Protein AF-0000000087010821 (afdb_homodimer)

Sequence (502 aa):
MIPNPPLHVITEKTSYSYFRHRALDSVSATFEAGTITGLLGRNGCGKSTLSMVLAGQLKYSGHVQMNWAGQTSSQPIWENRELMQHVALVSDETSVFTEQKMHETIALWQATRPNFDRELCLELLDQWSINLKRKPKKLSRGQKSAFFASLGLASRCALTIFDEVHIGMDAVVRQEFYDALLADYVKHPRTIIISSHLVNEIENMIENVVILDRGAVKETGNADHLRAKYSNENTLASLTDVLIAATRRNSMIPNPPLHVITEKTSYSYFRHRALDSVSATFEAGTITGLLGRNGCGKSTLSMVLAGQLKYSGHVQMNWAGQTSSQPIWENRELMQHVALVSDETSVFTEQKMHETIALWQATRPNFDRELCLELLDQWSINLKRKPKKLSRGQKSAFFASLGLASRCALTIFDEVHIGMDAVVRQEFYDALLADYVKHPRTIIISSHLVNEIENMIENVVILDRGAVKETGNADHLRAKYSNENTLASLTDVLIAATRRNS

Secondary structure (DSSP, 8-state):
----PPPEEEEEEEEEEETTEEEEEEEEEEE-TTSEEEEE--TTSSHHHHHHHHTT-S--EEEEEEEETTEEE-S-GGG-HHHHTTEEEEESSSS---SS-HHHHHHHHHHH-TT--HHHHHHHHHHTT--TTS-GGGS-HHHHHHHHHHHHHHH--SEEEEESTTTTS-HHHHHHHHHHHHHHHHHS--EEEEEES-HHHHTTT-SEEEEEETTEEEEEEEHHHHHHHT--SS-PPPHHHHHHHHHTS--/----PPPEEEEEEEEEEETTEEEEEEEEEEE-TTSEEEEE--TTSSHHHHHHHHTT-S--EEEEEEEETTEEE-S-GGG-HHHHTTEEEEESSS----SS-HHHHHHHHHHH-TT--HHHHHHHHHHTT--TTS-GGGS-HHHHHHHHHHHHHHH--SEEEEESTTTTS-HHHHHHHHHHHHHHHHHS--EEEEEES-HHHHTTT-SEEEEEETTEEEEEEEHHHHHHHT--SS-PPPHHHHHHHHHTS--

Structure (mmCIF, N/CA/C/O backbone):
data_AF-0000000087010821-model_v1
#
loop_
_entity.id
_entity.type
_entity.pdbx_description
1 polymer 'ABC transporter ATP-binding protein'
#
loop_
_atom_site.group_PDB
_atom_site.id
_atom_site.type_symbol
_atom_site.label_atom_id
_atom_site.label_alt_id
_atom_site.label_comp_id
_atom_site.label_asym_id
_atom_site.label_entity_id
_atom_site.label_seq_id
_atom_site.pdbx_PDB_ins_code
_atom_site.Cartn_x
_atom_site.Cartn_y
_atom_site.Cartn_z
_atom_site.occupancy
_atom_site.B_iso_or_equiv
_atom_site.auth_seq_id
_atom_site.auth_comp_id
_atom_site.auth_asym_id
_atom_site.auth_atom_id
_atom_site.pdbx_PDB_model_num
ATOM 1 N N . MET A 1 1 ? -18.906 24.641 19.844 1 38.09 1 MET A N 1
ATOM 2 C CA . MET A 1 1 ? -17.734 23.766 19.969 1 38.09 1 MET A CA 1
ATOM 3 C C . MET A 1 1 ? -16.516 24.391 19.297 1 38.09 1 MET A C 1
ATOM 5 O O . MET A 1 1 ? -16.594 24.828 18.141 1 38.09 1 MET A O 1
ATOM 9 N N . ILE A 1 2 ? -15.719 25.094 20.156 1 48.44 2 ILE A N 1
ATOM 10 C CA . ILE A 1 2 ? -14.602 25.828 19.578 1 48.44 2 ILE A CA 1
ATOM 11 C C . ILE A 1 2 ? -13.891 24.969 18.547 1 48.44 2 ILE A C 1
ATOM 13 O O . ILE A 1 2 ? -13.523 23.828 18.828 1 48.44 2 ILE A O 1
ATOM 17 N N . PRO A 1 3 ? -14.25 25.328 17.344 1 60.97 3 PRO A N 1
ATOM 18 C CA . PRO A 1 3 ? -13.641 24.516 16.281 1 60.97 3 PRO A CA 1
ATOM 19 C C . PRO A 1 3 ? -12.172 24.203 16.547 1 60.97 3 PRO A C 1
ATOM 21 O O . PRO A 1 3 ? -11.453 25.031 17.125 1 60.97 3 PRO A O 1
ATOM 24 N N . ASN A 1 4 ? -11.883 22.875 16.75 1 72.44 4 ASN A N 1
ATOM 25 C CA . ASN A 1 4 ? -10.492 22.438 16.891 1 72.44 4 ASN A CA 1
ATOM 26 C C . ASN A 1 4 ? -9.609 23.047 15.812 1 72.44 4 ASN A C 1
ATOM 28 O O . ASN A 1 4 ? -9.828 22.828 14.617 1 72.44 4 ASN A O 1
ATOM 32 N N . PRO A 1 5 ? -8.859 24.188 16.234 1 84.38 5 PRO A N 1
ATOM 33 C CA . PRO A 1 5 ? -8.031 24.828 15.211 1 84.38 5 PRO A CA 1
ATOM 34 C C . PRO A 1 5 ? -7.164 23.828 14.445 1 84.38 5 PRO A C 1
ATOM 36 O O . PRO A 1 5 ? -6.645 22.875 15.039 1 84.38 5 PRO A O 1
ATOM 39 N N . PRO A 1 6 ? -7.117 23.984 13.125 1 87.06 6 PRO A N 1
ATOM 40 C CA . PRO A 1 6 ? -6.309 23.062 12.328 1 87.06 6 PRO A CA 1
ATOM 41 C C . PRO A 1 6 ? -4.812 23.203 12.586 1 87.06 6 PRO A C 1
ATOM 43 O O . PRO A 1 6 ? -4.359 24.266 13.016 1 87.06 6 PRO A O 1
ATOM 46 N N . LEU A 1 7 ? -4.156 22.125 12.414 1 93 7 LEU A N 1
ATOM 47 C CA . LEU A 1 7 ? -2.729 22.047 12.703 1 93 7 LEU A CA 1
ATOM 48 C C . LEU A 1 7 ? -1.902 22.297 11.445 1 93 7 LEU A C 1
ATOM 50 O O . LEU A 1 7 ? -2.211 21.766 10.383 1 93 7 LEU A O 1
ATOM 54 N N . HIS A 1 8 ? -0.931 23.234 11.57 1 95 8 HIS A N 1
ATOM 55 C CA . HIS A 1 8 ? 0.056 23.5 10.531 1 95 8 HIS A CA 1
ATOM 56 C C . HIS A 1 8 ? 1.388 22.828 10.852 1 95 8 HIS A C 1
ATOM 58 O O . HIS A 1 8 ? 1.889 22.938 11.969 1 95 8 HIS A O 1
ATOM 64 N N . VAL A 1 9 ? 1.937 22.094 9.867 1 96.12 9 VAL A N 1
ATOM 65 C CA . VAL A 1 9 ? 3.168 21.344 10.109 1 96.12 9 VAL A CA 1
ATOM 66 C C . VAL A 1 9 ? 4.23 21.766 9.094 1 96.12 9 VAL A C 1
ATOM 68 O O . VAL A 1 9 ? 3.951 21.844 7.891 1 96.12 9 VAL A O 1
ATOM 71 N N . ILE A 1 10 ? 5.441 21.984 9.555 1 95.75 10 ILE A N 1
ATOM 72 C CA . ILE A 1 10 ? 6.594 22.266 8.711 1 95.75 10 ILE A CA 1
ATOM 73 C C . ILE A 1 10 ? 7.746 21.328 9.078 1 95.75 10 ILE A C 1
ATOM 75 O O . ILE A 1 10 ? 8.125 21.234 10.25 1 95.75 10 ILE A O 1
ATOM 79 N N . THR A 1 11 ? 8.055 20.672 8.266 1 96.25 11 THR A N 1
ATOM 80 C CA . THR A 1 11 ? 9.297 19.938 8.445 1 96.25 11 THR A CA 1
ATOM 81 C C . THR A 1 11 ? 10.461 20.656 7.762 1 96.25 11 THR A C 1
ATOM 83 O O . THR A 1 11 ? 10.297 21.203 6.668 1 96.25 11 THR A O 1
ATOM 86 N N . GLU A 1 12 ? 11.727 20.672 8.234 1 96.12 12 GLU A N 1
ATOM 87 C CA . GLU A 1 12 ? 12.953 21.266 7.715 1 96.12 12 GLU A CA 1
ATOM 88 C C . GLU A 1 12 ? 14.133 20.297 7.824 1 96.12 12 GLU A C 1
ATOM 90 O O . GLU A 1 12 ? 14.602 20.016 8.93 1 96.12 12 GLU A O 1
ATOM 95 N N . LYS A 1 13 ? 14.539 19.891 6.664 1 97.19 13 LYS A N 1
ATOM 96 C CA . LYS A 1 13 ? 15.688 18.984 6.559 1 97.19 13 LYS A CA 1
ATOM 97 C C . LYS A 1 13 ? 15.547 17.812 7.527 1 97.19 13 LYS A C 1
ATOM 99 O O . LYS A 1 13 ? 16.5 17.469 8.227 1 97.19 13 LYS A O 1
ATOM 104 N N . THR A 1 14 ? 14.398 17.344 7.594 1 96.5 14 THR A N 1
ATOM 105 C CA . THR A 1 14 ? 14.086 16.219 8.477 1 96.5 14 THR A CA 1
ATOM 106 C C . THR A 1 14 ? 14.594 14.906 7.887 1 96.5 14 THR A C 1
ATOM 108 O O . THR A 1 14 ? 14.336 14.609 6.719 1 96.5 14 THR A O 1
ATOM 111 N N . SER A 1 15 ? 15.281 14.188 8.711 1 97.12 15 SER A N 1
ATOM 112 C CA . SER A 1 15 ? 15.891 12.945 8.242 1 97.12 15 SER A CA 1
ATOM 113 C C . SER A 1 15 ? 15.688 11.812 9.242 1 97.12 15 SER A C 1
ATOM 115 O O . SER A 1 15 ? 15.5 12.062 10.438 1 97.12 15 SER A O 1
ATOM 117 N N . TYR A 1 16 ? 15.641 10.641 8.727 1 95.5 16 TYR A N 1
ATOM 118 C CA . TYR A 1 16 ? 15.547 9.445 9.555 1 95.5 16 TYR A CA 1
ATOM 119 C C . TYR A 1 16 ? 16.141 8.242 8.844 1 95.5 16 TYR A C 1
ATOM 121 O O . TYR A 1 16 ? 15.953 8.062 7.641 1 95.5 16 TYR A O 1
ATOM 129 N N . SER A 1 17 ? 16.859 7.434 9.609 1 92.19 17 SER A N 1
ATOM 130 C CA . SER A 1 17 ? 17.469 6.219 9.078 1 92.19 17 SER A CA 1
ATOM 131 C C . SER A 1 17 ? 17.125 5.004 9.922 1 92.19 17 SER A C 1
ATOM 133 O O . SER A 1 17 ? 17.094 5.086 11.156 1 92.19 17 SER A O 1
ATOM 135 N N . TYR A 1 18 ? 16.625 3.984 9.258 1 86.81 18 TYR A N 1
ATOM 136 C CA . TYR A 1 18 ? 16.609 2.662 9.875 1 86.81 18 TYR A CA 1
ATOM 137 C C . TYR A 1 18 ? 17.984 1.998 9.75 1 86.81 18 TYR A C 1
ATOM 139 O O . TYR A 1 18 ? 18.328 1.455 8.695 1 86.81 18 TYR A O 1
ATOM 147 N N . PHE A 1 19 ? 18.641 2.029 10.781 1 82.75 19 PHE A N 1
ATOM 148 C CA . PHE A 1 19 ? 20.016 1.546 10.734 1 82.75 19 PHE A CA 1
ATOM 149 C C . PHE A 1 19 ? 20.781 2.182 9.578 1 82.75 19 PHE A C 1
ATOM 151 O O . PHE A 1 19 ? 21.047 3.385 9.594 1 82.75 19 PHE A O 1
ATOM 158 N N . ARG A 1 20 ? 21.094 1.323 8.586 1 79.62 20 ARG A N 1
ATOM 159 C CA . ARG A 1 20 ? 21.922 1.815 7.492 1 79.62 20 ARG A CA 1
ATOM 160 C C . ARG A 1 20 ? 21.078 2.322 6.336 1 79.62 20 ARG A C 1
ATOM 162 O O . ARG A 1 20 ? 21.594 2.859 5.359 1 79.62 20 ARG A O 1
ATOM 169 N N . HIS A 1 21 ? 19.797 2.324 6.418 1 83.81 21 HIS A N 1
ATOM 170 C CA . HIS A 1 21 ? 18.906 2.762 5.348 1 83.81 21 HIS A CA 1
ATOM 171 C C . HIS A 1 21 ? 18.297 4.129 5.66 1 83.81 21 HIS A C 1
ATOM 173 O O . HIS A 1 21 ? 17.531 4.27 6.609 1 83.81 21 HIS A O 1
ATOM 179 N N . ARG A 1 22 ? 18.703 5.062 4.848 1 91.5 22 ARG A N 1
ATOM 180 C CA . ARG A 1 22 ? 18.156 6.41 5 1 91.5 22 ARG A CA 1
ATOM 181 C C . ARG A 1 22 ? 16.75 6.496 4.422 1 91.5 22 ARG A C 1
ATOM 183 O O . ARG A 1 22 ? 16.578 6.684 3.217 1 91.5 22 ARG A O 1
ATOM 190 N N . ALA A 1 23 ? 15.805 6.422 5.262 1 92.69 23 ALA A N 1
ATOM 191 C CA . ALA A 1 23 ? 14.414 6.387 4.836 1 92.69 23 ALA A CA 1
ATOM 192 C C . ALA A 1 23 ? 13.898 7.793 4.531 1 92.69 23 ALA A C 1
ATOM 194 O O . ALA A 1 23 ? 13.047 7.973 3.656 1 92.69 23 ALA A O 1
ATOM 195 N N . LEU A 1 24 ? 14.273 8.766 5.277 1 97.06 24 LEU A N 1
ATOM 196 C CA . LEU A 1 24 ? 14.047 10.188 5.016 1 97.06 24 LEU A CA 1
ATOM 197 C C . LEU A 1 24 ? 15.375 10.93 4.906 1 97.06 24 LEU A C 1
ATOM 199 O O . LEU A 1 24 ? 16.219 10.836 5.793 1 97.06 24 LEU A O 1
ATOM 203 N N . ASP A 1 25 ? 15.484 11.641 3.816 1 97.69 25 ASP A N 1
ATOM 204 C CA . ASP A 1 25 ? 16.719 12.367 3.527 1 97.69 25 ASP A CA 1
ATOM 205 C C . ASP A 1 25 ? 16.453 13.859 3.361 1 97.69 25 ASP A C 1
ATOM 207 O O . ASP A 1 25 ? 16.219 14.336 2.248 1 97.69 25 ASP A O 1
ATOM 211 N N . SER A 1 26 ? 16.562 14.516 4.512 1 97.69 26 SER A N 1
ATOM 212 C CA . SER A 1 26 ? 16.469 15.977 4.535 1 97.69 26 SER A CA 1
ATOM 213 C C . SER A 1 26 ? 15.141 16.453 3.943 1 97.69 26 SER A C 1
ATOM 215 O O . SER A 1 26 ? 15.117 17.312 3.061 1 97.69 26 SER A O 1
ATOM 217 N N . VAL A 1 27 ? 14.086 15.961 4.438 1 98 27 VAL A N 1
ATOM 218 C CA . VAL A 1 27 ? 12.75 16.234 3.934 1 98 27 VAL A CA 1
ATOM 219 C C . VAL A 1 27 ? 12.273 17.594 4.449 1 98 27 VAL A C 1
ATOM 221 O O . VAL A 1 27 ? 12.203 17.812 5.66 1 98 27 VAL A O 1
ATOM 224 N N . SER A 1 28 ? 12.062 18.484 3.562 1 97.81 28 SER A N 1
ATOM 225 C CA . SER A 1 28 ? 11.461 19.781 3.863 1 97.81 28 SER A CA 1
ATOM 226 C C . SER A 1 28 ? 10.133 19.969 3.129 1 97.81 28 SER A C 1
ATOM 228 O O . SER A 1 28 ? 10.086 19.922 1.898 1 97.81 28 SER A O 1
ATOM 230 N N . ALA A 1 29 ? 9.086 20.109 3.902 1 97.75 29 ALA A N 1
ATOM 231 C CA . ALA A 1 29 ? 7.746 20.234 3.346 1 97.75 29 ALA A CA 1
ATOM 232 C C . ALA A 1 29 ? 6.809 20.938 4.332 1 97.75 29 ALA A C 1
ATOM 234 O O . ALA A 1 29 ? 7.074 20.969 5.535 1 97.75 29 ALA A O 1
ATOM 235 N N . THR A 1 30 ? 5.805 21.578 3.738 1 96.38 30 THR A N 1
ATOM 236 C CA . THR A 1 30 ? 4.77 22.234 4.531 1 96.38 30 THR A CA 1
ATOM 237 C C . THR A 1 30 ? 3.42 21.562 4.336 1 96.38 30 THR A C 1
ATOM 239 O O . THR A 1 30 ? 3.021 21.266 3.207 1 96.38 30 THR A O 1
ATOM 242 N N . PHE A 1 31 ? 2.805 21.188 5.418 1 97.69 31 PHE A N 1
ATOM 243 C CA . PHE A 1 31 ? 1.43 20.703 5.434 1 97.69 31 PHE A CA 1
ATOM 244 C C . PHE A 1 31 ? 0.484 21.781 5.957 1 97.69 31 PHE A C 1
ATOM 246 O O . PHE A 1 31 ? 0.443 22.047 7.164 1 97.69 31 PHE A O 1
ATOM 253 N N . GLU A 1 32 ? -0.264 22.406 4.953 1 96.12 32 GLU A N 1
ATOM 254 C CA . GLU A 1 32 ? -1.058 23.609 5.223 1 96.12 32 GLU A CA 1
ATOM 255 C C . GLU A 1 32 ? -2.242 23.297 6.129 1 96.12 32 GLU A C 1
ATOM 257 O O . GLU A 1 32 ? -2.896 22.266 5.965 1 96.12 32 GLU A O 1
ATOM 262 N N . ALA A 1 33 ? -2.512 24.188 7.121 1 95.94 33 ALA A N 1
ATOM 263 C CA . ALA A 1 33 ? -3.602 24.031 8.078 1 95.94 33 ALA A CA 1
ATOM 264 C C . ALA A 1 33 ? -4.953 24 7.371 1 95.94 33 ALA A C 1
ATOM 266 O O . ALA A 1 33 ? -5.199 24.781 6.449 1 95.94 33 ALA A O 1
ATOM 267 N N . GLY A 1 34 ? -5.676 23.047 7.746 1 96.44 34 GLY A N 1
ATOM 268 C CA . GLY A 1 34 ? -7.062 23.016 7.32 1 96.44 34 GLY A CA 1
ATOM 269 C C . GLY A 1 34 ? -7.242 22.531 5.895 1 96.44 34 GLY A C 1
ATOM 270 O O . GLY A 1 34 ? -8.258 22.812 5.258 1 96.44 34 GLY A O 1
ATOM 271 N N . THR A 1 35 ? -6.266 21.844 5.324 1 97.56 35 THR A N 1
ATOM 272 C CA . THR A 1 35 ? -6.352 21.328 3.961 1 97.56 35 THR A CA 1
ATOM 273 C C . THR A 1 35 ? -6.031 19.844 3.928 1 97.56 35 THR A C 1
ATOM 275 O O . THR A 1 35 ? -5.547 19.281 4.914 1 97.56 35 THR A O 1
ATOM 278 N N . ILE A 1 36 ? -6.387 19.25 2.885 1 98.31 36 ILE A N 1
ATOM 279 C CA . ILE A 1 36 ? -6.023 17.859 2.625 1 98.31 36 ILE A CA 1
ATOM 280 C C . ILE A 1 36 ? -4.781 17.812 1.739 1 98.31 36 ILE A C 1
ATOM 282 O O . ILE A 1 36 ? -4.793 18.312 0.611 1 98.31 36 ILE A O 1
ATOM 286 N N . THR A 1 37 ? -3.758 17.266 2.248 1 98.44 37 THR A N 1
ATOM 287 C CA . THR A 1 37 ? -2.514 17.094 1.507 1 98.44 37 THR A CA 1
ATOM 288 C C . THR A 1 37 ? -2.307 15.625 1.143 1 98.44 37 THR A C 1
ATOM 290 O O . THR A 1 37 ? -2.426 14.742 1.998 1 98.44 37 THR A O 1
ATOM 293 N N . GLY A 1 38 ? -2.092 15.383 -0.125 1 98.12 38 GLY A N 1
ATOM 294 C CA . GLY A 1 38 ? -1.674 14.062 -0.577 1 98.12 38 GLY A CA 1
ATOM 295 C C . GLY A 1 38 ? -0.179 13.836 -0.454 1 98.12 38 GLY A C 1
ATOM 296 O O . GLY A 1 38 ? 0.618 14.609 -0.988 1 98.12 38 GLY A O 1
ATOM 297 N N . LEU A 1 39 ? 0.167 12.852 0.311 1 97.5 39 LEU A N 1
ATOM 298 C CA . LEU A 1 39 ? 1.542 12.367 0.385 1 97.5 39 LEU A CA 1
ATOM 299 C C . LEU A 1 39 ? 1.769 11.219 -0.593 1 97.5 39 LEU A C 1
ATOM 301 O O . LEU A 1 39 ? 1.363 10.086 -0.329 1 97.5 39 LEU A O 1
ATOM 305 N N . LEU A 1 40 ? 2.445 11.555 -1.715 1 94.94 40 LEU A N 1
ATOM 306 C CA . LEU A 1 40 ? 2.49 10.641 -2.854 1 94.94 40 LEU A CA 1
ATOM 307 C C . LEU A 1 40 ? 3.91 10.133 -3.086 1 94.94 40 LEU A C 1
ATOM 309 O O . LEU A 1 40 ? 4.879 10.812 -2.748 1 94.94 40 LEU A O 1
ATOM 313 N N . GLY A 1 41 ? 4.031 8.977 -3.701 1 90.81 41 GLY A N 1
ATOM 314 C CA . GLY A 1 41 ? 5.301 8.336 -4 1 90.81 41 GLY A CA 1
ATOM 315 C C . GLY A 1 41 ? 5.188 6.824 -4.121 1 90.81 41 GLY A C 1
ATOM 316 O O . GLY A 1 41 ? 4.195 6.234 -3.693 1 90.81 41 GLY A O 1
ATOM 317 N N . ARG A 1 42 ? 6.191 6.242 -4.625 1 85.69 42 ARG A N 1
ATOM 318 C CA . ARG A 1 42 ? 6.234 4.793 -4.793 1 85.69 42 ARG A CA 1
ATOM 319 C C . ARG A 1 42 ? 6.48 4.094 -3.459 1 85.69 42 ARG A C 1
ATOM 321 O O . ARG A 1 42 ? 6.754 4.746 -2.451 1 85.69 42 ARG A O 1
ATOM 328 N N . ASN A 1 43 ? 6.281 2.791 -3.457 1 84.31 43 ASN A N 1
ATOM 329 C CA . ASN A 1 43 ? 6.543 2.021 -2.246 1 84.31 43 ASN A CA 1
ATOM 330 C C . ASN A 1 43 ? 7.996 2.164 -1.795 1 84.31 43 ASN A C 1
ATOM 332 O O . ASN A 1 43 ? 8.914 2.127 -2.617 1 84.31 43 ASN A O 1
ATOM 336 N N . GLY A 1 44 ? 8.172 2.393 -0.521 1 84.06 44 GLY A N 1
ATOM 337 C CA . GLY A 1 44 ? 9.508 2.463 0.059 1 84.06 44 GLY A CA 1
ATOM 338 C C . GLY A 1 44 ? 10.125 3.844 -0.041 1 84.06 44 GLY A C 1
ATOM 339 O O . GLY A 1 44 ? 11.273 4.043 0.354 1 84.06 44 GLY A O 1
ATOM 340 N N . CYS A 1 45 ? 9.367 4.797 -0.457 1 88.88 45 CYS A N 1
ATOM 341 C CA . CYS A 1 45 ? 9.969 6.105 -0.696 1 88.88 45 CYS A CA 1
ATOM 342 C C . CYS A 1 45 ? 10.023 6.922 0.588 1 88.88 45 CYS A C 1
ATOM 344 O O . CYS A 1 45 ? 10.625 8 0.62 1 88.88 45 CYS A O 1
ATOM 346 N N . GLY A 1 46 ? 9.328 6.5 1.615 1 92.12 46 GLY A N 1
ATOM 347 C CA . GLY A 1 46 ? 9.453 7.195 2.887 1 92.12 46 GLY A CA 1
ATOM 348 C C . GLY A 1 46 ? 8.133 7.723 3.412 1 92.12 46 GLY A C 1
ATOM 349 O O . GLY A 1 46 ? 8.086 8.383 4.449 1 92.12 46 GLY A O 1
ATOM 350 N N . LYS A 1 47 ? 6.977 7.457 2.742 1 93.88 47 LYS A N 1
ATOM 351 C CA . LYS A 1 47 ? 5.672 7.988 3.129 1 93.88 47 LYS A CA 1
ATOM 352 C C . LYS A 1 47 ? 5.324 7.598 4.562 1 93.88 47 LYS A C 1
ATOM 354 O O . LYS A 1 47 ? 5.012 8.461 5.387 1 93.88 47 LYS A O 1
ATOM 359 N N . SER A 1 48 ? 5.461 6.301 4.898 1 91.69 48 SER A N 1
ATOM 360 C CA . SER A 1 48 ? 5.117 5.812 6.227 1 91.69 48 SER A CA 1
ATOM 361 C C . SER A 1 48 ? 6.082 6.348 7.281 1 91.69 48 SER A C 1
ATOM 363 O O . SER A 1 48 ? 5.676 6.68 8.391 1 91.69 48 SER A O 1
ATOM 365 N N . THR A 1 49 ? 7.367 6.418 6.945 1 92.88 49 THR A N 1
ATOM 366 C CA . THR A 1 49 ? 8.359 6.953 7.871 1 92.88 49 THR A CA 1
ATOM 367 C C . THR A 1 49 ? 8.055 8.406 8.203 1 92.88 49 THR A C 1
ATOM 369 O O . THR A 1 49 ? 8.078 8.797 9.375 1 92.88 49 THR A O 1
ATOM 372 N N . LEU A 1 50 ? 7.762 9.211 7.145 1 96.12 50 LEU A N 1
ATOM 373 C CA . LEU A 1 50 ? 7.406 10.609 7.391 1 96.12 50 LEU A CA 1
ATOM 374 C C . LEU A 1 50 ? 6.141 10.703 8.234 1 96.12 50 LEU A C 1
ATOM 376 O O . LEU A 1 50 ? 6.074 11.516 9.164 1 96.12 50 LEU A O 1
ATOM 380 N N . SER A 1 51 ? 5.105 9.844 7.969 1 95.31 51 SER A N 1
ATOM 381 C CA . SER A 1 51 ? 3.865 9.828 8.734 1 95.31 51 SER A CA 1
ATOM 382 C C . SER A 1 51 ? 4.129 9.523 10.203 1 95.31 51 SER A C 1
ATOM 384 O O . SER A 1 51 ? 3.578 10.18 11.094 1 95.31 51 SER A O 1
ATOM 386 N N . MET A 1 52 ? 5.039 8.625 10.484 1 93.31 52 MET A N 1
ATOM 387 C CA . MET A 1 52 ? 5.375 8.25 11.852 1 93.31 52 MET A CA 1
ATOM 388 C C . MET A 1 52 ? 6.145 9.359 12.547 1 93.31 52 MET A C 1
ATOM 390 O O . MET A 1 52 ? 5.965 9.594 13.742 1 93.31 52 MET A O 1
ATOM 394 N N . VAL A 1 53 ? 7.004 9.977 11.828 1 94.19 53 VAL A N 1
ATOM 395 C CA . VAL A 1 53 ? 7.727 11.117 12.375 1 94.19 53 VAL A CA 1
ATOM 396 C C . VAL A 1 53 ? 6.738 12.211 12.781 1 94.19 53 VAL A C 1
ATOM 398 O O . VAL A 1 53 ? 6.801 12.734 13.891 1 94.19 53 VAL A O 1
ATOM 401 N N . LEU A 1 54 ? 5.793 12.523 11.891 1 94.81 54 LEU A N 1
ATOM 402 C CA . LEU A 1 54 ? 4.816 13.578 12.148 1 94.81 54 LEU A CA 1
ATOM 403 C C . LEU A 1 54 ? 3.896 13.195 13.305 1 94.81 54 LEU A C 1
ATOM 405 O O . LEU A 1 54 ? 3.43 14.062 14.047 1 94.81 54 LEU A O 1
ATOM 409 N N . ALA A 1 55 ? 3.666 11.914 13.523 1 93.5 55 ALA A N 1
ATOM 410 C CA . ALA A 1 55 ? 2.795 11.43 14.594 1 93.5 55 ALA A CA 1
ATOM 411 C C . ALA A 1 55 ? 3.57 11.25 15.891 1 93.5 55 ALA A C 1
ATOM 413 O O . ALA A 1 55 ? 2.998 10.875 16.922 1 93.5 55 ALA A O 1
ATOM 414 N N . GLY A 1 56 ? 4.887 11.492 15.82 1 91.75 56 GLY A N 1
ATOM 415 C CA . GLY A 1 56 ? 5.711 11.414 17.016 1 91.75 56 GLY A CA 1
ATOM 416 C C . GLY A 1 56 ? 6.094 9.992 17.391 1 91.75 56 GLY A C 1
ATOM 417 O O . GLY A 1 56 ? 6.387 9.711 18.547 1 91.75 56 GLY A O 1
ATOM 418 N N . GLN A 1 57 ? 6.023 9.125 16.469 1 89.88 57 GLN A N 1
ATOM 419 C CA . GLN A 1 57 ? 6.32 7.727 16.734 1 89.88 57 GLN A CA 1
ATOM 420 C C . GLN A 1 57 ? 7.785 7.406 16.438 1 89.88 57 GLN A C 1
ATOM 422 O O . GLN A 1 57 ? 8.289 6.352 16.844 1 89.88 57 GLN A O 1
ATOM 427 N N . LEU A 1 58 ? 8.484 8.227 15.727 1 90.75 58 LEU A N 1
ATOM 428 C CA . LEU A 1 58 ? 9.898 8.039 15.406 1 90.75 58 LEU A CA 1
ATOM 429 C C . LEU A 1 58 ? 10.711 9.281 15.758 1 90.75 58 LEU A C 1
ATOM 431 O O . LEU A 1 58 ? 10.25 10.406 15.555 1 90.75 58 LEU A O 1
ATOM 435 N N . LYS A 1 59 ? 11.836 9.07 16.328 1 90.94 59 LYS A N 1
ATOM 436 C CA . LYS A 1 59 ? 12.805 10.164 16.469 1 90.94 59 LYS A CA 1
ATOM 437 C C . LYS A 1 59 ? 13.383 10.57 15.125 1 90.94 59 LYS A C 1
ATOM 439 O O . LYS A 1 59 ? 13.398 9.773 14.18 1 90.94 59 LYS A O 1
ATOM 444 N N . TYR A 1 60 ? 13.789 11.75 15 1 93.62 60 TYR A N 1
ATOM 445 C CA . TYR A 1 60 ? 14.273 12.273 13.734 1 93.62 60 TYR A CA 1
ATOM 446 C C . TYR A 1 60 ? 15.344 13.336 13.961 1 93.62 60 TYR A C 1
ATOM 448 O O . TYR A 1 60 ? 15.508 13.836 15.07 1 93.62 60 TYR A O 1
ATOM 456 N N . SER A 1 61 ? 16.125 13.414 13.031 1 95.12 61 SER A N 1
ATOM 457 C CA . SER A 1 61 ? 16.984 14.586 12.969 1 95.12 61 SER A CA 1
ATOM 458 C C . SER A 1 61 ? 16.375 15.68 12.109 1 95.12 61 SER A C 1
ATOM 460 O O . SER A 1 61 ? 15.469 15.422 11.312 1 95.12 61 SER A O 1
ATOM 462 N N . GLY A 1 62 ? 16.766 16.891 12.336 1 95.75 62 GLY A N 1
ATOM 463 C CA . GLY A 1 62 ? 16.125 18.047 11.711 1 95.75 62 GLY A CA 1
ATOM 464 C C . GLY A 1 62 ? 15.047 18.672 12.57 1 95.75 62 GLY A C 1
ATOM 465 O O . GLY A 1 62 ? 15.164 18.688 13.797 1 95.75 62 GLY A O 1
ATOM 466 N N . HIS A 1 63 ? 14.188 19.297 11.758 1 94.19 63 HIS A N 1
ATOM 467 C CA . HIS A 1 63 ? 13.195 20.031 12.539 1 94.19 63 HIS A CA 1
ATOM 468 C C . HIS A 1 63 ? 11.781 19.75 12.047 1 94.19 63 HIS A C 1
ATOM 470 O O . HIS A 1 63 ? 11.547 19.641 10.844 1 94.19 63 HIS A O 1
ATOM 476 N N . VAL A 1 64 ? 10.93 19.547 13.023 1 94.56 64 VAL A N 1
ATOM 477 C CA . VAL A 1 64 ? 9.492 19.5 12.781 1 94.56 64 VAL A CA 1
ATOM 478 C C . VAL A 1 64 ? 8.789 20.531 13.664 1 94.56 64 VAL A C 1
ATOM 480 O O . VAL A 1 64 ? 8.945 20.516 14.891 1 94.56 64 VAL A O 1
ATOM 483 N N . GLN A 1 65 ? 8.156 21.469 12.945 1 94.06 65 GLN A N 1
ATOM 484 C CA . GLN A 1 65 ? 7.422 22.516 13.648 1 94.06 65 GLN A CA 1
ATOM 485 C C . GLN A 1 65 ? 5.914 22.328 13.477 1 94.06 65 GLN A C 1
ATOM 487 O O . GLN A 1 65 ? 5.438 22.094 12.367 1 94.06 65 GLN A O 1
ATOM 492 N N . MET A 1 66 ? 5.207 22.359 14.625 1 93.88 66 MET A N 1
ATOM 493 C CA . MET A 1 66 ? 3.752 22.25 14.602 1 93.88 66 MET A CA 1
ATOM 494 C C . MET A 1 66 ? 3.109 23.484 15.227 1 93.88 66 MET A C 1
ATOM 496 O O . MET A 1 66 ? 3.479 23.891 16.328 1 93.88 66 MET A O 1
ATOM 500 N 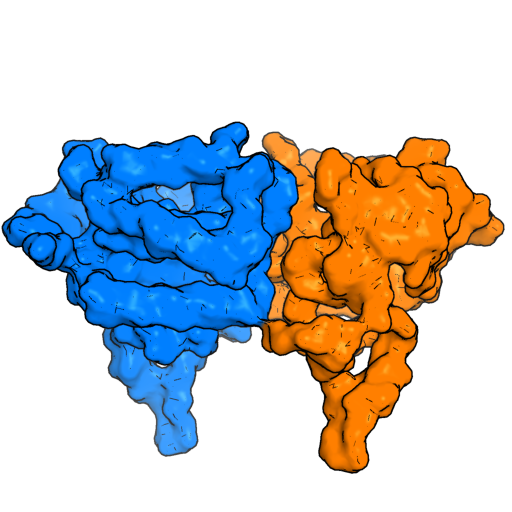N . ASN A 1 67 ? 2.297 24.141 14.43 1 90.75 67 ASN A N 1
ATOM 501 C CA . ASN A 1 67 ? 1.527 25.297 14.891 1 90.75 67 ASN A CA 1
ATOM 502 C C . ASN A 1 67 ? 0.056 24.938 15.086 1 90.75 67 ASN A C 1
ATOM 504 O O . ASN A 1 67 ? -0.629 24.562 14.141 1 90.75 67 ASN A O 1
ATOM 508 N N . TRP A 1 68 ? -0.375 25.016 16.312 1 88.31 68 TRP A N 1
ATOM 509 C CA . TRP A 1 68 ? -1.743 24.656 16.656 1 88.31 68 TRP A CA 1
ATOM 510 C C . TRP A 1 68 ? -2.305 25.609 17.719 1 88.31 68 TRP A C 1
ATOM 512 O O . TRP A 1 68 ? -1.659 25.859 18.734 1 88.31 68 TRP A O 1
ATOM 522 N N . ALA A 1 69 ? -3.479 26.172 17.453 1 83.12 69 ALA A N 1
ATOM 523 C CA . ALA A 1 69 ? -4.191 27.031 18.391 1 83.12 69 ALA A CA 1
ATOM 524 C C . ALA A 1 69 ? -3.324 28.203 18.812 1 83.12 69 ALA A C 1
ATOM 526 O O . ALA A 1 69 ? -3.26 28.547 20 1 83.12 69 ALA A O 1
ATOM 527 N N . GLY A 1 70 ? -2.611 28.656 17.9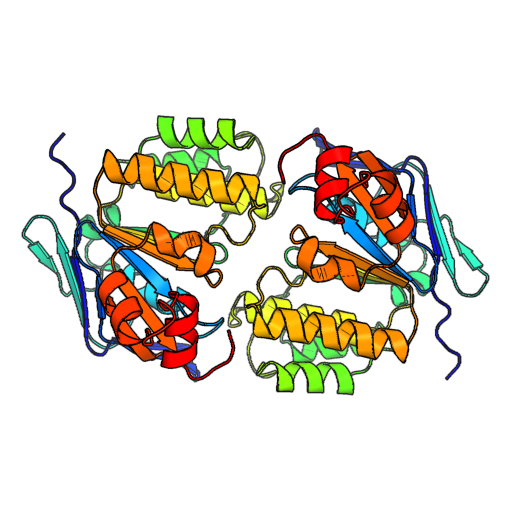53 1 81.38 70 GLY A N 1
ATOM 528 C CA . GLY A 1 70 ? -1.812 29.844 18.188 1 81.38 70 GLY A CA 1
ATOM 529 C C . GLY A 1 70 ? -0.465 29.547 18.828 1 81.38 70 GLY A C 1
ATOM 530 O O . GLY A 1 70 ? 0.324 30.453 19.078 1 81.38 70 GLY A O 1
ATOM 531 N N . GLN A 1 71 ? -0.194 28.266 19.062 1 82.5 71 GLN A N 1
ATOM 532 C CA . GLN A 1 71 ? 1.076 27.891 19.672 1 82.5 71 GLN A CA 1
ATOM 533 C C . GLN A 1 71 ? 1.948 27.109 18.688 1 82.5 71 GLN A C 1
ATOM 535 O O . GLN A 1 71 ? 1.442 26.312 17.906 1 82.5 71 GLN A O 1
ATOM 540 N N . THR A 1 72 ? 3.166 27.531 18.766 1 85.94 72 THR A N 1
ATOM 541 C CA . THR A 1 72 ? 4.156 26.859 17.922 1 85.94 72 THR A CA 1
ATOM 542 C C . THR A 1 72 ? 5.051 25.953 18.766 1 85.94 72 THR A C 1
ATOM 544 O O . THR A 1 72 ? 5.602 26.375 19.781 1 85.94 72 THR A O 1
ATOM 547 N N . SER A 1 73 ? 5.07 24.703 18.375 1 85 73 SER A N 1
ATOM 548 C CA . SER A 1 73 ? 5.957 23.75 19.031 1 85 73 SER A CA 1
ATOM 549 C C . SER A 1 73 ? 6.988 23.203 18.047 1 85 73 SER A C 1
ATOM 551 O O . SER A 1 73 ? 6.652 22.828 16.922 1 85 73 SER A O 1
ATOM 553 N N . SER A 1 74 ? 8.219 23.234 18.547 1 84 74 SER A N 1
ATOM 554 C CA . SER A 1 74 ? 9.297 22.656 17.75 1 84 74 SER A CA 1
ATOM 555 C C . SER A 1 74 ? 9.914 21.453 18.438 1 84 74 SER A C 1
ATOM 557 O O . SER A 1 74 ? 10.945 20.938 18 1 84 74 SER A O 1
ATOM 559 N N . GLN A 1 75 ? 9.188 21.062 19.469 1 81.81 75 GLN A N 1
ATOM 560 C CA . GLN A 1 75 ? 9.625 19.859 20.156 1 81.81 75 GLN A CA 1
ATOM 561 C C . GLN A 1 75 ? 8.953 18.625 19.578 1 81.81 75 GLN A C 1
ATOM 563 O O . GLN A 1 75 ? 7.902 18.719 18.938 1 81.81 75 GLN A O 1
ATOM 568 N N . PRO A 1 76 ? 9.758 17.594 19.781 1 81.81 76 PRO A N 1
ATOM 569 C CA . PRO A 1 76 ? 9.102 16.359 19.328 1 81.81 76 PRO A CA 1
ATOM 570 C C . PRO A 1 76 ? 7.727 16.156 19.953 1 81.81 76 PRO A C 1
ATOM 572 O O . PRO A 1 76 ? 7.523 16.484 21.125 1 81.81 76 PRO A O 1
ATOM 575 N N . ILE A 1 77 ? 6.754 15.695 19.109 1 82.94 77 ILE A N 1
ATOM 576 C CA . ILE A 1 77 ? 5.352 15.625 19.5 1 82.94 77 ILE A CA 1
ATOM 577 C C . ILE A 1 77 ? 5.203 14.75 20.734 1 82.94 77 ILE A C 1
ATOM 579 O O . ILE A 1 77 ? 4.328 14.984 21.562 1 82.94 77 ILE A O 1
ATOM 583 N N . TRP A 1 78 ? 6.156 13.797 20.906 1 80.75 78 TRP A N 1
ATOM 584 C CA . TRP A 1 78 ? 6.027 12.883 22.031 1 80.75 78 TRP A CA 1
ATOM 585 C C . TRP A 1 78 ? 6.363 13.594 23.344 1 80.75 78 TRP A C 1
ATOM 587 O O . TRP A 1 78 ? 6.066 13.086 24.422 1 80.75 78 TRP A O 1
ATOM 597 N N . GLU A 1 79 ? 6.926 14.727 23.266 1 84.38 79 GLU A N 1
ATOM 598 C CA . GLU A 1 79 ? 7.23 15.531 24.453 1 84.38 79 GLU A CA 1
ATOM 599 C C . GLU A 1 79 ? 6.113 16.531 24.734 1 84.38 79 GLU A C 1
ATOM 601 O O . GLU A 1 79 ? 6.156 17.234 25.75 1 84.38 79 GLU A O 1
ATOM 606 N N . ASN A 1 80 ? 5.199 16.562 23.891 1 83.88 80 ASN A N 1
ATOM 607 C CA . ASN A 1 80 ? 4.039 17.438 24.062 1 83.88 80 ASN A CA 1
ATOM 608 C C . ASN A 1 80 ? 2.742 16.641 24.141 1 83.88 80 ASN A C 1
ATOM 610 O O . ASN A 1 80 ? 2.1 16.406 23.109 1 83.88 80 ASN A O 1
ATOM 614 N N . ARG A 1 81 ? 2.389 16.391 25.312 1 82.12 81 ARG A N 1
ATOM 615 C CA . ARG A 1 81 ? 1.234 15.531 25.547 1 82.12 81 ARG A CA 1
ATOM 616 C C . ARG A 1 81 ? -0.039 16.141 24.984 1 82.12 81 ARG A C 1
ATOM 618 O O . ARG A 1 81 ? -0.887 15.438 24.438 1 82.12 81 ARG A O 1
ATOM 625 N N . GLU A 1 82 ? -0.141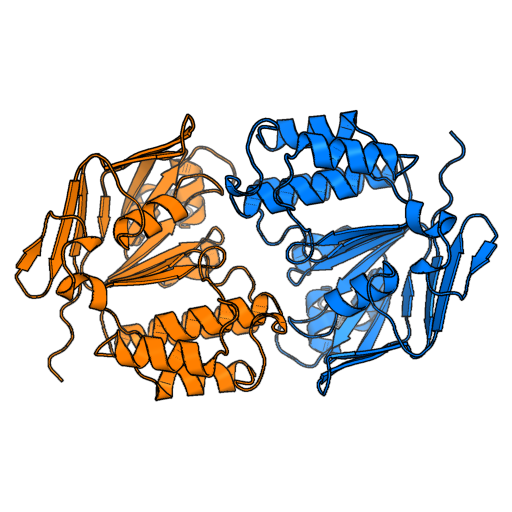 17.438 25.125 1 84.25 82 GLU A N 1
ATOM 626 C CA . GLU A 1 82 ? -1.329 18.125 24.625 1 84.25 82 GLU A CA 1
ATOM 627 C C . GLU A 1 82 ? -1.441 17.984 23.109 1 84.25 82 GLU A C 1
ATOM 629 O O . GLU A 1 82 ? -2.506 17.641 22.594 1 84.25 82 GLU A O 1
ATOM 634 N N . LEU A 1 83 ? -0.292 18.156 22.469 1 87.12 83 LEU A N 1
ATOM 635 C CA . LEU A 1 83 ? -0.286 18.094 21.016 1 87.12 83 LEU A CA 1
ATOM 636 C C . LEU A 1 83 ? -0.515 16.656 20.547 1 87.12 83 LEU A C 1
ATOM 638 O O . LEU A 1 83 ? -1.167 16.422 19.531 1 87.12 83 LEU A O 1
ATOM 642 N N . MET A 1 84 ? -0.067 15.805 21.297 1 88.94 84 MET A N 1
ATOM 643 C CA . MET A 1 84 ? -0.163 14.391 20.938 1 88.94 84 MET A CA 1
ATOM 644 C C . MET A 1 84 ? -1.62 13.961 20.828 1 88.94 84 MET A C 1
ATOM 646 O O . MET A 1 84 ? -1.965 13.141 19.984 1 88.94 84 MET A O 1
ATOM 650 N N . GLN A 1 85 ? -2.514 14.539 21.656 1 91.94 85 GLN A N 1
ATOM 651 C CA . GLN A 1 85 ? -3.93 14.188 21.672 1 91.94 85 GLN A CA 1
ATOM 652 C C . GLN A 1 85 ? -4.637 14.719 20.422 1 91.94 85 GLN A C 1
ATOM 654 O O . GLN A 1 85 ? -5.77 14.328 20.125 1 91.94 85 GLN A O 1
ATOM 659 N N . HIS A 1 86 ? -3.904 15.609 19.672 1 93.19 86 HIS A N 1
ATOM 660 C CA . HIS A 1 86 ? -4.539 16.266 18.531 1 93.19 86 HIS A CA 1
ATOM 661 C C . HIS A 1 86 ? -3.943 15.773 17.203 1 93.19 86 HIS A C 1
ATOM 663 O O . HIS A 1 86 ? -4.25 16.312 16.141 1 93.19 86 HIS A O 1
ATOM 669 N N . VAL A 1 87 ? -3.123 14.719 17.328 1 95.12 87 VAL A N 1
ATOM 670 C CA . VAL A 1 87 ? -2.549 14.094 16.141 1 95.12 87 VAL A CA 1
ATOM 671 C C . VAL A 1 87 ? -2.928 12.617 16.109 1 95.12 87 VAL A C 1
ATOM 673 O O . VAL A 1 87 ? -2.703 11.883 17.078 1 95.12 87 VAL A O 1
ATOM 676 N N . ALA A 1 88 ? -3.576 12.281 15.008 1 95.06 88 ALA A N 1
ATOM 677 C CA . ALA A 1 88 ? -3.936 10.875 14.82 1 95.06 88 ALA A CA 1
ATOM 678 C C . ALA A 1 88 ? -3.287 10.305 13.562 1 95.06 88 ALA A C 1
ATOM 680 O O . ALA A 1 88 ? -3.266 10.953 12.516 1 95.06 88 ALA A O 1
ATOM 681 N N . LEU A 1 89 ? -2.699 9.125 13.742 1 95.56 89 LEU A N 1
ATOM 682 C CA . LEU A 1 89 ? -2.174 8.352 12.625 1 95.56 89 LEU A CA 1
ATOM 683 C C . LEU A 1 89 ? -2.852 6.992 12.539 1 95.56 89 LEU A C 1
ATOM 685 O O . LEU A 1 89 ? -2.885 6.25 13.523 1 95.56 89 LEU A O 1
ATOM 689 N N . VAL A 1 90 ? -3.51 6.809 11.391 1 93.81 90 VAL A N 1
ATOM 690 C CA . VAL A 1 90 ? -4.016 5.473 11.102 1 93.81 90 VAL A CA 1
ATOM 691 C C . VAL A 1 90 ? -3.363 4.938 9.828 1 93.81 90 VAL A C 1
ATOM 693 O O . VAL A 1 90 ? -3.242 5.656 8.836 1 93.81 90 VAL A O 1
ATOM 696 N N . SER A 1 91 ? -2.828 3.703 9.922 1 90.19 91 SER A N 1
ATOM 697 C CA . SER A 1 91 ? -2.084 3.105 8.82 1 90.19 91 SER A CA 1
ATOM 698 C C . SER A 1 91 ? -2.512 1.661 8.578 1 90.19 91 SER A C 1
ATOM 700 O O . SER A 1 91 ? -3.189 1.063 9.422 1 90.19 91 SER A O 1
ATOM 702 N N . ASP A 1 92 ? -2.322 1.166 7.309 1 74.69 92 ASP A N 1
ATOM 703 C CA . ASP A 1 92 ? -2.523 -0.246 6.996 1 74.69 92 ASP A CA 1
ATOM 704 C C . ASP A 1 92 ? -1.6 -1.13 7.828 1 74.69 92 ASP A C 1
ATOM 706 O O . ASP A 1 92 ? -1.983 -2.229 8.234 1 74.69 92 ASP A O 1
ATOM 710 N N . GLU A 1 93 ? -0.255 -0.803 8.031 1 61.62 93 GLU A N 1
ATOM 711 C CA . GLU A 1 93 ? 0.782 -1.62 8.656 1 61.62 93 GLU A CA 1
ATOM 712 C C . GLU A 1 93 ? 0.836 -1.389 10.164 1 61.62 93 GLU A C 1
ATOM 714 O O . GLU A 1 93 ? 1.028 -2.33 10.938 1 61.62 93 GLU A O 1
ATOM 719 N N . THR A 1 94 ? 0.877 -0.103 10.414 1 51.03 94 THR A N 1
ATOM 720 C CA . THR A 1 94 ? 1.223 0.272 11.781 1 51.03 94 THR A CA 1
ATOM 721 C C . THR A 1 94 ? -0.002 0.198 12.688 1 51.03 94 THR A C 1
ATOM 723 O O . THR A 1 94 ? 0.12 0.283 13.914 1 51.03 94 THR A O 1
ATOM 726 N N . SER A 1 95 ? -1.146 0.2 11.984 1 50.66 95 SER A N 1
ATOM 727 C CA . SER A 1 95 ? -2.291 0.255 12.883 1 50.66 95 SER A CA 1
ATOM 728 C C . SER A 1 95 ? -2.432 -1.038 13.68 1 50.66 95 SER A C 1
ATOM 730 O O . SER A 1 95 ? -2.346 -2.131 13.117 1 50.66 95 SER A O 1
ATOM 732 N N . VAL A 1 96 ? -1.757 -1.063 14.859 1 47.78 96 VAL A N 1
ATOM 733 C CA . VAL A 1 96 ? -1.603 -2.117 15.852 1 47.78 96 VAL A CA 1
ATOM 734 C C . VAL A 1 96 ? -2.959 -2.752 16.156 1 47.78 96 VAL A C 1
ATOM 736 O O . VAL A 1 96 ? -3.883 -2.072 16.609 1 47.78 96 VAL A O 1
ATOM 739 N N . PHE A 1 97 ? -3.492 -3.557 15.25 1 49.66 97 PHE A N 1
ATOM 740 C CA . PHE A 1 97 ? -4.504 -4.336 15.953 1 49.66 97 PHE A CA 1
ATOM 741 C C . PHE A 1 97 ? -3.891 -5.066 17.141 1 49.66 97 PHE A C 1
ATOM 743 O O . PHE A 1 97 ? -3.062 -5.965 16.969 1 49.66 97 PHE A O 1
ATOM 750 N N . THR A 1 98 ? -3.688 -4.336 18.109 1 53.25 98 THR A N 1
ATOM 751 C CA . THR A 1 98 ? -3.416 -5.043 19.359 1 53.25 98 THR A CA 1
ATOM 752 C C . THR A 1 98 ? -4.395 -6.199 19.547 1 53.25 98 THR A C 1
ATOM 754 O O . THR A 1 98 ? -5.41 -6.281 18.859 1 53.25 98 THR A O 1
ATOM 757 N N . GLU A 1 99 ? -3.947 -7.391 20.078 1 61.53 99 GLU A N 1
ATOM 758 C CA . GLU A 1 99 ? -4.758 -8.438 20.672 1 61.53 99 GLU A CA 1
ATOM 759 C C . GLU A 1 99 ? -6.023 -7.867 21.312 1 61.53 99 GLU A C 1
ATOM 761 O O . GLU A 1 99 ? -6.906 -8.617 21.734 1 61.53 99 GLU A O 1
ATOM 766 N N . GLN A 1 100 ? -6.273 -6.52 21.109 1 72.62 100 GLN A N 1
ATOM 767 C CA . GLN A 1 100 ? -7.418 -5.926 21.797 1 72.62 100 GLN A CA 1
ATOM 768 C C . GLN A 1 100 ? -8.672 -5.988 20.922 1 72.62 100 GLN A C 1
ATOM 770 O O . GLN A 1 100 ? -8.578 -5.922 19.688 1 72.62 100 GLN A O 1
ATOM 775 N N . LYS A 1 101 ? -9.797 -6.074 21.625 1 83.44 101 LYS A N 1
ATOM 776 C CA . LYS A 1 101 ? -11.117 -6.043 21 1 83.44 101 LYS A CA 1
ATOM 777 C C . LYS A 1 101 ? -11.414 -4.664 20.422 1 83.44 101 LYS A C 1
ATOM 779 O O . LYS A 1 101 ? -10.938 -3.65 20.938 1 83.44 101 LYS A O 1
ATOM 784 N N . MET A 1 102 ? -12.117 -4.582 19.359 1 89.06 102 MET A N 1
ATOM 785 C CA . MET A 1 102 ? -12.469 -3.348 18.656 1 89.06 102 MET A CA 1
ATOM 786 C C . MET A 1 102 ? -13.094 -2.34 19.625 1 89.06 102 MET A C 1
ATOM 788 O O . MET A 1 102 ? -12.75 -1.157 19.594 1 89.06 102 MET A O 1
ATOM 792 N N . HIS A 1 103 ? -14.016 -2.826 20.484 1 89.94 103 HIS A N 1
ATOM 793 C CA . HIS A 1 103 ? -14.68 -1.919 21.406 1 89.94 103 HIS A CA 1
ATOM 794 C C . HIS A 1 103 ? -13.688 -1.301 22.391 1 89.94 103 HIS A C 1
ATOM 796 O O . HIS A 1 103 ? -13.844 -0.15 22.797 1 89.94 103 HIS A O 1
ATOM 802 N N . GLU A 1 104 ? -12.727 -2.043 22.781 1 90.06 104 GLU A N 1
ATOM 803 C CA . GLU A 1 104 ? -11.688 -1.523 23.672 1 90.06 104 GLU A CA 1
ATOM 804 C C . GLU A 1 104 ? -10.844 -0.462 22.969 1 90.06 104 GLU A C 1
ATOM 806 O O . GLU A 1 104 ? -10.469 0.542 23.578 1 90.06 104 GLU A O 1
ATOM 811 N N . THR A 1 105 ? -10.523 -0.72 21.75 1 90.31 105 THR A N 1
ATOM 812 C CA . THR A 1 105 ? -9.773 0.254 20.969 1 90.31 105 THR A CA 1
ATOM 813 C C . THR A 1 105 ? -10.562 1.549 20.812 1 90.31 105 THR A C 1
ATOM 815 O O . THR A 1 105 ? -10.016 2.641 20.984 1 90.31 105 THR A O 1
ATOM 818 N N . ILE A 1 106 ? -11.836 1.402 20.531 1 93.25 106 ILE A N 1
ATOM 819 C CA . ILE A 1 106 ? -12.703 2.566 20.375 1 93.25 106 ILE A CA 1
ATOM 820 C C . ILE A 1 106 ? -12.75 3.344 21.688 1 93.25 106 ILE A C 1
ATOM 822 O O . ILE A 1 106 ? -12.633 4.574 21.703 1 93.25 106 ILE A O 1
ATOM 826 N N . ALA A 1 107 ? -12.875 2.629 22.75 1 93.5 107 ALA A N 1
ATOM 827 C CA . ALA A 1 107 ? -12.914 3.273 24.062 1 93.5 107 ALA A CA 1
ATOM 828 C C . ALA A 1 107 ? -11.609 4.008 24.344 1 93.5 107 ALA A C 1
ATOM 830 O O . ALA A 1 107 ? -11.617 5.105 24.906 1 93.5 107 ALA A O 1
ATOM 831 N N . LEU A 1 108 ? -10.594 3.4 24.047 1 92.81 108 LEU A N 1
ATOM 832 C CA . LEU A 1 108 ? -9.297 4.031 24.234 1 92.81 108 LEU A CA 1
ATOM 833 C C . LEU A 1 108 ? -9.188 5.324 23.438 1 92.81 108 LEU A C 1
ATOM 835 O O . LEU A 1 108 ? -8.703 6.336 23.953 1 92.81 108 LEU A O 1
ATOM 839 N N . TRP A 1 109 ? -9.531 5.27 22.188 1 93.88 109 TRP A N 1
ATOM 840 C CA . TRP A 1 109 ? -9.5 6.469 21.344 1 93.88 109 TRP A CA 1
ATOM 841 C C . TRP A 1 109 ? -10.43 7.539 21.906 1 93.88 109 TRP A C 1
ATOM 843 O O . TRP A 1 109 ? -10.086 8.727 21.922 1 93.88 109 TRP A O 1
ATOM 853 N N . GLN A 1 110 ? -11.602 7.125 22.328 1 94.56 110 GLN A N 1
ATOM 854 C CA . GLN A 1 110 ? -12.539 8.062 22.953 1 94.56 110 GLN A CA 1
ATOM 855 C C . GLN A 1 110 ? -11.922 8.734 24.172 1 94.56 110 GLN A C 1
ATOM 857 O O . GLN A 1 110 ? -12.141 9.922 24.406 1 94.56 110 GLN A O 1
ATOM 862 N N . ALA A 1 111 ? -11.172 7.977 24.875 1 94.44 111 ALA A N 1
ATOM 863 C CA . ALA A 1 111 ? -10.578 8.484 26.109 1 94.44 111 ALA A CA 1
ATOM 864 C C . ALA A 1 111 ? -9.375 9.375 25.812 1 94.44 111 ALA A C 1
ATOM 866 O O . ALA A 1 111 ? -9.016 10.227 26.625 1 94.44 111 ALA A O 1
ATOM 867 N N . THR A 1 112 ? -8.734 9.195 24.703 1 93.44 112 THR A N 1
ATOM 868 C CA . THR A 1 112 ? -7.441 9.844 24.5 1 93.44 112 THR A CA 1
ATOM 869 C C . THR A 1 112 ? -7.551 10.938 23.438 1 93.44 112 THR A C 1
ATOM 871 O O . THR A 1 112 ? -6.652 11.766 23.297 1 93.44 112 THR A O 1
ATOM 874 N N . ARG A 1 113 ? -8.594 10.922 22.688 1 93.5 113 ARG A N 1
ATOM 875 C CA . ARG A 1 113 ? -8.836 11.938 21.672 1 93.5 113 ARG A CA 1
ATOM 876 C C . ARG A 1 113 ? -10.055 12.789 22.016 1 93.5 113 ARG A C 1
ATOM 878 O O . ARG A 1 113 ? -11.195 12.328 21.922 1 93.5 113 ARG A O 1
ATOM 885 N N . PRO A 1 114 ? -9.859 14.031 22.359 1 92.56 114 PRO A N 1
ATOM 886 C CA . PRO A 1 114 ? -10.922 14.859 22.938 1 92.56 114 PRO A CA 1
ATOM 887 C C . PRO A 1 114 ? -12.117 15.031 22 1 92.56 114 PRO A C 1
ATOM 889 O O . PRO A 1 114 ? -13.25 15.195 22.453 1 92.56 114 PRO A O 1
ATOM 892 N N . ASN A 1 115 ? -11.977 14.953 20.703 1 94 115 ASN A N 1
ATOM 893 C CA . ASN A 1 115 ? -13.062 15.219 19.781 1 94 115 ASN A CA 1
ATOM 894 C C . ASN A 1 115 ? -13.555 13.938 19.109 1 94 115 ASN A C 1
ATOM 896 O O . ASN A 1 115 ? -14.234 13.992 18.078 1 94 115 ASN A O 1
ATOM 900 N N . PHE A 1 116 ? -13.156 12.844 19.719 1 96.12 116 PHE A N 1
ATOM 901 C CA . PHE A 1 116 ? -13.531 11.578 19.109 1 96.12 116 PHE A CA 1
ATOM 902 C C . PHE A 1 116 ? -15.047 11.43 19.047 1 96.12 116 PHE A C 1
ATOM 904 O O . PHE A 1 116 ? -15.727 11.57 20.062 1 96.12 116 PHE A O 1
ATOM 911 N N . ASP A 1 117 ? -15.562 11.172 17.859 1 97.31 117 ASP A N 1
ATOM 912 C CA . ASP A 1 117 ? -16.984 10.977 17.609 1 97.31 117 ASP A CA 1
ATOM 91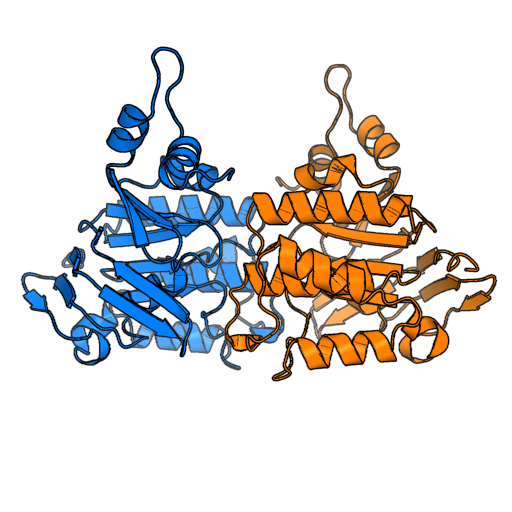3 C C . ASP A 1 117 ? -17.328 9.492 17.531 1 97.31 117 ASP A C 1
ATOM 915 O O . ASP A 1 117 ? -17.359 8.922 16.438 1 97.31 117 ASP A O 1
ATOM 919 N N . ARG A 1 118 ? -17.672 8.992 18.672 1 96.5 118 ARG A N 1
ATOM 920 C CA . ARG A 1 118 ? -17.969 7.566 18.766 1 96.5 118 ARG A CA 1
ATOM 921 C C . ARG A 1 118 ? -19.156 7.199 17.875 1 96.5 118 ARG A C 1
ATOM 923 O O . ARG A 1 118 ? -19.156 6.133 17.266 1 96.5 118 ARG A O 1
ATOM 930 N N . GLU A 1 119 ? -20.109 8.008 17.781 1 97.19 119 GLU A N 1
ATOM 931 C CA . GLU A 1 119 ? -21.297 7.727 16.953 1 97.19 119 GLU A CA 1
ATOM 932 C C . GLU A 1 119 ? -20.922 7.617 15.477 1 97.19 119 GLU A C 1
ATOM 934 O O . GLU A 1 119 ? -21.391 6.711 14.781 1 97.19 119 GLU A O 1
ATOM 939 N N . LEU A 1 120 ? -20.047 8.539 15.047 1 97.31 120 LEU A N 1
ATOM 940 C CA . LEU A 1 120 ? -19.609 8.461 13.664 1 97.31 120 LEU A CA 1
ATOM 941 C C . LEU A 1 120 ? -18.859 7.156 13.406 1 97.31 120 LEU A C 1
ATOM 943 O O . LEU A 1 120 ? -19.094 6.492 12.391 1 97.31 120 LEU A O 1
ATOM 947 N N . CYS A 1 121 ? -17.984 6.832 14.336 1 96.94 121 CYS A N 1
ATOM 948 C CA . CYS A 1 121 ? -17.234 5.594 14.203 1 96.94 121 CYS A CA 1
ATOM 949 C C . CYS A 1 121 ? -18.172 4.398 14.062 1 96.94 121 CYS A C 1
ATOM 951 O O . CYS A 1 121 ? -18.031 3.598 13.141 1 96.94 121 CYS A O 1
ATOM 953 N N . LEU A 1 122 ? -19.203 4.316 14.898 1 96.75 122 LEU A N 1
ATOM 954 C CA . LEU A 1 122 ? -20.141 3.195 14.898 1 96.75 122 LEU A CA 1
ATOM 955 C C . LEU A 1 122 ? -20.984 3.199 13.633 1 96.75 122 LEU A C 1
ATOM 957 O O . LEU A 1 122 ? -21.297 2.141 13.078 1 96.75 122 LEU A O 1
ATOM 961 N N . GLU A 1 123 ? -21.344 4.324 13.195 1 97.62 123 GLU A N 1
ATOM 962 C CA . GLU A 1 123 ? -22.125 4.449 11.969 1 97.62 123 GLU A CA 1
ATOM 963 C C . GLU A 1 123 ? -21.344 3.924 10.766 1 97.62 123 GLU A C 1
ATOM 965 O O . GLU A 1 123 ? -21.891 3.211 9.922 1 97.62 123 GLU A O 1
ATOM 970 N N . LEU A 1 124 ? -20.094 4.332 10.68 1 96.69 124 LEU A N 1
ATOM 971 C CA . LEU A 1 124 ? -19.25 3.875 9.578 1 96.69 124 LEU A CA 1
ATOM 972 C C . LEU A 1 124 ? -19.062 2.363 9.633 1 96.69 124 LEU A C 1
ATOM 974 O O . LEU A 1 124 ? -19.125 1.692 8.602 1 96.69 124 LEU A O 1
ATOM 978 N N . LEU A 1 125 ? -18.828 1.854 10.844 1 94 125 LEU A N 1
ATOM 979 C CA . LEU A 1 125 ? -18.672 0.413 11 1 94 125 LEU A CA 1
ATOM 980 C C . LEU A 1 125 ? -19.922 -0.326 10.555 1 94 125 LEU A C 1
ATOM 982 O O . LEU A 1 125 ? -19.828 -1.356 9.883 1 94 125 LEU A O 1
ATOM 986 N N . ASP A 1 126 ? -21.031 0.152 10.906 1 94.81 126 ASP A N 1
ATOM 987 C CA . ASP A 1 126 ? -22.297 -0.44 10.484 1 94.81 126 ASP A CA 1
ATOM 988 C C . ASP A 1 126 ? -22.453 -0.372 8.961 1 94.81 126 ASP A C 1
ATOM 990 O O . ASP A 1 126 ? -22.797 -1.368 8.328 1 94.81 126 ASP A O 1
ATOM 994 N N . GLN A 1 127 ? -22.141 0.798 8.422 1 94.5 127 GLN A N 1
ATOM 995 C CA . GLN A 1 127 ? -22.234 1.002 6.977 1 94.5 127 GLN A CA 1
ATOM 996 C C . GLN A 1 127 ? -21.344 0.021 6.223 1 94.5 127 GLN A C 1
ATOM 998 O O . GLN A 1 127 ? -21.703 -0.448 5.141 1 94.5 127 GLN A O 1
ATOM 1003 N N . TRP A 1 128 ? -20.234 -0.276 6.793 1 91.69 128 TRP A N 1
ATOM 1004 C CA . TRP A 1 128 ? -19.266 -1.135 6.125 1 91.69 128 TRP A CA 1
ATOM 1005 C C . TRP A 1 128 ? -19.406 -2.582 6.582 1 91.69 128 TRP A C 1
ATOM 1007 O O . TRP A 1 128 ? -18.547 -3.414 6.316 1 91.69 128 TRP A O 1
ATOM 1017 N N . SER A 1 129 ? -20.422 -2.846 7.359 1 86.94 129 SER A N 1
ATOM 1018 C CA . SER A 1 129 ? -20.797 -4.184 7.797 1 86.94 129 SER A CA 1
ATOM 1019 C C . SER A 1 129 ? -19.688 -4.836 8.617 1 86.94 129 SER A C 1
ATOM 1021 O O . SER A 1 129 ? -19.359 -6 8.406 1 86.94 129 SER A O 1
ATOM 1023 N N . ILE A 1 130 ? -19.188 -4.023 9.5 1 87.94 130 ILE A N 1
ATOM 1024 C CA . ILE A 1 130 ? -18.172 -4.523 10.422 1 87.94 130 ILE A CA 1
ATOM 1025 C C . ILE A 1 130 ? -18.797 -4.727 11.805 1 87.94 130 ILE A C 1
ATOM 1027 O O . ILE A 1 130 ? -19.234 -3.768 12.438 1 87.94 130 ILE A O 1
ATOM 1031 N N . ASN A 1 131 ? -18.719 -5.938 12.195 1 85.69 131 ASN A N 1
ATOM 1032 C CA . ASN A 1 131 ? -19.297 -6.301 13.484 1 85.69 131 ASN A CA 1
ATOM 1033 C C . ASN A 1 131 ? -18.312 -6.031 14.625 1 85.69 131 ASN A C 1
ATOM 1035 O O . ASN A 1 131 ? -17.25 -6.633 14.688 1 85.69 131 ASN A O 1
ATOM 1039 N N . LEU A 1 132 ? -18.734 -5.207 15.539 1 84.38 132 LEU A N 1
ATOM 1040 C CA . LEU A 1 132 ? -17.906 -4.758 16.656 1 84.38 132 LEU A CA 1
ATOM 1041 C C . LEU A 1 132 ? -17.562 -5.922 17.578 1 84.38 132 LEU A C 1
ATOM 1043 O O . LEU A 1 132 ? -16.594 -5.848 18.344 1 84.38 132 LEU A O 1
ATOM 1047 N N . LYS A 1 133 ? -18.297 -6.922 17.562 1 81.56 133 LYS A N 1
ATOM 1048 C CA . LYS A 1 133 ? -18.109 -8.039 18.484 1 81.56 133 LYS A CA 1
ATOM 1049 C C . LYS A 1 133 ? -17 -8.969 17.984 1 81.56 133 LYS A C 1
ATOM 1051 O O . LYS A 1 133 ? -16.516 -9.812 18.734 1 81.56 133 LYS A O 1
ATOM 1056 N N . ARG A 1 134 ? -16.531 -8.773 16.75 1 76.94 134 ARG A N 1
ATOM 1057 C CA . ARG A 1 134 ? -15.508 -9.648 16.188 1 76.94 134 ARG A CA 1
ATOM 1058 C C . ARG A 1 134 ? -14.125 -9.266 16.703 1 76.94 134 ARG A C 1
ATOM 1060 O O . ARG A 1 134 ? -13.82 -8.078 16.859 1 76.94 134 ARG A O 1
ATOM 1067 N N . LYS A 1 135 ? -13.352 -10.281 16.984 1 73.81 135 LYS A N 1
ATOM 1068 C CA . LYS A 1 135 ? -11.961 -10.047 17.344 1 73.81 135 LYS A CA 1
ATOM 1069 C C . LYS A 1 135 ? -11.164 -9.539 16.141 1 73.81 135 LYS A C 1
ATOM 1071 O O . LYS A 1 135 ? -11.359 -10 15.016 1 73.81 135 LYS A O 1
ATOM 1076 N N . PRO A 1 136 ? -10.258 -8.562 16.375 1 72.12 136 PRO A N 1
ATOM 1077 C CA . PRO A 1 136 ? -9.477 -7.969 15.281 1 72.12 136 PRO A CA 1
ATOM 1078 C C . PRO A 1 136 ? -8.758 -9.023 14.438 1 72.12 136 PRO A C 1
ATOM 1080 O O . PRO A 1 136 ? -8.656 -8.867 13.219 1 72.12 136 PRO A O 1
ATOM 1083 N N . LYS A 1 137 ? -8.289 -10.094 15.07 1 70.31 137 LYS A N 1
ATOM 1084 C CA . LYS A 1 137 ? -7.562 -11.141 14.352 1 70.31 137 LYS A CA 1
ATOM 1085 C C . LYS A 1 137 ? -8.469 -11.867 13.367 1 70.31 137 LYS A C 1
ATOM 1087 O O . LYS A 1 137 ? -7.992 -12.555 12.461 1 70.31 137 LYS A O 1
ATOM 1092 N N . LYS A 1 138 ? -9.805 -11.805 13.555 1 73.81 138 LYS A N 1
ATOM 1093 C CA . LYS A 1 138 ? -10.773 -12.508 12.711 1 73.81 138 LYS A CA 1
ATOM 1094 C C . LYS A 1 138 ? -11.25 -11.617 11.57 1 73.81 138 LYS A C 1
ATOM 1096 O O . LYS A 1 138 ? -12.008 -12.062 10.703 1 73.81 138 LYS A O 1
ATOM 1101 N N . LEU A 1 139 ? -10.867 -10.414 11.562 1 79.19 139 LEU A N 1
ATOM 1102 C CA . LEU A 1 139 ? -11.25 -9.5 10.492 1 79.19 139 LEU A CA 1
ATOM 1103 C C . LEU A 1 139 ? -10.375 -9.711 9.258 1 79.19 139 LEU A C 1
ATOM 1105 O O . LEU A 1 139 ? -9.18 -9.984 9.383 1 79.19 139 LEU A O 1
ATOM 1109 N N . SER A 1 140 ? -11.055 -9.695 8.141 1 77.19 140 SER A N 1
ATOM 1110 C CA . SER A 1 140 ? -10.281 -9.656 6.91 1 77.19 140 SER A CA 1
ATOM 1111 C C . SER A 1 140 ? -9.43 -8.398 6.836 1 77.19 140 SER A C 1
ATOM 1113 O O . SER A 1 140 ? -9.617 -7.461 7.617 1 77.19 140 SER A O 1
ATOM 1115 N N . ARG A 1 141 ? -8.469 -8.367 5.934 1 77.81 141 ARG A N 1
ATOM 1116 C CA . ARG A 1 141 ? -7.625 -7.199 5.742 1 77.81 141 ARG A CA 1
ATOM 1117 C C . ARG A 1 141 ? -8.461 -5.965 5.418 1 77.81 141 ARG A C 1
ATOM 1119 O O . ARG A 1 141 ? -8.211 -4.883 5.953 1 77.81 141 ARG A O 1
ATOM 1126 N N . GLY A 1 142 ? -9.414 -6.145 4.508 1 84.19 142 GLY A N 1
ATOM 1127 C CA . GLY A 1 142 ? -10.289 -5.035 4.16 1 84.19 142 GLY A CA 1
ATOM 1128 C C . GLY A 1 142 ? -11.086 -4.508 5.336 1 84.19 142 GLY A C 1
ATOM 1129 O O . GLY A 1 142 ? -11.281 -3.301 5.473 1 84.19 142 GLY A O 1
ATOM 1130 N N . GLN A 1 143 ? -11.539 -5.43 6.148 1 85.06 143 GLN A N 1
ATOM 1131 C CA . GLN A 1 143 ? -12.312 -5.043 7.324 1 85.06 143 GLN A CA 1
ATOM 1132 C C . GLN A 1 143 ? -11.43 -4.324 8.352 1 85.06 143 GLN A C 1
ATOM 1134 O O . GLN A 1 143 ? -11.867 -3.359 8.977 1 85.06 143 GLN A O 1
ATOM 1139 N N . LYS A 1 144 ? -10.258 -4.809 8.539 1 85.75 144 LYS A N 1
ATOM 1140 C CA . LYS A 1 144 ? -9.312 -4.141 9.422 1 85.75 144 LYS A CA 1
ATOM 1141 C C . LYS A 1 144 ? -9 -2.727 8.938 1 85.75 144 LYS A C 1
ATOM 1143 O O . LYS A 1 144 ? -9.016 -1.778 9.727 1 85.75 144 LYS A O 1
ATOM 1148 N N . SER A 1 145 ? -8.68 -2.613 7.648 1 89.31 145 SER A N 1
ATOM 1149 C CA . SER A 1 145 ? -8.43 -1.309 7.047 1 89.31 145 SER A CA 1
ATOM 1150 C C . SER A 1 145 ? -9.602 -0.358 7.285 1 89.31 145 SER A C 1
ATOM 1152 O O . SER A 1 145 ? -9.398 0.795 7.668 1 89.31 145 SER A O 1
ATOM 1154 N N . ALA A 1 146 ? -10.836 -0.896 7.078 1 91.81 146 ALA A N 1
ATOM 1155 C CA . ALA A 1 146 ? -12.039 -0.09 7.266 1 91.81 146 ALA A CA 1
ATOM 1156 C C . ALA A 1 146 ? -12.195 0.325 8.727 1 91.81 146 ALA A C 1
ATOM 1158 O O . ALA A 1 146 ? -12.625 1.445 9.016 1 91.81 146 ALA A O 1
ATOM 1159 N N . PHE A 1 147 ? -11.852 -0.544 9.641 1 91.5 147 PHE A N 1
ATOM 1160 C CA . PHE A 1 147 ? -11.922 -0.235 11.062 1 91.5 147 PHE A CA 1
ATOM 1161 C C . PHE A 1 147 ? -10.969 0.901 11.414 1 91.5 147 PHE A C 1
ATOM 1163 O O . PHE A 1 147 ? -11.375 1.893 12.023 1 91.5 147 PHE A O 1
ATOM 1170 N N . PHE A 1 148 ? -9.82 0.843 10.945 1 92.38 148 PHE A N 1
ATOM 1171 C CA . PHE A 1 148 ? -8.844 1.88 11.258 1 92.38 148 PHE A CA 1
ATOM 1172 C C . PHE A 1 148 ? -9.219 3.197 10.594 1 92.38 148 PHE A C 1
ATOM 1174 O O . PHE A 1 148 ? -9.047 4.27 11.18 1 92.38 148 PHE A O 1
ATOM 1181 N N . ALA A 1 149 ? -9.641 3.104 9.406 1 95.12 149 ALA A N 1
ATOM 1182 C CA . ALA A 1 149 ? -10.117 4.309 8.727 1 95.12 149 ALA A CA 1
ATOM 1183 C C . ALA A 1 149 ? -11.227 4.984 9.523 1 95.12 149 ALA A C 1
ATOM 1185 O O . ALA A 1 149 ? -11.266 6.215 9.633 1 95.12 149 ALA A O 1
ATOM 1186 N N . SER A 1 150 ? -12.195 4.145 10.047 1 95.69 150 SER A N 1
ATOM 1187 C CA . SER A 1 150 ? -13.289 4.703 10.828 1 95.69 150 SER A CA 1
ATOM 1188 C C . SER A 1 150 ? -12.773 5.398 12.086 1 95.69 150 SER A C 1
ATOM 1190 O O . SER A 1 150 ? -13.281 6.453 12.469 1 95.69 150 SER A O 1
ATOM 1192 N N . LEU A 1 151 ? -11.75 4.852 12.75 1 94.75 151 LEU A N 1
ATOM 1193 C CA . LEU A 1 151 ? -11.125 5.48 13.906 1 94.75 151 LEU A CA 1
ATOM 1194 C C . LEU A 1 151 ? -10.508 6.824 13.531 1 94.75 151 LEU A C 1
ATOM 1196 O O . LEU A 1 151 ? -10.695 7.82 14.234 1 94.75 151 LEU A O 1
ATOM 1200 N N . GLY A 1 152 ? -9.758 6.836 12.422 1 96.12 152 GLY A N 1
ATOM 1201 C CA . GLY A 1 152 ? -9.141 8.07 11.953 1 96.12 152 GLY A CA 1
ATOM 1202 C C . GLY A 1 152 ? -10.141 9.164 11.664 1 96.12 152 GLY A C 1
ATOM 1203 O O . GLY A 1 152 ? -9.953 10.312 12.062 1 96.12 152 GLY A O 1
ATOM 1204 N N . LEU A 1 153 ? -11.227 8.781 10.969 1 97.31 153 LEU A N 1
ATOM 1205 C CA . LEU A 1 153 ? -12.266 9.75 10.633 1 97.31 153 LEU A CA 1
ATOM 1206 C C . LEU A 1 153 ? -12.93 10.289 11.898 1 97.31 153 LEU A C 1
ATOM 1208 O O . LEU A 1 153 ? -13.109 11.508 12.039 1 97.31 153 LEU A O 1
ATOM 1212 N N . ALA A 1 154 ? -13.234 9.398 12.773 1 97.19 154 ALA A N 1
ATOM 1213 C CA . ALA A 1 154 ? -13.984 9.773 13.969 1 97.19 154 ALA A CA 1
ATOM 1214 C C . ALA A 1 154 ? -13.109 10.562 14.938 1 97.19 154 ALA A C 1
ATOM 1216 O O . ALA A 1 154 ? -13.617 11.234 15.836 1 97.19 154 ALA A O 1
ATOM 1217 N N . SER A 1 155 ? -11.805 10.484 14.82 1 96.44 155 SER A N 1
ATOM 1218 C CA . SER A 1 155 ? -10.898 11.125 15.766 1 96.44 155 SER A CA 1
ATOM 1219 C C . SER A 1 155 ? -11.047 12.648 15.719 1 96.44 155 SER A C 1
ATOM 1221 O O . SER A 1 155 ? -10.945 13.312 16.75 1 96.44 155 SER A O 1
ATOM 1223 N N . ARG A 1 156 ? -11.195 13.148 14.43 1 96.56 156 ARG A N 1
ATOM 1224 C CA . ARG A 1 156 ? -11.297 14.578 14.164 1 96.56 156 ARG A CA 1
ATOM 1225 C C . ARG A 1 156 ? -10.156 15.344 14.828 1 96.56 156 ARG A C 1
ATOM 1227 O O . ARG A 1 156 ? -10.367 16.438 15.359 1 96.56 156 ARG A O 1
ATOM 1234 N N . CYS A 1 157 ? -9.062 14.688 14.898 1 96.44 157 CYS A N 1
ATOM 1235 C CA . CYS A 1 157 ? -7.863 15.359 15.383 1 96.44 157 CYS A CA 1
ATOM 1236 C C . CYS A 1 157 ? -7.48 16.516 14.469 1 96.44 157 CYS A C 1
ATOM 1238 O O . CYS A 1 157 ? -7.75 16.484 13.273 1 96.44 157 CYS A O 1
ATOM 1240 N N . ALA A 1 158 ? -6.773 17.531 15.117 1 96.44 158 ALA A N 1
ATOM 1241 C CA . ALA A 1 158 ? -6.344 18.719 14.375 1 96.44 158 ALA A CA 1
ATOM 1242 C C . ALA A 1 158 ? -5.453 18.328 13.195 1 96.44 158 ALA A C 1
ATOM 1244 O O . ALA A 1 158 ? -5.461 19 12.164 1 96.44 158 ALA A O 1
ATOM 1245 N N . LEU A 1 159 ? -4.762 17.25 13.336 1 96.94 159 LEU A N 1
ATOM 1246 C CA . LEU A 1 159 ? -4.031 16.578 12.273 1 96.94 159 LEU A CA 1
ATOM 1247 C C . LEU A 1 159 ? -4.379 15.094 12.227 1 96.94 159 LEU A C 1
ATOM 1249 O O . LEU A 1 159 ? -4.16 14.375 13.203 1 96.94 159 LEU A O 1
ATOM 1253 N N . THR A 1 160 ? -4.961 14.711 11.148 1 97.12 160 THR A N 1
ATOM 1254 C CA . THR A 1 160 ? -5.262 13.305 10.922 1 97.12 160 THR A CA 1
ATOM 1255 C C . THR A 1 160 ? -4.484 12.773 9.719 1 97.12 160 THR A C 1
ATOM 1257 O O . THR A 1 160 ? -4.605 13.305 8.609 1 97.12 160 THR A O 1
ATOM 1260 N N . ILE A 1 161 ? -3.703 11.742 9.961 1 97.19 161 ILE A N 1
ATOM 1261 C CA . ILE A 1 161 ? -2.867 11.141 8.922 1 97.19 161 ILE A CA 1
ATOM 1262 C C . ILE A 1 161 ? -3.393 9.75 8.57 1 97.19 161 ILE A C 1
ATOM 1264 O O . ILE A 1 161 ? -3.473 8.875 9.438 1 97.19 161 ILE A O 1
ATOM 1268 N N . PHE A 1 162 ? -3.801 9.617 7.324 1 97 162 PHE A N 1
ATOM 1269 C CA . PHE A 1 162 ? -4.172 8.328 6.766 1 97 162 PHE A CA 1
ATOM 1270 C C . PHE A 1 162 ? -3.055 7.777 5.883 1 97 162 PHE A C 1
ATOM 1272 O O . PHE A 1 162 ? -2.891 8.211 4.742 1 97 162 PHE A O 1
ATOM 1279 N N . ASP A 1 163 ? -2.285 6.852 6.41 1 94.75 163 ASP A N 1
ATOM 1280 C CA . ASP A 1 163 ? -1.156 6.285 5.68 1 94.75 163 ASP A CA 1
ATOM 1281 C C . ASP A 1 163 ? -1.541 4.969 5.008 1 94.75 163 ASP A C 1
ATOM 1283 O O . ASP A 1 163 ? -1.482 3.908 5.633 1 94.75 163 ASP A O 1
ATOM 1287 N N . GLU A 1 164 ? -1.954 5.039 3.762 1 92.06 164 GLU A N 1
ATOM 1288 C CA . GLU A 1 164 ? -2.35 3.91 2.928 1 92.06 164 GLU A CA 1
ATOM 1289 C C . GLU A 1 164 ? -3.4 3.051 3.627 1 92.06 164 GLU A C 1
ATOM 1291 O O . GLU A 1 164 ? -3.373 1.822 3.521 1 92.06 164 GLU A O 1
ATOM 1296 N N . VAL A 1 165 ? -4.316 3.68 4.355 1 92.12 165 VAL A N 1
ATOM 1297 C CA . VAL A 1 165 ? -5.258 2.984 5.223 1 92.12 165 VAL A CA 1
ATOM 1298 C C . VAL A 1 165 ? -6.297 2.252 4.379 1 92.12 165 VAL A C 1
ATOM 1300 O O . VAL A 1 165 ? -6.906 1.279 4.836 1 92.12 165 VAL A O 1
ATOM 1303 N N . HIS A 1 166 ? -6.461 2.701 3.059 1 91 166 HIS A N 1
ATOM 1304 C CA . HIS A 1 166 ? -7.527 2.191 2.205 1 91 166 HIS A CA 1
ATOM 1305 C C . HIS A 1 166 ? -7.07 0.97 1.417 1 91 166 HIS A C 1
ATOM 1307 O O . HIS A 1 166 ? -7.863 0.348 0.708 1 91 166 HIS A O 1
ATOM 1313 N N . ILE A 1 167 ? -5.793 0.59 1.522 1 84.19 167 ILE A N 1
ATOM 1314 C CA . ILE A 1 167 ? -5.129 -0.353 0.629 1 84.19 167 ILE A CA 1
ATOM 1315 C C . ILE A 1 167 ? -5.852 -1.699 0.673 1 84.19 167 ILE A C 1
ATOM 1317 O O . ILE A 1 167 ? -5.973 -2.379 -0.348 1 84.19 167 ILE A O 1
ATOM 1321 N N . GLY A 1 168 ? -6.363 -2.094 1.789 1 82.69 168 GLY A N 1
ATOM 1322 C CA . GLY A 1 168 ? -6.992 -3.396 1.939 1 82.69 168 GLY A CA 1
ATOM 1323 C C . GLY A 1 168 ? -8.461 -3.396 1.562 1 82.69 168 GLY A C 1
ATOM 1324 O O . GLY A 1 168 ? -9.078 -4.457 1.446 1 82.69 168 GLY A O 1
ATOM 1325 N N . MET A 1 169 ? -8.984 -2.244 1.256 1 88.12 169 MET A N 1
ATOM 1326 C CA . MET A 1 169 ? -10.414 -2.098 1.004 1 88.12 169 MET A CA 1
ATOM 1327 C C . MET A 1 169 ? -10.75 -2.428 -0.447 1 88.12 169 MET A C 1
ATOM 1329 O O . MET A 1 169 ? -9.969 -2.129 -1.352 1 88.12 169 MET A O 1
ATOM 1333 N N . ASP A 1 170 ? -11.922 -3.041 -0.611 1 85 170 ASP A N 1
ATOM 1334 C CA . ASP A 1 170 ? -12.406 -3.164 -1.982 1 85 170 ASP A CA 1
ATOM 1335 C C . ASP A 1 170 ? -12.898 -1.817 -2.514 1 85 170 ASP A C 1
ATOM 1337 O O . ASP A 1 170 ? -12.906 -0.823 -1.784 1 85 170 ASP A O 1
ATOM 1341 N N . ALA A 1 171 ? -13.219 -1.787 -3.779 1 84.25 171 ALA A N 1
ATOM 1342 C CA . ALA A 1 171 ? -13.508 -0.536 -4.473 1 84.25 171 ALA A CA 1
ATOM 1343 C C . ALA A 1 171 ? -14.688 0.186 -3.83 1 84.25 171 ALA A C 1
ATOM 1345 O O . ALA A 1 171 ? -14.672 1.41 -3.686 1 84.25 171 ALA A O 1
ATOM 1346 N N . VAL A 1 172 ? -15.68 -0.559 -3.381 1 86.5 172 VAL A N 1
ATOM 1347 C CA . VAL A 1 172 ? -16.906 0.032 -2.842 1 86.5 172 VAL A CA 1
ATOM 1348 C C . VAL A 1 172 ? -16.609 0.687 -1.494 1 86.5 172 VAL A C 1
ATOM 1350 O O . VAL A 1 172 ? -16.891 1.869 -1.295 1 86.5 172 VAL A O 1
ATOM 1353 N N . VAL A 1 173 ? -15.992 -0.041 -0.612 1 91.06 173 VAL A N 1
ATOM 1354 C CA . VAL A 1 173 ? -15.68 0.468 0.721 1 91.06 173 VAL A CA 1
ATOM 1355 C C . VAL A 1 173 ? -14.68 1.616 0.617 1 91.06 173 VAL A C 1
ATOM 1357 O O . VAL A 1 173 ? -14.781 2.605 1.347 1 91.06 173 VAL A O 1
ATOM 1360 N N . ARG A 1 174 ? -13.75 1.493 -0.302 1 92.75 174 ARG A N 1
ATOM 1361 C CA . ARG A 1 174 ? -12.75 2.539 -0.511 1 92.75 174 ARG A CA 1
ATOM 1362 C C . ARG A 1 174 ? -13.414 3.85 -0.927 1 92.75 174 ARG A C 1
ATOM 1364 O O . ARG A 1 174 ? -13.094 4.91 -0.384 1 92.75 174 ARG A O 1
ATOM 1371 N N . GLN A 1 175 ? -14.359 3.736 -1.923 1 92.31 175 GLN A N 1
ATOM 1372 C CA . GLN A 1 175 ? -15.078 4.934 -2.35 1 92.31 175 GLN A CA 1
ATOM 1373 C C . GLN A 1 175 ? -15.898 5.52 -1.208 1 92.31 175 GLN A C 1
ATOM 1375 O O . GLN A 1 175 ? -15.945 6.738 -1.028 1 92.31 175 GLN A O 1
ATOM 1380 N N . GLU A 1 176 ? -16.547 4.672 -0.455 1 95.25 176 GLU A N 1
ATOM 1381 C CA . GLU A 1 176 ? -17.328 5.137 0.687 1 95.25 176 GLU A CA 1
ATOM 1382 C C . GLU A 1 176 ? -16.438 5.824 1.721 1 95.25 176 GLU A C 1
ATOM 1384 O O . GLU A 1 176 ? -16.859 6.793 2.357 1 95.25 176 GLU A O 1
ATOM 1389 N N . PHE A 1 177 ? -15.266 5.355 1.849 1 96.38 177 PHE A N 1
ATOM 1390 C CA . PHE A 1 177 ? -14.312 5.984 2.746 1 96.38 177 PHE A CA 1
ATOM 1391 C C . PHE A 1 177 ? -13.953 7.387 2.266 1 96.38 177 PHE A C 1
ATOM 1393 O O . PHE A 1 177 ? -13.992 8.344 3.041 1 96.38 177 PHE A O 1
ATOM 1400 N N . TYR A 1 178 ? -13.656 7.535 0.988 1 97.19 178 TYR A N 1
ATOM 1401 C CA . TYR A 1 178 ? -13.336 8.844 0.438 1 97.19 178 TYR A CA 1
ATOM 1402 C C . TYR A 1 178 ? -14.5 9.812 0.605 1 97.19 178 TYR A C 1
ATOM 1404 O O . TYR A 1 178 ? -14.312 10.961 1.002 1 97.19 178 TYR A O 1
ATOM 1412 N N . ASP A 1 179 ? -15.688 9.312 0.334 1 97.19 179 ASP A N 1
ATOM 1413 C CA . ASP A 1 179 ? -16.875 10.141 0.476 1 97.19 179 ASP A CA 1
ATOM 1414 C C . ASP A 1 179 ? -17.078 10.578 1.926 1 97.19 179 ASP A C 1
ATOM 1416 O O . ASP A 1 179 ? -17.359 11.75 2.191 1 97.19 179 ASP A O 1
ATOM 1420 N N . ALA A 1 180 ? -16.922 9.641 2.818 1 97.81 180 ALA A N 1
ATOM 1421 C CA . ALA A 1 180 ? -17.078 9.945 4.238 1 97.81 180 ALA A CA 1
ATOM 1422 C C . ALA A 1 180 ? -16.016 10.938 4.703 1 97.81 180 ALA A C 1
ATOM 1424 O O . ALA A 1 180 ? -16.297 11.836 5.496 1 97.81 180 ALA A O 1
ATOM 1425 N N . LEU A 1 181 ? -14.797 10.766 4.262 1 97.88 181 LEU A N 1
ATOM 1426 C CA . LEU A 1 181 ? -13.711 11.672 4.605 1 97.88 181 LEU A CA 1
ATOM 1427 C C . LEU A 1 181 ? -14.023 13.094 4.152 1 97.88 181 LEU A C 1
ATOM 1429 O O . LEU A 1 181 ? -13.906 14.039 4.938 1 97.88 181 LEU A O 1
ATOM 1433 N N . LEU A 1 182 ? -14.469 13.281 2.943 1 97.25 182 LEU A N 1
ATOM 1434 C CA . LEU A 1 182 ? -14.773 14.602 2.402 1 97.25 182 LEU A CA 1
ATOM 1435 C C . LEU A 1 182 ? -15.953 15.227 3.141 1 97.25 182 LEU A C 1
ATOM 1437 O O . LEU A 1 182 ? -15.898 16.406 3.512 1 97.25 182 LEU A O 1
ATOM 1441 N N . ALA A 1 183 ? -16.984 14.406 3.326 1 96.88 183 ALA A N 1
ATOM 1442 C CA . ALA A 1 183 ? -18.156 14.914 4.027 1 96.88 183 ALA A CA 1
ATOM 1443 C C . ALA A 1 183 ? -17.797 15.375 5.438 1 96.88 183 ALA A C 1
ATOM 1445 O O . ALA A 1 183 ? -18.234 16.453 5.871 1 96.88 183 ALA A O 1
ATOM 1446 N N . ASP A 1 184 ? -16.984 14.609 6.109 1 96.88 184 ASP A N 1
ATOM 1447 C CA . ASP A 1 184 ? -16.625 14.961 7.48 1 96.88 184 ASP A CA 1
ATOM 1448 C C . ASP A 1 184 ? -15.664 16.156 7.504 1 96.88 184 ASP A C 1
ATOM 1450 O O . ASP A 1 184 ? -15.742 17 8.398 1 96.88 184 ASP A O 1
ATOM 1454 N N . TYR A 1 185 ? -14.789 16.141 6.551 1 96.31 185 TYR A N 1
ATOM 1455 C CA . TYR A 1 185 ? -13.852 17.25 6.414 1 96.31 185 TYR A CA 1
ATOM 1456 C C . TYR A 1 185 ? -14.594 18.578 6.211 1 96.31 185 TYR A C 1
ATOM 1458 O O . TYR A 1 185 ? -14.211 19.594 6.785 1 96.31 185 TYR A O 1
ATOM 1466 N N . VAL A 1 186 ? -15.633 18.641 5.438 1 95.06 186 VAL A N 1
ATOM 1467 C CA . VAL A 1 186 ? -16.422 19.844 5.164 1 95.06 186 VAL A CA 1
ATOM 1468 C C . VAL A 1 186 ? -17.094 20.328 6.449 1 95.06 186 VAL A C 1
ATOM 1470 O O . VAL A 1 186 ? -17.109 21.531 6.734 1 95.06 186 VAL A O 1
ATOM 1473 N N . LYS A 1 187 ? -17.562 19.406 7.281 1 95.25 187 LYS A N 1
ATOM 1474 C CA . LYS A 1 187 ? -18.266 19.734 8.516 1 95.25 187 LYS A CA 1
ATOM 1475 C C . LYS A 1 187 ? -17.281 20.047 9.648 1 95.25 187 LYS A C 1
ATOM 1477 O O . LYS A 1 187 ? -17.578 20.859 10.523 1 95.25 187 LYS A O 1
ATOM 1482 N N . HIS A 1 188 ? -16.188 19.344 9.57 1 94.56 188 HIS A N 1
ATOM 1483 C CA . HIS A 1 188 ? -15.164 19.469 10.602 1 94.56 188 HIS A CA 1
ATOM 1484 C C . HIS A 1 188 ? -13.789 19.672 9.977 1 94.56 188 HIS A C 1
ATOM 1486 O O . HIS A 1 188 ? -12.938 18.797 10.031 1 94.56 188 HIS A O 1
ATOM 1492 N N . PRO A 1 189 ? -13.625 20.922 9.508 1 94.19 189 PRO A N 1
ATOM 1493 C CA . PRO A 1 189 ? -12.344 21.188 8.836 1 94.19 189 PRO A CA 1
ATOM 1494 C C . PRO A 1 189 ? -11.141 20.938 9.742 1 94.19 189 PRO A C 1
ATOM 1496 O O . PRO A 1 189 ? -11.195 21.234 10.938 1 94.19 189 PRO A O 1
ATOM 1499 N N . ARG A 1 190 ? -10.125 20.297 9.305 1 96.06 190 ARG A N 1
ATOM 1500 C CA . ARG A 1 190 ? -8.875 19.969 9.977 1 96.06 190 ARG A CA 1
ATOM 1501 C C . ARG A 1 190 ? -7.773 19.656 8.969 1 96.06 190 ARG A C 1
ATOM 1503 O O . ARG A 1 190 ? -8.023 19.625 7.762 1 96.06 190 ARG A O 1
ATOM 1510 N N . THR A 1 191 ? -6.605 19.562 9.43 1 97.69 191 THR A N 1
ATOM 1511 C CA . THR A 1 191 ? -5.488 19.188 8.57 1 97.69 191 THR A CA 1
ATOM 1512 C C . THR A 1 191 ? -5.438 17.688 8.359 1 97.69 191 THR A C 1
ATOM 1514 O O . THR A 1 191 ? -5.434 16.922 9.32 1 97.69 191 THR A O 1
ATOM 1517 N N . ILE A 1 192 ? -5.477 17.297 7.105 1 98.25 192 ILE A N 1
ATOM 1518 C CA . ILE A 1 192 ? -5.473 15.875 6.777 1 98.25 192 ILE A CA 1
ATOM 1519 C C . ILE A 1 192 ? -4.312 15.57 5.832 1 98.25 192 ILE A C 1
ATOM 1521 O O . ILE A 1 192 ? -4.047 16.328 4.898 1 98.25 192 ILE A O 1
ATOM 1525 N N . ILE A 1 193 ? -3.602 14.531 6.109 1 98.38 193 ILE A N 1
ATOM 1526 C CA . ILE A 1 193 ? -2.615 13.945 5.203 1 98.38 193 ILE A CA 1
ATOM 1527 C C . ILE A 1 193 ? -3.059 12.547 4.789 1 98.38 193 ILE A C 1
ATOM 1529 O O . ILE A 1 193 ? -3.377 11.711 5.637 1 98.38 193 ILE A O 1
ATOM 1533 N N . ILE A 1 194 ? -3.133 12.312 3.527 1 97.81 194 ILE A N 1
ATOM 1534 C CA . ILE A 1 194 ? -3.51 10.992 3.025 1 97.81 194 ILE A CA 1
ATOM 1535 C C . ILE A 1 194 ? -2.461 10.5 2.031 1 97.81 194 ILE A C 1
ATOM 1537 O O . ILE A 1 194 ? -2.133 11.195 1.068 1 97.81 194 ILE A O 1
ATOM 1541 N N . SER A 1 195 ? -1.853 9.398 2.357 1 95.12 195 SER A N 1
ATOM 1542 C CA . SER A 1 195 ? -0.899 8.789 1.433 1 95.12 195 SER A CA 1
ATOM 1543 C C . SER A 1 195 ? -1.54 7.652 0.643 1 95.12 195 SER A C 1
ATOM 1545 O O . SER A 1 195 ? -2.396 6.934 1.162 1 95.12 195 SER A O 1
ATOM 1547 N N . SER A 1 196 ? -1.236 7.551 -0.59 1 88.31 196 SER A N 1
ATOM 1548 C CA . SER A 1 196 ? -1.725 6.488 -1.468 1 88.31 196 SER A CA 1
ATOM 1549 C C . SER A 1 196 ? -0.795 6.289 -2.658 1 88.31 196 SER A C 1
ATOM 1551 O O . SER A 1 196 ? -0.179 7.238 -3.143 1 88.31 196 SER A O 1
ATOM 1553 N N . HIS A 1 197 ? -0.687 5.086 -3.109 1 81 197 HIS A N 1
ATOM 1554 C CA . HIS A 1 197 ? -0.045 4.832 -4.395 1 81 197 HIS A CA 1
ATOM 1555 C C . HIS A 1 197 ? -1.059 4.867 -5.531 1 81 197 HIS A C 1
ATOM 1557 O O . HIS A 1 197 ? -0.68 4.859 -6.707 1 81 197 HIS A O 1
ATOM 1563 N N . LEU A 1 198 ? -2.344 4.941 -5.199 1 83.06 198 LEU A N 1
ATOM 1564 C CA . LEU A 1 198 ? -3.408 5.133 -6.176 1 83.06 198 LEU A CA 1
ATOM 1565 C C . LEU A 1 198 ? -3.777 6.605 -6.301 1 83.06 198 LEU A C 1
ATOM 1567 O O . LEU A 1 198 ? -4.852 7.02 -5.867 1 83.06 198 LEU A O 1
ATOM 1571 N N . VAL A 1 199 ? -2.984 7.344 -6.992 1 89.12 199 VAL A N 1
ATOM 1572 C CA . VAL A 1 199 ? -3.041 8.797 -7.043 1 89.12 199 VAL A CA 1
ATOM 1573 C C . VAL A 1 199 ? -4.352 9.25 -7.684 1 89.12 199 VAL A C 1
ATOM 1575 O O . VAL A 1 199 ? -5 10.18 -7.203 1 89.12 199 VAL A O 1
ATOM 1578 N N . ASN A 1 200 ? -4.789 8.523 -8.672 1 88.5 200 ASN A N 1
ATOM 1579 C CA . ASN A 1 200 ? -5.984 8.898 -9.422 1 88.5 200 ASN A CA 1
ATOM 1580 C C . ASN A 1 200 ? -7.23 8.859 -8.547 1 88.5 200 ASN A C 1
ATOM 1582 O O . ASN A 1 200 ? -8.172 9.625 -8.758 1 88.5 200 ASN A O 1
ATOM 1586 N N . GLU A 1 201 ? -7.234 8.078 -7.594 1 90.12 201 GLU A N 1
ATOM 1587 C CA . GLU A 1 201 ? -8.422 7.898 -6.762 1 90.12 201 GLU A CA 1
ATOM 1588 C C . GLU A 1 201 ? -8.594 9.062 -5.789 1 90.12 201 GLU A C 1
ATOM 1590 O O . GLU A 1 201 ? -9.711 9.375 -5.379 1 90.12 201 GLU A O 1
ATOM 1595 N N . ILE A 1 202 ? -7.477 9.719 -5.457 1 93.25 202 ILE A N 1
ATOM 1596 C CA . ILE A 1 202 ? -7.598 10.727 -4.41 1 93.25 202 ILE A CA 1
ATOM 1597 C C . ILE A 1 202 ? -7.301 12.109 -4.988 1 93.25 202 ILE A C 1
ATOM 1599 O O . ILE A 1 202 ? -7.371 13.117 -4.273 1 93.25 202 ILE A O 1
ATOM 1603 N N . GLU A 1 203 ? -7.043 12.172 -6.227 1 94.12 203 GLU A N 1
ATOM 1604 C CA . GLU A 1 203 ? -6.59 13.406 -6.852 1 94.12 203 GLU A CA 1
ATOM 1605 C C . GLU A 1 203 ? -7.617 14.523 -6.672 1 94.12 203 GLU A C 1
ATOM 1607 O O . GLU A 1 203 ? -7.254 15.688 -6.492 1 94.12 203 GLU A O 1
ATOM 1612 N N . ASN A 1 204 ? -8.891 14.172 -6.68 1 92.56 204 ASN A N 1
ATOM 1613 C CA . ASN A 1 204 ? -9.93 15.195 -6.637 1 92.56 204 ASN A CA 1
ATOM 1614 C C . ASN A 1 204 ? -10.18 15.68 -5.211 1 92.56 204 ASN A C 1
ATOM 1616 O O . ASN A 1 204 ? -10.844 16.703 -5.004 1 92.56 204 ASN A O 1
ATOM 1620 N N . MET A 1 205 ? -9.633 15 -4.199 1 95.38 205 MET A N 1
ATOM 1621 C CA . MET A 1 205 ? -9.914 15.398 -2.822 1 95.38 205 MET A CA 1
ATOM 1622 C C . MET A 1 205 ? -8.734 16.141 -2.221 1 95.38 205 MET A C 1
ATOM 1624 O O . MET A 1 205 ? -8.859 16.781 -1.175 1 95.38 205 MET A O 1
ATOM 1628 N N . ILE A 1 206 ? -7.582 16.094 -2.857 1 96.38 206 ILE A N 1
ATOM 1629 C CA . ILE A 1 206 ? -6.414 16.719 -2.242 1 96.38 206 ILE A CA 1
ATOM 1630 C C . ILE A 1 206 ? -6.242 18.141 -2.771 1 96.38 206 ILE A C 1
ATOM 1632 O O . ILE A 1 206 ? -6.512 18.406 -3.945 1 96.38 206 ILE A O 1
ATOM 1636 N N . GLU A 1 207 ? -5.871 19.016 -1.902 1 97.62 207 GLU A N 1
ATOM 1637 C CA . GLU A 1 207 ? -5.609 20.406 -2.219 1 97.62 207 GLU A CA 1
ATOM 1638 C C . GLU A 1 207 ? -4.117 20.672 -2.41 1 97.62 207 GLU A C 1
ATOM 1640 O O . GLU A 1 207 ? -3.725 21.5 -3.221 1 97.62 207 GLU A O 1
ATOM 1645 N N . ASN A 1 208 ? -3.26 20.031 -1.706 1 97.88 208 ASN A N 1
ATOM 1646 C CA . ASN A 1 208 ? -1.805 20.094 -1.774 1 97.88 208 ASN A CA 1
ATOM 1647 C C . ASN A 1 208 ? -1.182 18.719 -1.961 1 97.88 208 ASN A C 1
ATOM 1649 O O . ASN A 1 208 ? -1.826 17.703 -1.699 1 97.88 208 ASN A O 1
ATOM 1653 N N . VAL A 1 209 ? 0.03 18.766 -2.424 1 97.62 209 VAL A N 1
ATOM 1654 C CA . VAL A 1 209 ? 0.72 17.516 -2.703 1 97.62 209 VAL A CA 1
ATOM 1655 C C . VAL A 1 209 ? 2.16 17.594 -2.207 1 97.62 209 VAL A C 1
ATOM 1657 O O . VAL A 1 209 ? 2.809 18.641 -2.324 1 97.62 209 VAL A O 1
ATOM 1660 N N . VAL A 1 210 ? 2.664 16.547 -1.648 1 97.81 210 VAL A N 1
ATOM 1661 C CA . VAL A 1 210 ? 4.074 16.266 -1.375 1 97.81 210 VAL A CA 1
ATOM 1662 C C . VAL A 1 210 ? 4.48 14.953 -2.02 1 97.81 210 VAL A C 1
ATOM 1664 O O . VAL A 1 210 ? 3.936 13.898 -1.688 1 97.81 210 VAL A O 1
ATOM 1667 N N . ILE A 1 211 ? 5.336 15.016 -2.926 1 96.44 211 ILE A N 1
ATOM 1668 C CA . ILE A 1 211 ? 5.809 13.828 -3.627 1 96.44 211 ILE A CA 1
ATOM 1669 C C . ILE A 1 211 ? 7.188 13.43 -3.107 1 96.44 211 ILE A C 1
ATOM 1671 O O . ILE A 1 211 ? 8.133 14.219 -3.182 1 96.44 211 ILE A O 1
ATOM 1675 N N . LEU A 1 212 ? 7.27 12.242 -2.594 1 95.75 212 LEU A N 1
ATOM 1676 C CA . LEU A 1 212 ? 8.523 11.695 -2.104 1 95.75 212 LEU A CA 1
ATOM 1677 C C . LEU A 1 212 ? 9.102 10.688 -3.094 1 95.75 212 LEU A C 1
ATOM 1679 O O . LEU A 1 212 ? 8.359 9.945 -3.734 1 95.75 212 LEU A O 1
ATOM 1683 N N . ASP A 1 213 ? 10.367 10.68 -3.158 1 93.31 213 ASP A N 1
ATOM 1684 C CA . ASP A 1 213 ? 11.133 9.672 -3.893 1 93.31 213 ASP A CA 1
ATOM 1685 C C . ASP A 1 213 ? 12.477 9.406 -3.217 1 93.31 213 ASP A C 1
ATOM 1687 O O . ASP A 1 213 ? 13.266 10.328 -2.996 1 93.31 213 ASP A O 1
ATOM 1691 N N . ARG A 1 214 ? 12.711 8.219 -2.92 1 90.25 214 ARG A N 1
ATOM 1692 C CA . ARG A 1 214 ? 13.953 7.777 -2.295 1 90.25 214 ARG A CA 1
ATOM 1693 C C . ARG A 1 214 ? 14.281 8.633 -1.074 1 90.25 214 ARG A C 1
ATOM 1695 O O . ARG A 1 214 ? 15.414 9.094 -0.926 1 90.25 214 ARG A O 1
ATOM 1702 N N . GLY A 1 215 ? 13.195 8.898 -0.341 1 94.19 215 GLY A N 1
ATOM 1703 C CA . GLY A 1 215 ? 13.375 9.562 0.941 1 94.19 215 GLY A CA 1
ATOM 1704 C C . GLY A 1 215 ? 13.461 11.07 0.826 1 94.19 215 GLY A C 1
ATOM 1705 O O . GLY A 1 215 ? 13.633 11.766 1.83 1 94.19 215 GLY A O 1
ATOM 1706 N N . ALA A 1 216 ? 13.359 11.57 -0.307 1 96.38 216 ALA A N 1
ATOM 1707 C CA . ALA A 1 216 ? 13.484 13.008 -0.519 1 96.38 216 ALA A CA 1
ATOM 1708 C C . ALA A 1 216 ? 12.242 13.578 -1.201 1 96.38 216 ALA A C 1
ATOM 1710 O O . ALA A 1 216 ? 11.555 12.867 -1.938 1 96.38 216 ALA A O 1
ATOM 1711 N N . VAL A 1 217 ? 12 14.891 -0.973 1 97.69 217 VAL A N 1
ATOM 1712 C CA . VAL A 1 217 ? 10.898 15.578 -1.636 1 97.69 217 VAL A CA 1
ATOM 1713 C C . VAL A 1 217 ? 11.289 15.914 -3.072 1 97.69 217 VAL A C 1
ATOM 1715 O O . VAL A 1 217 ? 12.312 16.562 -3.307 1 97.69 217 VAL A O 1
ATOM 1718 N N . LYS A 1 218 ? 10.5 15.508 -3.957 1 96.88 218 LYS A N 1
ATOM 1719 C CA . LYS A 1 218 ? 10.75 15.805 -5.363 1 96.88 218 LYS A CA 1
ATOM 1720 C C . LYS A 1 218 ? 9.891 16.969 -5.844 1 96.88 218 LYS A C 1
ATOM 1722 O O . LYS A 1 218 ? 10.289 17.719 -6.734 1 96.88 218 LYS A O 1
ATOM 1727 N N . GLU A 1 219 ? 8.719 17.016 -5.352 1 96 219 GLU A N 1
ATOM 1728 C CA . GLU A 1 219 ? 7.773 18.078 -5.676 1 96 219 GLU A CA 1
ATOM 1729 C C . GLU A 1 219 ? 6.793 18.328 -4.531 1 96 219 GLU A C 1
ATOM 1731 O O . GLU A 1 219 ? 6.414 17.391 -3.828 1 96 219 GLU A O 1
ATOM 1736 N N . THR A 1 220 ? 6.52 19.578 -4.367 1 96.5 220 THR A N 1
ATOM 1737 C CA . THR A 1 220 ? 5.512 19.938 -3.373 1 96.5 220 THR A CA 1
ATOM 1738 C C . THR A 1 220 ? 4.785 21.219 -3.779 1 96.5 220 THR A C 1
ATOM 1740 O O . THR A 1 220 ? 5.375 22.094 -4.402 1 96.5 220 THR A O 1
ATOM 1743 N N . GLY A 1 221 ? 3.48 21.312 -3.447 1 96.25 221 GLY A N 1
ATOM 1744 C CA . GLY A 1 221 ? 2.699 22.5 -3.742 1 96.25 221 GLY A CA 1
ATOM 1745 C C . GLY A 1 221 ? 1.22 22.219 -3.92 1 96.25 221 GLY A C 1
ATOM 1746 O O . GLY A 1 221 ? 0.749 21.125 -3.586 1 96.25 221 GLY A O 1
ATOM 1747 N N . ASN A 1 222 ? 0.553 23.281 -4.367 1 97.38 222 ASN A N 1
ATOM 1748 C CA . ASN A 1 222 ? -0.868 23.156 -4.676 1 97.38 222 ASN A CA 1
ATOM 1749 C C . ASN A 1 222 ? -1.109 22.188 -5.824 1 97.38 222 ASN A C 1
ATOM 1751 O O . ASN A 1 222 ? -0.406 22.219 -6.836 1 97.38 222 ASN A O 1
ATOM 1755 N N . ALA A 1 223 ? -2.129 21.344 -5.641 1 96.88 223 ALA A N 1
ATOM 1756 C CA . ALA A 1 223 ? -2.393 20.281 -6.605 1 96.88 223 ALA A CA 1
ATOM 1757 C C . ALA A 1 223 ? -2.693 20.859 -7.984 1 96.88 223 ALA A C 1
ATOM 1759 O O . ALA A 1 223 ? -2.127 20.406 -8.984 1 96.88 223 ALA A O 1
ATOM 1760 N N . ASP A 1 224 ? -3.52 21.844 -8.055 1 95.38 224 ASP A N 1
ATOM 1761 C CA . ASP A 1 224 ? -3.906 22.438 -9.328 1 95.38 224 ASP A CA 1
ATOM 1762 C C . ASP A 1 224 ? -2.721 23.125 -9.992 1 95.38 224 ASP A C 1
ATOM 1764 O O . ASP A 1 224 ? -2.551 23.047 -11.211 1 95.38 224 ASP A O 1
ATOM 1768 N N . HIS A 1 225 ? -1.961 23.766 -9.203 1 95.88 225 HIS A N 1
ATOM 1769 C CA . HIS A 1 225 ? -0.779 24.438 -9.734 1 95.88 225 HIS A CA 1
ATOM 1770 C C . HIS A 1 225 ? 0.214 23.422 -10.305 1 95.88 225 HIS A C 1
ATOM 1772 O O . HIS A 1 225 ? 0.787 23.656 -11.375 1 95.88 225 HIS A O 1
ATOM 1778 N N . LEU A 1 226 ? 0.384 22.328 -9.633 1 95.19 226 LEU A N 1
ATOM 1779 C CA . LEU A 1 226 ? 1.308 21.312 -10.102 1 95.19 226 LEU A CA 1
ATOM 1780 C C . LEU A 1 226 ? 0.796 20.656 -11.391 1 95.19 226 LEU A C 1
ATOM 1782 O O . LEU A 1 226 ? 1.574 20.391 -12.305 1 95.19 226 LEU A O 1
ATOM 1786 N N . ARG A 1 227 ? -0.506 20.391 -11.414 1 94.81 227 ARG A N 1
ATOM 1787 C CA . ARG A 1 227 ? -1.076 19.844 -12.648 1 94.81 227 ARG A CA 1
ATOM 1788 C C . ARG A 1 227 ? -0.854 20.797 -13.82 1 94.81 227 ARG A C 1
ATOM 1790 O O . ARG A 1 227 ? -0.485 20.359 -14.914 1 94.81 227 ARG A O 1
ATOM 1797 N N . ALA A 1 228 ? -1.018 22.094 -13.562 1 94.31 228 ALA A N 1
ATOM 1798 C CA . ALA A 1 228 ? -0.814 23.109 -14.602 1 94.31 228 ALA A CA 1
ATOM 1799 C C . ALA A 1 228 ? 0.646 23.156 -15.047 1 94.31 228 ALA A C 1
ATOM 1801 O O . ALA A 1 228 ? 0.937 23.234 -16.234 1 94.31 228 ALA A O 1
ATOM 1802 N N . LYS A 1 229 ? 1.462 23.031 -14.102 1 93.94 229 LYS A N 1
ATOM 1803 C CA . LYS A 1 229 ? 2.898 23.094 -14.359 1 93.94 229 LYS A CA 1
ATOM 1804 C C . LYS A 1 229 ? 3.338 21.953 -15.273 1 93.94 229 LYS A C 1
ATOM 1806 O O . LYS A 1 229 ? 4.238 22.125 -16.094 1 93.94 229 LYS A O 1
ATOM 1811 N N . TYR A 1 230 ? 2.701 20.828 -15.156 1 93.31 230 TYR A N 1
ATOM 1812 C CA . TYR A 1 230 ? 3.16 19.656 -15.891 1 93.31 230 TYR A CA 1
ATOM 1813 C C . TYR A 1 230 ? 2.246 19.359 -17.078 1 93.31 230 TYR A C 1
ATOM 1815 O O . TYR A 1 230 ? 2.355 18.297 -17.703 1 93.31 230 TYR A O 1
ATOM 1823 N N . SER A 1 231 ? 1.31 20.234 -17.281 1 91.44 231 SER A N 1
ATOM 1824 C CA . SER A 1 231 ? 0.405 20.094 -18.406 1 91.44 231 SER A CA 1
ATOM 1825 C C . SER A 1 231 ? 1.049 20.594 -19.703 1 91.44 231 SER A C 1
ATOM 1827 O O . SER A 1 231 ? 2.006 21.375 -19.656 1 91.44 231 SER A O 1
ATOM 1829 N N . ASN A 1 232 ? 0.604 20.016 -20.734 1 88.12 232 ASN A N 1
ATOM 1830 C CA . ASN A 1 232 ? 0.991 20.516 -22.047 1 88.12 232 ASN A CA 1
ATOM 1831 C C . ASN A 1 232 ? -0.185 21.156 -22.766 1 88.12 232 ASN A C 1
ATOM 1833 O O . ASN A 1 232 ? -1.275 21.281 -22.203 1 88.12 232 ASN A O 1
ATOM 1837 N N . GLU A 1 233 ? 0.066 21.734 -24.016 1 85.94 233 GLU A N 1
ATOM 1838 C CA . GLU A 1 233 ? -0.907 22.531 -24.75 1 85.94 233 GLU A CA 1
ATOM 1839 C C . GLU A 1 233 ? -2.182 21.734 -25.016 1 85.94 233 GLU A C 1
ATOM 1841 O O . GLU A 1 233 ? -3.275 22.312 -25.062 1 85.94 233 GLU A O 1
ATOM 1846 N N . ASN A 1 234 ? -2.105 20.484 -25.016 1 85.88 234 ASN A N 1
ATOM 1847 C CA . ASN A 1 234 ? -3.244 19.703 -25.5 1 85.88 234 ASN A CA 1
ATOM 1848 C C . ASN A 1 234 ? -3.848 18.859 -24.375 1 85.88 234 ASN A C 1
ATOM 1850 O O . ASN A 1 234 ? -4.926 18.281 -24.531 1 85.88 234 ASN A O 1
ATOM 1854 N N . THR A 1 235 ? -3.15 18.703 -23.219 1 85.75 235 THR A N 1
ATOM 1855 C CA . THR A 1 235 ? -3.654 17.75 -22.219 1 85.75 235 THR A CA 1
ATOM 1856 C C . THR A 1 235 ? -3.303 18.219 -20.812 1 85.75 235 THR A C 1
ATOM 1858 O O . THR A 1 235 ? -2.148 18.547 -20.531 1 85.75 235 THR A O 1
ATOM 1861 N N . LEU A 1 236 ? -4.316 18.406 -20.031 1 88.44 236 LEU A N 1
ATOM 1862 C CA . LEU A 1 236 ? -4.098 18.703 -18.625 1 88.44 236 LEU A CA 1
ATOM 1863 C C . LEU A 1 236 ? -3.51 17.5 -17.891 1 88.44 236 LEU A C 1
ATOM 1865 O O . LEU A 1 236 ? -4.035 16.391 -18 1 88.44 236 LEU A O 1
ATOM 1869 N N . ALA A 1 237 ? -2.473 17.703 -17.25 1 92.62 237 ALA A N 1
ATOM 1870 C CA . ALA A 1 237 ? -1.779 16.625 -16.547 1 92.62 237 ALA A CA 1
ATOM 1871 C C . ALA A 1 237 ? -2.572 16.172 -15.32 1 92.62 237 ALA A C 1
ATOM 1873 O O . ALA A 1 237 ? -3.162 16.984 -14.617 1 92.62 237 ALA A O 1
ATOM 1874 N N . SER A 1 238 ? -2.633 14.898 -15.133 1 92.88 238 SER A N 1
ATOM 1875 C CA . SER A 1 238 ? -3.113 14.344 -13.875 1 92.88 238 SER A CA 1
ATOM 1876 C C . SER A 1 238 ? -2.018 14.352 -12.812 1 92.88 238 SER A C 1
ATOM 1878 O O . SER A 1 238 ? -0.851 14.609 -13.117 1 92.88 238 SER A O 1
ATOM 1880 N N . LEU A 1 239 ? -2.383 14.133 -11.602 1 93.44 239 LEU A N 1
ATOM 1881 C CA . LEU A 1 239 ? -1.371 14.062 -10.555 1 93.44 239 LEU A CA 1
ATOM 1882 C C . LEU A 1 239 ? -0.485 12.836 -10.734 1 93.44 239 LEU A C 1
ATOM 1884 O O . LEU A 1 239 ? 0.662 12.82 -10.281 1 93.44 239 LEU A O 1
ATOM 1888 N N . THR A 1 240 ? -1.047 11.859 -11.344 1 91.06 240 THR A N 1
ATOM 1889 C CA . THR A 1 240 ? -0.208 10.719 -11.719 1 91.06 240 THR A CA 1
ATOM 1890 C C . THR A 1 240 ? 0.893 11.156 -12.68 1 91.06 240 THR A C 1
ATOM 1892 O O . THR A 1 240 ? 2.043 10.734 -12.547 1 91.06 240 THR A O 1
ATOM 1895 N N . ASP A 1 241 ? 0.464 11.93 -13.664 1 91.56 241 ASP A N 1
ATOM 1896 C CA . ASP A 1 241 ? 1.449 12.469 -14.594 1 91.56 241 ASP A CA 1
ATOM 1897 C C . ASP A 1 241 ? 2.52 13.273 -13.852 1 91.56 241 ASP A C 1
ATOM 1899 O O . ASP A 1 241 ? 3.709 13.156 -14.156 1 91.56 241 ASP A O 1
ATOM 1903 N N . VAL A 1 242 ? 2.127 14.078 -12.875 1 92.81 242 VAL A N 1
ATOM 1904 C CA . VAL A 1 242 ? 3.047 14.883 -12.086 1 92.81 242 VAL A CA 1
ATOM 1905 C C . VAL A 1 242 ? 4.008 13.977 -11.32 1 92.81 242 VAL A C 1
ATOM 1907 O O . VAL A 1 242 ? 5.219 14.219 -11.305 1 92.81 242 VAL A O 1
ATOM 1910 N N . LEU A 1 243 ? 3.457 12.906 -10.719 1 91.62 243 LEU A N 1
ATOM 1911 C CA . LEU A 1 243 ? 4.262 11.953 -9.961 1 91.62 243 LEU A CA 1
ATOM 1912 C C . LEU A 1 243 ? 5.324 11.312 -10.852 1 91.62 243 LEU A C 1
ATOM 1914 O O . LEU A 1 243 ? 6.492 11.234 -10.469 1 91.62 243 LEU A O 1
ATOM 1918 N N . ILE A 1 244 ? 4.918 10.938 -12.023 1 89.94 244 ILE A N 1
ATOM 1919 C CA . ILE A 1 244 ? 5.824 10.289 -12.969 1 89.94 244 ILE A CA 1
ATOM 1920 C C . ILE A 1 244 ? 6.902 11.281 -13.406 1 89.94 244 ILE A C 1
ATOM 1922 O O . ILE A 1 244 ? 8.094 10.945 -13.414 1 89.94 244 ILE A O 1
ATOM 1926 N N . ALA A 1 245 ? 6.465 12.406 -13.703 1 91.12 245 ALA A N 1
ATOM 1927 C CA . ALA A 1 245 ? 7.398 13.438 -14.156 1 91.12 245 ALA A CA 1
ATOM 1928 C C . ALA A 1 245 ? 8.383 13.812 -13.055 1 91.12 245 ALA A C 1
ATOM 1930 O O . ALA A 1 245 ? 9.586 13.945 -13.305 1 91.12 245 ALA A O 1
ATOM 1931 N N . ALA A 1 246 ? 7.855 13.945 -11.875 1 90.94 246 ALA A N 1
ATOM 1932 C CA . ALA A 1 246 ? 8.664 14.398 -10.75 1 90.94 246 ALA A CA 1
ATOM 1933 C C . ALA A 1 246 ? 9.672 13.328 -10.328 1 90.94 246 ALA A C 1
ATOM 1935 O O . ALA A 1 246 ? 10.781 13.641 -9.898 1 90.94 246 ALA A O 1
ATOM 1936 N N . THR A 1 247 ? 9.297 12.078 -10.461 1 88.81 247 THR A N 1
ATOM 1937 C CA . THR A 1 247 ? 10.148 11 -9.977 1 88.81 247 THR A CA 1
ATOM 1938 C C . THR A 1 247 ? 10.938 10.375 -11.125 1 88.81 247 THR A C 1
ATOM 1940 O O . THR A 1 247 ? 11.898 9.641 -10.898 1 88.81 247 THR A O 1
ATOM 1943 N N . ARG A 1 248 ? 10.586 10.578 -12.453 1 76.88 248 ARG A N 1
ATOM 1944 C CA . ARG A 1 248 ? 11.172 10.031 -13.672 1 76.88 248 ARG A CA 1
ATOM 1945 C C . ARG A 1 248 ? 11.055 8.508 -13.703 1 76.88 248 ARG A C 1
ATOM 1947 O O . ARG A 1 248 ? 11.953 7.816 -14.18 1 76.88 248 ARG A O 1
ATOM 1954 N N . ARG A 1 249 ? 10.133 8.125 -13.016 1 70 249 ARG A N 1
ATOM 1955 C CA . ARG A 1 249 ? 9.867 6.691 -12.977 1 70 249 ARG A CA 1
ATOM 1956 C C . ARG A 1 249 ? 8.43 6.391 -13.375 1 70 249 ARG A C 1
ATOM 1958 O O . ARG A 1 249 ? 7.516 7.16 -13.062 1 70 249 ARG A O 1
ATOM 1965 N N . ASN A 1 250 ? 8.367 5.371 -14.289 1 57.69 250 ASN A N 1
ATOM 1966 C CA . ASN A 1 250 ? 7.016 5.02 -14.711 1 57.69 250 ASN A CA 1
ATOM 1967 C C . ASN A 1 250 ? 6.16 4.57 -13.531 1 57.69 250 ASN A C 1
ATOM 1969 O O . ASN A 1 250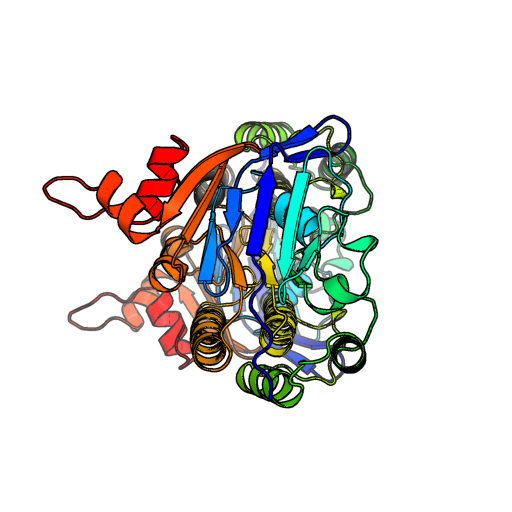 ? 6.668 3.979 -12.578 1 57.69 250 ASN A O 1
ATOM 1973 N N . SER A 1 251 ? 4.988 5.227 -13.219 1 47.41 251 SER A N 1
ATOM 1974 C CA . SER A 1 251 ? 4.066 4.863 -12.148 1 47.41 251 SER A CA 1
ATOM 1975 C C . SER A 1 251 ? 3.127 3.744 -12.578 1 47.41 251 SER A C 1
ATOM 1977 O O . SER A 1 251 ? 2.812 3.617 -13.766 1 47.41 251 SER A O 1
ATOM 1979 N N . MET B 1 1 ? 13.734 -32.594 -17.25 1 38.41 1 MET B N 1
ATOM 1980 C CA . MET B 1 1 ? 13.047 -32.375 -15.977 1 38.41 1 MET B CA 1
ATOM 1981 C C . MET B 1 1 ? 11.562 -32.75 -16.094 1 38.41 1 MET B C 1
ATOM 1983 O O . MET B 1 1 ? 10.891 -32.312 -17.031 1 38.41 1 MET B O 1
ATOM 1987 N N . ILE B 1 2 ? 11.219 -33.938 -15.688 1 49.34 2 ILE B N 1
ATOM 1988 C CA . ILE B 1 2 ? 9.836 -34.375 -15.828 1 49.34 2 ILE B CA 1
ATOM 1989 C C . ILE B 1 2 ? 8.898 -33.25 -15.375 1 49.34 2 ILE B C 1
ATOM 1991 O O . ILE B 1 2 ? 9.055 -32.719 -14.273 1 49.34 2 ILE B O 1
ATOM 1995 N N . PRO B 1 3 ? 8.32 -32.625 -16.391 1 61.75 3 PRO B N 1
ATOM 1996 C CA . PRO B 1 3 ? 7.426 -31.5 -16.031 1 61.75 3 PRO B CA 1
ATOM 1997 C C . PRO B 1 3 ? 6.512 -31.828 -14.859 1 61.75 3 PRO B C 1
ATOM 1999 O O . PRO B 1 3 ? 6.102 -32.969 -14.688 1 61.75 3 PRO B O 1
ATOM 2002 N N . ASN B 1 4 ? 6.711 -31.125 -13.695 1 72.94 4 ASN B N 1
ATOM 2003 C CA . ASN B 1 4 ? 5.805 -31.25 -12.555 1 72.94 4 ASN B CA 1
ATOM 2004 C C . ASN B 1 4 ? 4.344 -31.219 -13 1 72.94 4 ASN B C 1
ATOM 2006 O O . ASN B 1 4 ? 3.891 -30.25 -13.602 1 72.94 4 ASN B O 1
ATOM 2010 N N . PRO B 1 5 ? 3.699 -32.531 -13.078 1 84.94 5 PRO B N 1
ATOM 2011 C CA . PRO B 1 5 ? 2.307 -32.531 -13.531 1 84.94 5 PRO B CA 1
ATOM 2012 C C . PRO B 1 5 ? 1.438 -31.531 -12.773 1 84.94 5 PRO B C 1
ATOM 2014 O O . PRO B 1 5 ? 1.604 -31.344 -11.562 1 84.94 5 PRO B O 1
ATOM 2017 N N . PRO B 1 6 ? 0.655 -30.812 -13.516 1 87.5 6 PRO B N 1
ATOM 2018 C CA . PRO B 1 6 ? -0.211 -29.828 -12.852 1 87.5 6 PRO B CA 1
ATOM 2019 C C . PRO B 1 6 ? -1.261 -30.484 -11.961 1 87.5 6 PRO B C 1
ATOM 2021 O O . PRO B 1 6 ? -1.62 -31.656 -12.172 1 87.5 6 PRO B O 1
ATOM 2024 N N . LEU B 1 7 ? -1.642 -29.797 -10.992 1 92.88 7 LEU B N 1
ATOM 2025 C CA . LEU B 1 7 ? -2.576 -30.281 -9.977 1 92.88 7 LEU B CA 1
ATOM 2026 C C . LEU B 1 7 ? -4.004 -29.859 -10.312 1 92.88 7 LEU B C 1
ATOM 2028 O O . LEU B 1 7 ? -4.246 -28.719 -10.68 1 92.88 7 LEU B O 1
ATOM 2032 N N . HIS B 1 8 ? -4.875 -30.844 -10.281 1 94.88 8 HIS B N 1
ATOM 2033 C CA . HIS B 1 8 ? -6.312 -30.625 -10.422 1 94.88 8 HIS B CA 1
ATOM 2034 C C . HIS B 1 8 ? -7.012 -30.656 -9.07 1 94.88 8 HIS B C 1
ATOM 2036 O O . HIS B 1 8 ? -6.781 -31.578 -8.273 1 94.88 8 HIS B O 1
ATOM 2042 N N . VAL B 1 9 ? -7.816 -29.625 -8.828 1 96.31 9 VAL B N 1
ATOM 2043 C CA . VAL B 1 9 ? -8.469 -29.562 -7.523 1 96.31 9 VAL B CA 1
ATOM 2044 C C . VAL B 1 9 ? -9.984 -29.469 -7.707 1 96.31 9 VAL B C 1
ATOM 2046 O O . VAL B 1 9 ? -10.469 -28.672 -8.523 1 96.31 9 VAL B O 1
ATOM 2049 N N . ILE B 1 10 ? -10.695 -30.312 -6.934 1 95.75 10 ILE B N 1
ATOM 2050 C CA . ILE B 1 10 ? -12.156 -30.266 -6.895 1 95.75 10 ILE B CA 1
ATOM 2051 C C . ILE B 1 10 ? -12.625 -30.109 -5.449 1 95.75 10 ILE B C 1
ATOM 2053 O O . ILE B 1 10 ? -12.219 -30.875 -4.57 1 95.75 10 ILE B O 1
ATOM 2057 N N . THR B 1 11 ? -13.367 -29.062 -5.234 1 96.88 11 THR B N 1
ATOM 2058 C CA . THR B 1 11 ? -14.07 -28.938 -3.963 1 96.88 11 THR B CA 1
ATOM 2059 C C . THR B 1 11 ? -15.539 -29.297 -4.113 1 96.88 11 THR B C 1
ATOM 2061 O O . THR B 1 11 ? -16.172 -28.969 -5.125 1 96.88 11 THR B O 1
ATOM 2064 N N . GLU B 1 12 ? -16.047 -30.047 -3.139 1 96.12 12 GLU B N 1
ATOM 2065 C CA . GLU B 1 12 ? -17.453 -30.422 -3.107 1 96.12 12 GLU B CA 1
ATOM 2066 C C . GLU B 1 12 ? -18.094 -30.094 -1.757 1 96.12 12 GLU B C 1
ATOM 2068 O O . GLU B 1 12 ? -17.75 -30.719 -0.744 1 96.12 12 GLU B O 1
ATOM 2073 N N . LYS B 1 13 ? -19 -29.141 -1.854 1 97.31 13 LYS B N 1
ATOM 2074 C CA . LYS B 1 13 ? -19.75 -28.703 -0.676 1 97.31 13 LYS B CA 1
ATOM 2075 C C . LYS B 1 13 ? -18.812 -28.438 0.5 1 97.31 13 LYS B C 1
ATOM 2077 O O . LYS B 1 13 ? -19.078 -28.875 1.623 1 97.31 13 LYS B O 1
ATOM 2082 N N . THR B 1 14 ? -17.734 -27.875 0.21 1 96.75 14 THR B N 1
ATOM 2083 C CA . THR B 1 14 ? -16.719 -27.562 1.209 1 96.75 14 THR B CA 1
ATOM 2084 C C . THR B 1 14 ? -17.141 -26.359 2.053 1 96.75 14 THR B C 1
ATOM 2086 O O . THR B 1 14 ? -17.531 -25.312 1.515 1 96.75 14 THR B O 1
ATOM 2089 N N . SER B 1 15 ? -17.109 -26.578 3.318 1 97.06 15 SER B N 1
ATOM 2090 C CA . SER B 1 15 ? -17.562 -25.547 4.234 1 97.06 15 SER B CA 1
ATOM 2091 C C . SER B 1 15 ? -16.562 -25.328 5.359 1 97.06 15 SER B C 1
ATOM 2093 O O . SER B 1 15 ? -15.789 -26.219 5.695 1 97.06 15 SER B O 1
ATOM 2095 N N . TYR B 1 16 ? -16.484 -24.109 5.809 1 95.56 16 TYR B N 1
ATOM 2096 C CA . TYR B 1 16 ? -15.656 -23.766 6.953 1 95.56 16 TYR B CA 1
ATOM 2097 C C . TYR B 1 16 ? -16.25 -22.594 7.723 1 95.56 16 TYR B C 1
ATOM 2099 O O . TYR B 1 16 ? -16.75 -21.641 7.121 1 95.56 16 TYR B O 1
ATOM 2107 N N . SER B 1 17 ? -16.203 -22.703 9.055 1 92.12 17 SER B N 1
ATOM 2108 C CA . SER B 1 17 ? -16.703 -21.641 9.914 1 92.12 17 SER B CA 1
ATOM 2109 C C . SER B 1 17 ? -15.648 -21.219 10.938 1 92.12 17 SER B C 1
ATOM 2111 O O . SER B 1 17 ? -14.945 -22.062 11.492 1 92.12 17 SER B O 1
ATOM 2113 N N . TYR B 1 18 ? -15.438 -19.906 10.953 1 86.94 18 TYR B N 1
ATOM 2114 C CA . TYR B 1 18 ? -14.766 -19.359 12.125 1 86.94 18 TYR B CA 1
ATOM 2115 C C . TYR B 1 18 ? -15.742 -19.141 13.266 1 86.94 18 TYR B C 1
ATOM 2117 O O . TYR B 1 18 ? -16.5 -18.156 13.273 1 86.94 18 TYR B O 1
ATOM 2125 N N . PHE B 1 19 ? -15.641 -20.031 14.148 1 82.88 19 PHE B N 1
ATOM 2126 C CA . PHE B 1 19 ? -16.625 -20 15.219 1 82.88 19 PHE B CA 1
ATOM 2127 C C . PHE B 1 19 ? -18.047 -19.906 14.648 1 82.88 19 PHE B C 1
ATOM 2129 O O . PHE B 1 19 ? -18.531 -20.844 14.039 1 82.88 19 PHE B O 1
ATOM 2136 N N . ARG B 1 20 ? -18.688 -18.641 14.898 1 79.62 20 ARG B N 1
ATOM 2137 C CA . ARG B 1 20 ? -20.094 -18.5 14.492 1 79.62 20 ARG B CA 1
ATOM 2138 C C . ARG B 1 20 ? -20.188 -17.906 13.086 1 79.62 20 ARG B C 1
ATOM 2140 O O . ARG B 1 20 ? -21.281 -17.797 12.531 1 79.62 20 ARG B O 1
ATOM 2147 N N . HIS B 1 21 ? -19.109 -17.672 12.406 1 83.75 21 HIS B N 1
ATOM 2148 C CA . HIS B 1 21 ? -19.125 -17.062 11.078 1 83.75 21 HIS B CA 1
ATOM 2149 C C . HIS B 1 21 ? -18.812 -18.109 10 1 83.75 21 HIS B C 1
ATOM 2151 O O . HIS B 1 21 ? -17.703 -18.641 9.953 1 83.75 21 HIS B O 1
ATOM 2157 N N . ARG B 1 22 ? -19.828 -18.391 9.203 1 91.44 22 ARG B N 1
ATOM 2158 C CA . ARG B 1 22 ? -19.641 -19.312 8.094 1 91.44 22 ARG B CA 1
ATOM 2159 C C . ARG B 1 22 ? -18.875 -18.656 6.953 1 91.44 22 ARG B C 1
ATOM 2161 O O . ARG B 1 22 ? -19.469 -17.969 6.117 1 91.44 22 ARG B O 1
ATOM 2168 N N . ALA B 1 23 ? -17.625 -18.875 6.906 1 92.69 23 ALA B N 1
ATOM 2169 C CA . ALA B 1 23 ? -16.75 -18.234 5.922 1 92.69 23 ALA B CA 1
ATOM 2170 C C . ALA B 1 23 ? -16.859 -18.922 4.562 1 92.69 23 ALA B C 1
ATOM 2172 O O . ALA B 1 23 ? -16.75 -18.266 3.521 1 92.69 23 ALA B O 1
ATOM 2173 N N . LEU B 1 24 ? -16.969 -20.172 4.508 1 97.06 24 LEU B N 1
ATOM 2174 C CA . LEU B 1 24 ? -17.281 -20.969 3.326 1 97.06 24 LEU B CA 1
ATOM 2175 C C . LEU B 1 24 ? -18.562 -21.766 3.535 1 97.06 24 LEU B C 1
ATOM 2177 O O . LEU B 1 24 ? -18.703 -22.484 4.527 1 97.06 24 LEU B O 1
ATOM 2181 N N . ASP B 1 25 ? -19.406 -21.609 2.623 1 97.69 25 ASP B N 1
ATOM 2182 C CA . ASP B 1 25 ? -20.719 -22.25 2.701 1 97.69 25 ASP B CA 1
ATOM 2183 C C . ASP B 1 25 ? -20.953 -23.156 1.496 1 97.69 25 ASP B C 1
ATOM 2185 O O . ASP B 1 25 ? -21.516 -22.719 0.483 1 97.69 25 ASP B O 1
ATOM 2189 N N . SER B 1 26 ? -20.562 -24.438 1.67 1 97.56 26 SER B N 1
ATOM 2190 C CA . SER B 1 26 ? -20.828 -25.469 0.674 1 97.56 26 SER B CA 1
ATOM 2191 C C . SER B 1 26 ? -20.234 -25.094 -0.68 1 97.56 26 SER B C 1
ATOM 2193 O O . SER B 1 26 ? -20.922 -25.125 -1.699 1 97.56 26 SER B O 1
ATOM 2195 N N . VAL B 1 27 ? -18.984 -24.75 -0.646 1 98 27 VAL B N 1
ATOM 2196 C CA . VAL B 1 27 ? -18.281 -24.297 -1.844 1 98 27 VAL B CA 1
ATOM 2197 C C . VAL B 1 27 ? -17.953 -25.5 -2.732 1 98 27 VAL B C 1
ATOM 2199 O O . VAL B 1 27 ? -17.25 -26.422 -2.301 1 98 27 VAL B O 1
ATOM 2202 N N . SER B 1 28 ? -18.516 -25.547 -3.943 1 97.69 28 SER B N 1
ATOM 2203 C CA . SER B 1 28 ? -18.188 -26.516 -4.98 1 97.69 28 SER B CA 1
ATOM 2204 C C . SER B 1 28 ? -17.594 -25.844 -6.211 1 97.69 28 SER B C 1
ATOM 2206 O O . SER B 1 28 ? -18.25 -24.984 -6.82 1 97.69 28 SER B O 1
ATOM 2208 N N . ALA B 1 29 ? -16.375 -26.141 -6.496 1 97.69 29 ALA B N 1
ATOM 2209 C CA . ALA B 1 29 ? -15.664 -25.531 -7.621 1 97.69 29 ALA B CA 1
ATOM 2210 C C . ALA B 1 29 ? -14.539 -26.438 -8.109 1 97.69 29 ALA B C 1
ATOM 2212 O O . ALA B 1 29 ? -14.078 -27.312 -7.379 1 97.69 29 ALA B O 1
ATOM 2213 N N . THR B 1 30 ? -14.234 -26.281 -9.375 1 96.38 30 THR B N 1
ATOM 2214 C CA . THR B 1 30 ? -13.133 -27 -9.992 1 96.38 30 THR B CA 1
ATOM 2215 C C . THR B 1 30 ? -12.016 -26.047 -10.398 1 96.38 30 THR B C 1
ATOM 2217 O O . THR B 1 30 ? -12.273 -25.016 -11.008 1 96.38 30 THR B O 1
ATOM 2220 N N . PHE B 1 31 ? -10.836 -26.328 -9.977 1 97.69 31 PHE B N 1
ATOM 2221 C CA . PHE B 1 31 ? -9.625 -25.656 -10.43 1 97.69 31 PHE B CA 1
ATOM 2222 C C . PHE B 1 31 ? -8.844 -26.547 -11.398 1 97.69 31 PHE B C 1
ATOM 2224 O O . PHE B 1 31 ? -8.188 -27.5 -10.984 1 97.69 31 PHE B O 1
ATOM 2231 N N . GLU B 1 32 ? -8.953 -26.172 -12.695 1 96.19 32 GLU B N 1
ATOM 2232 C CA . GLU B 1 32 ? -8.453 -27 -13.789 1 96.19 32 GLU B CA 1
ATOM 2233 C C . GLU B 1 32 ? -6.934 -27.078 -13.789 1 96.19 32 GLU B C 1
ATOM 2235 O O . GLU B 1 32 ? -6.262 -26.062 -13.562 1 96.19 32 GLU B O 1
ATOM 2240 N N . ALA B 1 33 ? -6.461 -28.25 -14.055 1 95.88 33 ALA B N 1
ATOM 2241 C CA . ALA B 1 33 ? -5.02 -28.484 -14.086 1 95.88 33 ALA B CA 1
ATOM 2242 C C . ALA B 1 33 ? -4.355 -27.656 -15.188 1 95.88 33 ALA B C 1
ATOM 2244 O O . ALA B 1 33 ? -4.883 -27.547 -16.297 1 95.88 33 ALA B O 1
ATOM 2245 N N . GLY B 1 34 ? -3.295 -27.016 -14.781 1 96.31 34 GLY B N 1
ATOM 2246 C CA . GLY B 1 34 ? -2.443 -26.375 -15.766 1 96.31 34 GLY B CA 1
ATOM 2247 C C . GLY B 1 34 ? -3.004 -25.062 -16.266 1 96.31 34 GLY B C 1
ATOM 2248 O O . GLY B 1 34 ? -2.635 -24.594 -17.344 1 96.31 34 GLY B O 1
ATOM 2249 N N . THR B 1 35 ? -3.955 -24.516 -15.562 1 97.5 35 THR B N 1
ATOM 2250 C CA . THR B 1 35 ? -4.543 -23.234 -15.961 1 97.5 35 THR B CA 1
ATOM 2251 C C . THR B 1 35 ? -4.441 -22.219 -14.828 1 97.5 35 THR B C 1
ATOM 2253 O O . THR B 1 35 ? -4.117 -22.578 -13.695 1 97.5 35 THR B O 1
ATOM 2256 N N . ILE B 1 36 ? -4.621 -21 -15.203 1 98.25 36 ILE B N 1
ATOM 2257 C CA . ILE B 1 36 ? -4.719 -19.922 -14.227 1 98.25 36 ILE B CA 1
ATOM 2258 C C . ILE B 1 36 ? -6.188 -19.625 -13.93 1 98.25 36 ILE B C 1
ATOM 2260 O O . ILE B 1 36 ? -6.941 -19.25 -14.828 1 98.25 36 ILE B O 1
ATOM 2264 N N . THR B 1 37 ? -6.578 -19.875 -12.703 1 98.44 37 THR B N 1
ATOM 2265 C CA . THR B 1 37 ? -7.934 -19.578 -12.258 1 98.44 37 THR B CA 1
ATOM 2266 C C . THR B 1 37 ? -7.953 -18.344 -11.367 1 98.44 37 THR B C 1
ATOM 2268 O O . THR B 1 37 ? -7.164 -18.234 -10.43 1 98.44 37 THR B O 1
ATOM 2271 N N . GLY B 1 38 ? -8.766 -17.359 -11.766 1 98 38 GLY B N 1
ATOM 2272 C CA . GLY B 1 38 ? -9.031 -16.234 -10.906 1 98 38 GLY B CA 1
ATOM 2273 C C . GLY B 1 38 ? -10.086 -16.516 -9.844 1 98 38 GLY B C 1
ATOM 2274 O O . GLY B 1 38 ? -11.195 -16.922 -10.172 1 98 38 GLY B O 1
ATOM 2275 N N . LEU B 1 39 ? -9.68 -16.422 -8.609 1 97.44 39 LEU B N 1
ATOM 2276 C CA . LEU B 1 39 ? -10.602 -16.469 -7.48 1 97.44 39 LEU B CA 1
ATOM 2277 C C . LEU B 1 39 ? -11.062 -15.062 -7.102 1 97.44 39 LEU B C 1
ATOM 2279 O O . LEU B 1 39 ? -10.328 -14.32 -6.457 1 97.44 39 LEU B O 1
ATOM 2283 N N . LEU B 1 40 ? -12.297 -14.727 -7.512 1 94.88 40 LEU B N 1
ATOM 2284 C CA . LEU B 1 40 ? -12.773 -13.352 -7.469 1 94.88 40 LEU B CA 1
ATOM 2285 C C . LEU B 1 40 ? -13.891 -13.188 -6.445 1 94.88 40 LEU B C 1
ATOM 2287 O O . LEU B 1 40 ? -14.625 -14.141 -6.164 1 94.88 40 LEU B O 1
ATOM 2291 N N . GLY B 1 41 ? -14.062 -12.008 -5.945 1 90.5 41 GLY B N 1
ATOM 2292 C CA . GLY B 1 41 ? -15.078 -11.664 -4.957 1 90.5 41 GLY B CA 1
ATOM 2293 C C . GLY B 1 41 ? -14.695 -10.469 -4.105 1 90.5 41 GLY B C 1
ATOM 2294 O O . GLY B 1 41 ? -13.531 -10.07 -4.07 1 90.5 41 GLY B O 1
ATOM 2295 N N . ARG B 1 42 ? -15.648 -9.977 -3.436 1 85.19 42 ARG B N 1
ATOM 2296 C CA . ARG B 1 42 ? -15.43 -8.836 -2.557 1 85.19 42 ARG B CA 1
ATOM 2297 C C . ARG B 1 42 ? -14.695 -9.25 -1.285 1 85.19 42 ARG B C 1
ATOM 2299 O O . ARG B 1 42 ? -14.492 -10.438 -1.041 1 85.19 42 ARG B O 1
ATOM 2306 N N . ASN B 1 43 ? -14.234 -8.25 -0.538 1 84.19 43 ASN B N 1
ATOM 2307 C CA . ASN B 1 43 ? -13.57 -8.539 0.728 1 84.19 43 ASN B CA 1
ATOM 2308 C C . ASN B 1 43 ? -14.484 -9.305 1.682 1 84.19 43 ASN B C 1
ATOM 2310 O O . ASN B 1 43 ? -15.672 -8.984 1.803 1 84.19 43 ASN B O 1
ATOM 2314 N N . GLY B 1 44 ? -13.945 -10.359 2.281 1 83.88 44 GLY B N 1
ATOM 2315 C CA . GLY B 1 44 ? -14.68 -11.117 3.283 1 83.88 44 GLY B CA 1
ATOM 2316 C C . GLY B 1 44 ? -15.555 -12.203 2.688 1 83.88 44 GLY B C 1
ATOM 2317 O O . GLY B 1 44 ? -16.281 -12.891 3.412 1 83.88 44 GLY B O 1
ATOM 2318 N N . CYS B 1 45 ? -15.438 -12.406 1.409 1 88.75 45 CYS B N 1
ATOM 2319 C CA . CYS B 1 45 ? -16.344 -13.352 0.774 1 88.75 45 CYS B CA 1
ATOM 2320 C C . CYS B 1 45 ? -15.859 -14.781 0.93 1 88.75 45 CYS B C 1
ATOM 2322 O O . CYS B 1 45 ? -16.562 -15.727 0.579 1 88.75 45 CYS B O 1
ATOM 2324 N N . GLY B 1 46 ? -14.609 -14.969 1.34 1 92 46 GLY B N 1
ATOM 2325 C CA . GLY B 1 46 ? -14.148 -16.312 1.599 1 92 46 GLY B CA 1
ATOM 2326 C C . GLY B 1 46 ? -12.93 -16.703 0.772 1 92 46 GLY B C 1
ATOM 2327 O O . GLY B 1 46 ? -12.469 -17.844 0.839 1 92 46 GLY B O 1
ATOM 2328 N N . LYS B 1 47 ? -12.352 -15.797 -0.039 1 93.62 47 LYS B N 1
ATOM 2329 C CA . LYS B 1 47 ? -11.227 -16.109 -0.926 1 93.62 47 LYS B CA 1
ATOM 2330 C C . LYS B 1 47 ? -10.047 -16.656 -0.143 1 93.62 47 LYS B C 1
ATOM 2332 O O . LYS B 1 47 ? -9.531 -17.734 -0.464 1 93.62 47 LYS B O 1
ATOM 2337 N N . SER B 1 48 ? -9.68 -16 0.922 1 91.75 48 SER B N 1
ATOM 2338 C CA . SER B 1 48 ? -8.539 -16.422 1.722 1 91.75 48 SER B CA 1
ATOM 2339 C C . SER B 1 48 ? -8.828 -17.734 2.455 1 91.75 48 SER B C 1
ATOM 2341 O O . SER B 1 48 ? -7.949 -18.594 2.568 1 91.75 48 SER B O 1
ATOM 2343 N N . THR B 1 49 ? -10.008 -17.875 2.979 1 92.81 49 THR B N 1
ATOM 2344 C CA . THR B 1 49 ? -10.398 -19.109 3.654 1 92.81 49 THR B CA 1
ATOM 2345 C C . THR B 1 49 ? -10.312 -20.297 2.701 1 92.81 49 THR B C 1
ATOM 2347 O O . THR B 1 49 ? -9.766 -21.344 3.051 1 92.81 49 THR B O 1
ATOM 2350 N N . LEU B 1 50 ? -10.875 -20.094 1.492 1 96.06 50 LEU B N 1
ATOM 2351 C CA . LEU B 1 50 ? -10.797 -21.172 0.509 1 96.06 50 LEU B CA 1
ATOM 2352 C C . LEU B 1 50 ? -9.344 -21.469 0.152 1 96.06 50 LEU B C 1
ATOM 2354 O O . LEU B 1 50 ? -8.953 -22.641 0.054 1 96.06 50 LEU B O 1
ATOM 2358 N N . SER B 1 51 ? -8.508 -20.422 -0.008 1 95.25 51 SER B N 1
ATOM 2359 C CA . SER B 1 51 ? -7.094 -20.609 -0.311 1 95.25 51 SER B CA 1
ATOM 2360 C C . SER B 1 51 ? -6.391 -21.406 0.784 1 95.25 51 SER B C 1
ATOM 2362 O O . SER B 1 51 ? -5.609 -22.312 0.494 1 95.25 51 SER B O 1
ATOM 2364 N N . MET B 1 52 ? -6.699 -21.172 2.018 1 93.56 52 MET B N 1
ATOM 2365 C CA . MET B 1 52 ? -6.094 -21.875 3.145 1 93.56 52 MET B CA 1
ATOM 2366 C C . MET B 1 52 ? -6.57 -23.312 3.207 1 93.56 52 MET B C 1
ATOM 2368 O O . MET B 1 52 ? -5.805 -24.219 3.555 1 93.56 52 MET B O 1
ATOM 2372 N N . VAL B 1 53 ? -7.805 -23.516 2.904 1 94.25 53 VAL B N 1
ATOM 2373 C CA . VAL B 1 53 ? -8.344 -24.875 2.84 1 94.25 53 VAL B CA 1
ATOM 2374 C C . VAL B 1 53 ? -7.59 -25.672 1.774 1 94.25 53 VAL B C 1
ATOM 2376 O O . VAL B 1 53 ? -7.137 -26.781 2.033 1 94.25 53 VAL B O 1
ATOM 2379 N N . LEU B 1 54 ? -7.395 -25.062 0.627 1 94.75 54 LEU B N 1
ATOM 2380 C CA . LEU B 1 54 ? -6.734 -25.734 -0.482 1 94.75 54 LEU B CA 1
ATOM 2381 C C . LEU B 1 54 ? -5.262 -25.984 -0.174 1 94.75 54 LEU B C 1
ATOM 2383 O O . LEU B 1 54 ? -4.68 -26.969 -0.63 1 94.75 54 LEU B O 1
ATOM 2387 N N . ALA B 1 55 ? -4.715 -25.141 0.636 1 93.5 55 ALA B N 1
ATOM 2388 C CA . ALA B 1 55 ? -3.305 -25.281 0.997 1 93.5 55 ALA B CA 1
ATOM 2389 C C . ALA B 1 55 ? -3.131 -26.188 2.213 1 93.5 55 ALA B C 1
ATOM 2391 O O . ALA B 1 55 ? -2.006 -26.438 2.654 1 93.5 55 ALA B O 1
ATOM 2392 N N . GLY B 1 56 ? -4.188 -26.641 2.762 1 91.94 56 GLY B N 1
ATOM 2393 C CA . GLY B 1 56 ? -4.133 -27.562 3.881 1 91.94 56 GLY B CA 1
ATOM 2394 C C . GLY B 1 56 ? -3.885 -26.875 5.211 1 91.94 56 GLY B C 1
ATOM 2395 O O . GLY B 1 56 ? -3.383 -27.5 6.152 1 91.94 56 GLY B O 1
ATOM 2396 N N . GLN B 1 57 ? -4.223 -25.625 5.277 1 90.06 57 GLN B N 1
ATOM 2397 C CA . GLN B 1 57 ? -3.963 -24.859 6.492 1 90.06 57 GLN B CA 1
ATOM 2398 C C . GLN B 1 57 ? -5.199 -24.812 7.387 1 90.06 57 GLN B C 1
ATOM 2400 O O . GLN B 1 57 ? -5.109 -24.438 8.562 1 90.06 57 GLN B O 1
ATOM 2405 N N . LEU B 1 58 ? -6.324 -25.125 6.871 1 91.25 58 LEU B N 1
ATOM 2406 C CA . LEU B 1 58 ? -7.57 -25.141 7.629 1 91.25 58 LEU B CA 1
ATOM 2407 C C . LEU B 1 58 ? -8.297 -26.469 7.465 1 91.25 58 LEU B C 1
ATOM 2409 O O . LEU B 1 58 ? -8.328 -27.031 6.371 1 91.25 58 LEU B O 1
ATOM 2413 N N . LYS B 1 59 ? -8.875 -26.922 8.562 1 90.94 59 LYS B N 1
ATOM 2414 C CA . LYS B 1 59 ? -9.805 -28.047 8.477 1 90.94 59 LYS B CA 1
ATOM 2415 C C . LYS B 1 59 ? -11.133 -27.625 7.867 1 90.94 59 LYS B C 1
ATOM 2417 O O . LYS B 1 59 ? -11.508 -26.453 7.945 1 90.94 59 LYS B O 1
ATOM 2422 N N . TYR B 1 60 ? -11.734 -28.469 7.23 1 93.69 60 TYR B N 1
ATOM 2423 C CA . TYR B 1 60 ? -12.969 -28.141 6.523 1 93.69 60 TYR B CA 1
ATOM 2424 C C . TYR B 1 60 ? -13.93 -29.328 6.559 1 93.69 60 TYR B C 1
ATOM 2426 O O . TYR B 1 60 ? -13.539 -30.453 6.887 1 93.69 60 TYR B O 1
ATOM 2434 N N . SER B 1 61 ? -15.156 -29.016 6.438 1 95 61 SER B N 1
ATOM 2435 C CA . SER B 1 61 ? -16.156 -30.031 6.129 1 95 61 SER B CA 1
ATOM 2436 C C . SER B 1 61 ? -16.422 -30.109 4.629 1 95 61 SER B C 1
ATOM 2438 O O . SER B 1 61 ? -16.078 -29.188 3.885 1 95 61 SER B O 1
ATOM 2440 N N . GLY B 1 62 ? -16.875 -31.188 4.211 1 95.88 62 GLY B N 1
ATOM 2441 C CA . GLY B 1 62 ? -17 -31.438 2.787 1 95.88 62 GLY B CA 1
ATOM 2442 C C . GLY B 1 62 ? -15.82 -32.188 2.213 1 95.88 62 GLY B C 1
ATOM 2443 O O . GLY B 1 62 ? -15.219 -33.031 2.891 1 95.88 62 GLY B O 1
ATOM 2444 N N . HIS B 1 63 ? -15.703 -31.938 0.867 1 94.12 63 HIS B N 1
ATOM 2445 C CA . HIS B 1 63 ? -14.664 -32.719 0.215 1 94.12 63 HIS B CA 1
ATOM 2446 C C . HIS B 1 63 ? -13.758 -31.844 -0.641 1 94.12 63 HIS B C 1
ATOM 2448 O O . HIS B 1 63 ? -14.234 -30.938 -1.313 1 94.12 63 HIS B O 1
ATOM 2454 N N . VAL B 1 64 ? -12.508 -32.094 -0.471 1 94.88 64 VAL B N 1
ATOM 2455 C CA . VAL B 1 64 ? -11.5 -31.531 -1.376 1 94.88 64 VAL B CA 1
ATOM 2456 C C . VAL B 1 64 ? -10.695 -32.688 -2.002 1 94.88 64 VAL B C 1
ATOM 2458 O O . VAL B 1 64 ? -10.125 -33.5 -1.29 1 94.88 64 VAL B O 1
ATOM 2461 N N . GLN B 1 65 ? -10.789 -32.75 -3.35 1 94.12 65 GLN B N 1
ATOM 2462 C CA . GLN B 1 65 ? -10.07 -33.75 -4.098 1 94.12 65 GLN B CA 1
ATOM 2463 C C . GLN B 1 65 ? -8.938 -33.156 -4.914 1 94.12 65 GLN B C 1
ATOM 2465 O O . GLN B 1 65 ? -9.133 -32.125 -5.586 1 94.12 65 GLN B O 1
ATOM 2470 N N . MET B 1 66 ? -7.789 -33.719 -4.758 1 94 66 MET B N 1
ATOM 2471 C CA . MET B 1 66 ? -6.625 -33.25 -5.52 1 94 66 MET B CA 1
ATOM 2472 C C . MET B 1 66 ? -6.066 -34.406 -6.375 1 94 66 MET B C 1
ATOM 2474 O O . MET B 1 66 ? -5.852 -35.5 -5.883 1 94 66 MET B O 1
ATOM 2478 N N . ASN B 1 67 ? -6.008 -34.125 -7.645 1 90.94 67 ASN B N 1
ATOM 2479 C CA . ASN B 1 67 ? -5.418 -35.062 -8.602 1 90.94 67 ASN B CA 1
ATOM 2480 C C . ASN B 1 67 ? -4.059 -34.562 -9.094 1 90.94 67 ASN B C 1
ATOM 2482 O O . ASN B 1 67 ? -3.965 -33.5 -9.711 1 90.94 67 ASN B O 1
ATOM 2486 N N . TRP B 1 68 ? -3.057 -35.281 -8.75 1 88.62 68 TRP B N 1
ATOM 2487 C CA . TRP B 1 68 ? -1.69 -34.938 -9.102 1 88.62 68 TRP B CA 1
ATOM 2488 C C . TRP B 1 68 ? -0.885 -36.156 -9.516 1 88.62 68 TRP B C 1
ATOM 2490 O O . TRP B 1 68 ? -0.881 -37.156 -8.812 1 88.62 68 TRP B O 1
ATOM 2500 N N . ALA B 1 69 ? -0.248 -36.094 -10.672 1 84.31 69 ALA B N 1
ATOM 2501 C CA . ALA B 1 69 ? 0.64 -37.125 -11.164 1 84.31 69 ALA B CA 1
ATOM 2502 C C . ALA B 1 69 ? -0.08 -38.469 -11.219 1 84.31 69 ALA B C 1
ATOM 2504 O O . ALA B 1 69 ? 0.469 -39.5 -10.805 1 84.31 69 ALA B O 1
ATOM 2505 N N . GLY B 1 70 ? -1.278 -38.438 -11.531 1 82 70 GLY B N 1
ATOM 2506 C CA . GLY B 1 70 ? -2.049 -39.625 -11.719 1 82 70 GLY B CA 1
ATOM 2507 C C . GLY B 1 70 ? -2.668 -40.156 -10.438 1 82 70 GLY B C 1
ATOM 2508 O O . GLY B 1 70 ? -3.363 -41.188 -10.445 1 82 70 GLY B O 1
ATOM 2509 N N . GLN B 1 71 ? -2.385 -39.438 -9.383 1 83.75 71 GLN B N 1
ATOM 2510 C CA . GLN B 1 71 ? -2.939 -39.875 -8.102 1 83.75 71 GLN B CA 1
ATOM 2511 C C . GLN B 1 71 ? -4.008 -38.906 -7.605 1 83.75 71 GLN B C 1
ATOM 2513 O O . GLN B 1 71 ? -3.875 -37.688 -7.77 1 83.75 71 GLN B O 1
ATOM 2518 N N . THR B 1 72 ? -5.016 -39.562 -7.133 1 87.19 72 THR B N 1
ATOM 2519 C CA . THR B 1 72 ? -6.117 -38.812 -6.562 1 87.19 72 THR B CA 1
ATOM 2520 C C . THR B 1 72 ? -6.117 -38.906 -5.039 1 87.19 72 THR B C 1
ATOM 2522 O O . THR B 1 72 ? -6.051 -40.031 -4.488 1 87.19 72 THR B O 1
ATOM 2525 N N . SER B 1 73 ? -6.055 -37.781 -4.469 1 86.75 73 SER B N 1
ATOM 2526 C CA . SER B 1 73 ? -6.148 -37.75 -3.016 1 86.75 73 SER B CA 1
ATOM 2527 C C . SER B 1 73 ? -7.391 -36.969 -2.562 1 86.75 73 SER B C 1
ATOM 2529 O O . SER B 1 73 ? -7.688 -35.906 -3.09 1 86.75 73 SER B O 1
ATOM 2531 N N . SER B 1 74 ? -8.094 -37.594 -1.603 1 84.75 74 SER B N 1
ATOM 2532 C CA . SER B 1 74 ? -9.266 -36.938 -1.025 1 84.75 74 SER B CA 1
ATOM 2533 C C . SER B 1 74 ? -9.062 -36.656 0.46 1 84.75 74 SER B C 1
ATOM 2535 O O . SER B 1 74 ? -9.992 -36.25 1.149 1 84.75 74 SER B O 1
ATOM 2537 N N . GLN B 1 75 ? -7.832 -36.906 0.791 1 82.44 75 GLN B N 1
ATOM 2538 C CA . GLN B 1 75 ? -7.488 -36.594 2.174 1 82.44 75 GLN B CA 1
ATOM 2539 C C . GLN B 1 75 ? -7 -35.156 2.303 1 82.44 75 GLN B C 1
ATOM 2541 O O . GLN B 1 75 ? -6.559 -34.562 1.322 1 82.44 75 GLN B O 1
ATOM 2546 N N . PRO B 1 76 ? -7.25 -34.719 3.518 1 82.31 76 PRO B N 1
ATOM 2547 C CA . PRO B 1 76 ? -6.688 -33.375 3.719 1 82.31 76 PRO B CA 1
ATOM 2548 C C . PRO B 1 76 ? -5.203 -33.312 3.383 1 82.31 76 PRO B C 1
ATOM 2550 O O . PRO B 1 76 ? -4.461 -34.25 3.643 1 82.31 76 PRO B O 1
ATOM 2553 N N . ILE B 1 77 ? -4.848 -32.188 2.744 1 83.94 77 ILE B N 1
ATOM 2554 C CA . ILE B 1 77 ? -3.504 -32.062 2.195 1 83.94 77 ILE B CA 1
ATOM 2555 C C . ILE B 1 77 ? -2.473 -32.188 3.312 1 83.94 77 ILE B C 1
ATOM 2557 O O . ILE B 1 77 ? -1.366 -32.688 3.088 1 83.94 77 ILE B O 1
ATOM 2561 N N . TRP B 1 78 ? -2.852 -31.875 4.52 1 81.69 78 TRP B N 1
ATOM 2562 C CA . TRP B 1 78 ? -1.891 -31.938 5.617 1 81.69 78 TRP B CA 1
ATOM 2563 C C . TRP B 1 78 ? -1.583 -33.375 5.996 1 81.69 78 TRP B C 1
ATOM 2565 O O . TRP B 1 78 ? -0.613 -33.656 6.711 1 81.69 78 TRP B O 1
ATOM 2575 N N . GLU B 1 79 ? -2.365 -34.281 5.57 1 85 79 GLU B N 1
ATOM 2576 C CA . GLU B 1 79 ? -2.129 -35.688 5.805 1 85 79 GLU B CA 1
ATOM 2577 C C . GLU B 1 79 ? -1.325 -36.312 4.668 1 85 79 GLU B C 1
ATOM 2579 O O . GLU B 1 79 ? -0.952 -37.5 4.73 1 85 79 GLU B O 1
ATOM 2584 N N . ASN B 1 80 ? -1.083 -35.562 3.674 1 84.69 80 ASN B N 1
ATOM 2585 C CA . ASN B 1 80 ? -0.291 -36 2.529 1 84.69 80 ASN B CA 1
ATOM 2586 C C . ASN B 1 80 ? 0.964 -35.156 2.359 1 84.69 80 ASN B C 1
ATOM 2588 O O . ASN B 1 80 ? 0.942 -34.156 1.661 1 84.69 80 ASN B O 1
ATOM 2592 N N . ARG B 1 81 ? 1.959 -35.594 2.918 1 82.5 81 ARG B N 1
ATOM 2593 C CA . ARG B 1 81 ? 3.213 -34.844 2.947 1 82.5 81 ARG B CA 1
ATOM 2594 C C . ARG B 1 81 ? 3.736 -34.625 1.536 1 82.5 81 ARG B C 1
ATOM 2596 O O . ARG B 1 81 ? 4.262 -33.531 1.241 1 82.5 81 ARG B O 1
ATOM 2603 N N . GLU B 1 82 ? 3.592 -35.625 0.732 1 84.75 82 GLU B N 1
ATOM 2604 C CA . GLU B 1 82 ? 4.07 -35.469 -0.64 1 84.75 82 GLU B CA 1
ATOM 2605 C C . GLU B 1 82 ? 3.32 -34.375 -1.38 1 84.75 82 GLU B C 1
ATOM 2607 O O . GLU B 1 82 ? 3.936 -33.531 -2.023 1 84.75 82 GLU B O 1
ATOM 2612 N N . LEU B 1 83 ? 2.027 -34.406 -1.18 1 87.38 83 LEU B N 1
ATOM 2613 C CA . LEU B 1 83 ? 1.204 -33.406 -1.859 1 87.38 83 LEU B CA 1
ATOM 2614 C C . LEU B 1 83 ? 1.457 -32 -1.295 1 87.38 83 LEU B C 1
ATOM 2616 O O . LEU B 1 83 ? 1.441 -31.031 -2.035 1 87.38 83 LEU B O 1
ATOM 2620 N N . MET B 1 84 ? 1.725 -32 -0.091 1 89.12 84 MET B N 1
ATOM 2621 C CA . MET B 1 84 ? 1.937 -30.734 0.592 1 89.12 84 MET B CA 1
ATOM 2622 C C . MET B 1 84 ? 3.123 -29.984 -0.006 1 89.12 84 MET B C 1
ATOM 2624 O O . MET B 1 84 ? 3.104 -28.75 -0.104 1 89.12 84 MET B O 1
ATOM 2628 N N . GLN B 1 85 ? 4.137 -30.719 -0.464 1 92 85 GLN B N 1
ATOM 2629 C CA . GLN B 1 85 ? 5.336 -30.109 -1.028 1 92 85 GLN B CA 1
ATOM 2630 C C . GLN B 1 85 ? 5.055 -29.5 -2.402 1 92 85 GLN B C 1
ATOM 2632 O O . GLN B 1 85 ? 5.867 -28.734 -2.932 1 92 85 GLN B O 1
ATOM 2637 N N . HIS B 1 86 ? 3.865 -29.828 -2.949 1 93.19 86 HIS B N 1
ATOM 2638 C CA . HIS B 1 86 ? 3.549 -29.406 -4.305 1 93.19 86 HIS B CA 1
ATOM 2639 C C . HIS B 1 86 ? 2.447 -28.344 -4.309 1 93.19 86 HIS B C 1
ATOM 2641 O O . HIS B 1 86 ? 1.952 -27.953 -5.371 1 93.19 86 HIS B O 1
ATOM 2647 N N . VAL B 1 87 ? 2.109 -27.906 -3.088 1 95.06 87 VAL B N 1
ATOM 2648 C CA . VAL B 1 87 ? 1.13 -26.844 -2.949 1 95.06 87 VAL B CA 1
ATOM 2649 C C . VAL B 1 87 ? 1.76 -25.656 -2.223 1 95.06 87 VAL B C 1
ATOM 2651 O O . VAL B 1 87 ? 2.314 -25.812 -1.132 1 95.06 87 VAL B O 1
ATOM 2654 N N . ALA B 1 88 ? 1.755 -24.531 -2.934 1 95.06 88 ALA B N 1
ATOM 2655 C CA . ALA B 1 88 ? 2.27 -23.312 -2.322 1 95.06 88 ALA B CA 1
ATOM 2656 C C . ALA B 1 88 ? 1.18 -22.25 -2.213 1 95.06 88 ALA B C 1
ATOM 2658 O O . ALA B 1 88 ? 0.404 -22.047 -3.15 1 95.06 88 ALA B O 1
ATOM 2659 N N . LEU B 1 89 ? 1.066 -21.703 -1.02 1 95.62 89 LEU B N 1
ATOM 2660 C CA . LEU B 1 89 ? 0.2 -20.547 -0.786 1 95.62 89 LEU B CA 1
ATOM 2661 C C . LEU B 1 89 ? 1.011 -19.344 -0.328 1 95.62 89 LEU B C 1
ATOM 2663 O O . LEU B 1 89 ? 1.781 -19.438 0.631 1 95.62 89 LEU B O 1
ATOM 2667 N N . VAL B 1 90 ? 0.937 -18.297 -1.171 1 93.62 90 VAL B N 1
ATOM 2668 C CA . VAL B 1 90 ? 1.489 -17.031 -0.729 1 93.62 90 VAL B CA 1
ATOM 2669 C C . VAL B 1 90 ? 0.378 -15.977 -0.653 1 93.62 90 VAL B C 1
ATOM 2671 O O . VAL B 1 90 ? -0.454 -15.883 -1.558 1 93.62 90 VAL B O 1
ATOM 2674 N N . SER B 1 91 ? 0.314 -15.297 0.511 1 90 91 SER B N 1
ATOM 2675 C CA . SER B 1 91 ? -0.763 -14.344 0.761 1 90 91 SER B CA 1
ATOM 2676 C C . SER B 1 91 ? -0.223 -13.039 1.344 1 90 91 SER B C 1
ATOM 2678 O O . SER B 1 91 ? 0.92 -12.984 1.801 1 90 91 SER B O 1
ATOM 2680 N N . ASP B 1 92 ? -1.001 -11.922 1.131 1 75.12 92 ASP B N 1
ATOM 2681 C CA . ASP B 1 92 ? -0.693 -10.648 1.773 1 75.12 92 ASP B CA 1
ATOM 2682 C C . ASP B 1 92 ? -0.735 -10.773 3.295 1 75.12 92 ASP B C 1
ATOM 2684 O O . ASP B 1 92 ? 0.052 -10.141 3.998 1 75.12 92 ASP B O 1
ATOM 2688 N N . GLU B 1 93 ? -1.732 -11.477 3.922 1 62.53 93 GLU B N 1
ATOM 2689 C CA . GLU B 1 93 ? -2.008 -11.539 5.352 1 62.53 93 GLU B CA 1
ATOM 2690 C C . GLU B 1 93 ? -1.247 -12.688 6.012 1 62.53 93 GLU B C 1
ATOM 2692 O O . GLU B 1 93 ? -0.748 -12.547 7.129 1 62.53 93 GLU B O 1
ATOM 2697 N N . THR B 1 94 ? -1.417 -13.758 5.32 1 50.59 94 THR B N 1
ATOM 2698 C CA . THR B 1 94 ? -1.009 -14.992 5.98 1 50.59 94 THR B CA 1
ATOM 2699 C C . THR B 1 94 ? 0.485 -15.242 5.789 1 50.59 94 THR B C 1
ATOM 2701 O O . THR B 1 94 ? 1.063 -16.109 6.438 1 50.59 94 THR B O 1
ATOM 2704 N N . SER B 1 95 ? 0.975 -14.523 4.758 1 51.09 95 SER B N 1
ATOM 2705 C CA . SER B 1 95 ? 2.373 -14.867 4.523 1 51.09 95 SER B CA 1
ATOM 2706 C C . SER B 1 95 ? 3.262 -14.383 5.664 1 51.09 95 SER B C 1
ATOM 2708 O O . SER B 1 95 ? 3.119 -13.25 6.129 1 51.09 95 SER B O 1
ATOM 2710 N N . VAL B 1 96 ? 3.41 -15.266 6.672 1 48.47 96 VAL B N 1
ATOM 2711 C CA . VAL B 1 96 ? 4.09 -15.156 7.961 1 48.47 96 VAL B CA 1
ATOM 2712 C C . VAL B 1 96 ? 5.508 -14.625 7.75 1 48.47 96 VAL B C 1
ATOM 2714 O O . VAL B 1 96 ? 6.305 -15.234 7.035 1 48.47 96 VAL B O 1
ATOM 2717 N N . PHE B 1 97 ? 5.676 -13.352 7.488 1 50.09 97 PHE B N 1
ATOM 2718 C CA . PHE B 1 97 ? 7.07 -13.047 7.793 1 50.09 97 PHE B CA 1
ATOM 2719 C C . PHE B 1 97 ? 7.398 -13.414 9.234 1 50.09 97 PHE B C 1
ATOM 2721 O O . PHE B 1 97 ? 6.859 -12.82 10.172 1 50.09 97 PHE B O 1
ATOM 2728 N N . THR B 1 98 ? 7.574 -14.625 9.43 1 52.38 98 THR B N 1
ATOM 2729 C CA . THR B 1 98 ? 8.211 -14.945 10.703 1 52.38 98 THR B CA 1
ATOM 2730 C C . THR B 1 98 ? 9.367 -13.984 10.992 1 52.38 98 THR B C 1
ATOM 2732 O O . THR B 1 98 ? 9.805 -13.258 10.102 1 52.38 98 THR B O 1
ATOM 2735 N N . GLU B 1 99 ? 9.586 -13.641 12.266 1 60.84 99 GLU B N 1
ATOM 2736 C CA . GLU B 1 99 ? 10.828 -13.094 12.812 1 60.84 99 GLU B CA 1
ATOM 2737 C C . GLU B 1 99 ? 12.039 -13.594 12.031 1 60.84 99 GLU B C 1
ATOM 2739 O O . GLU B 1 99 ? 13.156 -13.125 12.242 1 60.84 99 GLU B O 1
ATOM 2744 N N . GLN B 1 100 ? 11.844 -14.32 10.898 1 71.38 100 GLN B N 1
ATOM 2745 C CA . GLN B 1 100 ? 12.992 -14.898 10.203 1 71.38 100 GLN B CA 1
ATOM 2746 C C . GLN B 1 100 ? 13.477 -13.977 9.094 1 71.38 100 GLN B C 1
ATOM 2748 O O . GLN B 1 100 ? 12.688 -13.234 8.492 1 71.38 100 GLN B O 1
ATOM 2753 N N . LYS B 1 101 ? 14.781 -14.055 8.836 1 82.88 101 LYS B N 1
ATOM 2754 C CA . LYS B 1 101 ? 15.453 -13.352 7.75 1 82.88 101 LYS B CA 1
ATOM 2755 C C . LYS B 1 101 ? 15.023 -13.891 6.391 1 82.88 101 LYS B C 1
ATOM 2757 O O . LYS B 1 101 ? 14.688 -15.07 6.266 1 82.88 101 LYS B O 1
ATOM 2762 N N . MET B 1 102 ? 14.953 -13.133 5.383 1 88.69 102 MET B N 1
ATOM 2763 C CA . MET B 1 102 ? 14.531 -13.484 4.027 1 88.69 102 MET B CA 1
ATOM 2764 C C . MET B 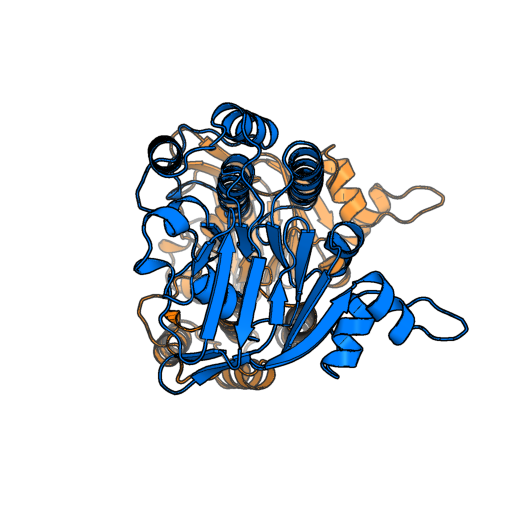1 102 ? 15.328 -14.672 3.504 1 88.69 102 MET B C 1
ATOM 2766 O O . MET B 1 102 ? 14.758 -15.594 2.916 1 88.69 102 MET B O 1
ATOM 2770 N N . HIS B 1 103 ? 16.656 -14.625 3.801 1 89.44 103 HIS B N 1
ATOM 2771 C CA . HIS B 1 103 ? 17.484 -15.711 3.303 1 89.44 103 HIS B CA 1
ATOM 2772 C C . HIS B 1 103 ? 17.109 -17.031 3.955 1 89.44 103 HIS B C 1
ATOM 2774 O O . HIS B 1 103 ? 17.188 -18.094 3.32 1 89.44 103 HIS B O 1
ATOM 2780 N N . GLU B 1 104 ? 16.766 -17.016 5.16 1 90.12 104 GLU B N 1
ATOM 2781 C CA . GLU B 1 104 ? 16.328 -18.219 5.863 1 90.12 104 GLU B CA 1
ATOM 2782 C C . GLU B 1 104 ? 15.016 -18.75 5.297 1 90.12 104 GLU B C 1
ATOM 2784 O O . GLU B 1 104 ? 14.828 -19.969 5.168 1 90.12 104 GLU B O 1
ATOM 2789 N N . THR B 1 105 ? 14.148 -17.828 4.984 1 90.25 105 THR B N 1
ATOM 2790 C CA . THR B 1 105 ? 12.875 -18.203 4.383 1 90.25 105 THR B CA 1
ATOM 2791 C C . THR B 1 105 ? 13.086 -18.828 3.01 1 90.25 105 THR B C 1
ATOM 2793 O O . THR B 1 105 ? 12.492 -19.875 2.693 1 90.25 105 THR B O 1
ATOM 2796 N N . ILE B 1 106 ? 13.977 -18.25 2.258 1 93.06 106 ILE B N 1
ATOM 2797 C CA . ILE B 1 106 ? 14.297 -18.766 0.935 1 93.06 106 ILE B CA 1
ATOM 2798 C C . ILE B 1 106 ? 14.891 -20.172 1.064 1 93.06 106 ILE B C 1
ATOM 2800 O O . ILE B 1 106 ? 14.516 -21.078 0.326 1 93.06 106 ILE B O 1
ATOM 2804 N N . ALA B 1 107 ? 15.773 -20.297 2.02 1 93.38 107 ALA B N 1
ATOM 2805 C CA . ALA B 1 107 ? 16.391 -21.594 2.24 1 93.38 107 ALA B CA 1
ATOM 2806 C C . ALA B 1 107 ? 15.359 -22.641 2.641 1 93.38 107 ALA B C 1
ATOM 2808 O O . ALA B 1 107 ? 15.43 -23.797 2.205 1 93.38 107 ALA B O 1
ATOM 2809 N N . LEU B 1 108 ? 14.5 -22.281 3.445 1 92.81 108 LEU B N 1
ATOM 2810 C CA . LEU B 1 108 ? 13.438 -23.172 3.869 1 92.81 108 LEU B CA 1
ATOM 2811 C C . LEU B 1 108 ? 12.586 -23.609 2.68 1 92.81 108 LEU B C 1
ATOM 2813 O O . LEU B 1 108 ? 12.25 -24.797 2.553 1 92.81 108 LEU B O 1
ATOM 2817 N N . TRP B 1 109 ? 12.195 -22.625 1.863 1 93.75 109 TRP B N 1
ATOM 2818 C CA . TRP B 1 109 ? 11.414 -22.953 0.676 1 93.75 109 TRP B CA 1
ATOM 2819 C C . TRP B 1 109 ? 12.203 -23.859 -0.266 1 93.75 109 TRP B C 1
ATOM 2821 O O . TRP B 1 109 ? 11.648 -24.797 -0.839 1 93.75 109 TRP B O 1
ATOM 2831 N N . GLN B 1 110 ? 13.438 -23.562 -0.396 1 94.31 110 GLN B N 1
ATOM 2832 C CA . GLN B 1 110 ? 14.305 -24.406 -1.222 1 94.31 110 GLN B CA 1
ATOM 2833 C C . GLN B 1 110 ? 14.352 -25.828 -0.698 1 94.31 110 GLN B C 1
ATOM 2835 O O . GLN B 1 110 ? 14.375 -26.781 -1.48 1 94.31 110 GLN B O 1
ATOM 2840 N N . ALA B 1 111 ? 14.328 -25.938 0.573 1 94.44 111 ALA B N 1
ATOM 2841 C CA . ALA B 1 111 ? 14.445 -27.25 1.207 1 94.44 111 ALA B CA 1
ATOM 2842 C C . ALA B 1 111 ? 13.125 -28 1.159 1 94.44 111 ALA B C 1
ATOM 2844 O O . ALA B 1 111 ? 13.102 -29.234 1.209 1 94.44 111 ALA B O 1
ATOM 2845 N N . THR B 1 112 ? 12.047 -27.297 1.062 1 93.5 112 THR B N 1
ATOM 2846 C CA . THR B 1 112 ? 10.758 -27.938 1.264 1 93.5 112 THR B CA 1
ATOM 2847 C C . THR B 1 112 ? 9.977 -28 -0.044 1 93.5 112 THR B C 1
ATOM 2849 O O . THR B 1 112 ? 8.992 -28.75 -0.15 1 93.5 112 THR B O 1
ATOM 2852 N N . ARG B 1 113 ? 10.367 -27.281 -1.021 1 93.81 113 ARG B N 1
ATOM 2853 C CA . ARG B 1 113 ? 9.734 -27.281 -2.336 1 93.81 113 ARG B CA 1
ATOM 2854 C C . ARG B 1 113 ? 10.688 -27.828 -3.4 1 93.81 113 ARG B C 1
ATOM 2856 O O . ARG B 1 113 ? 11.633 -27.141 -3.795 1 93.81 113 ARG B O 1
ATOM 2863 N N . PRO B 1 114 ? 10.453 -28.938 -3.914 1 92.69 114 PRO B N 1
ATOM 2864 C CA . PRO B 1 114 ? 11.414 -29.641 -4.766 1 92.69 114 PRO B CA 1
ATOM 2865 C C . PRO B 1 114 ? 11.766 -28.859 -6.027 1 92.69 114 PRO B C 1
ATOM 2867 O O . PRO B 1 114 ? 12.883 -28.984 -6.547 1 92.69 114 PRO B O 1
ATOM 2870 N N . ASN B 1 115 ? 10.914 -28.047 -6.566 1 94.25 115 ASN B N 1
ATOM 2871 C CA . ASN B 1 115 ? 11.164 -27.359 -7.824 1 94.25 115 ASN B CA 1
ATOM 2872 C C . ASN B 1 115 ? 11.484 -25.875 -7.605 1 94.25 115 ASN B C 1
ATOM 2874 O O . ASN B 1 115 ? 11.43 -25.078 -8.547 1 94.25 115 ASN B O 1
ATOM 2878 N N . PHE B 1 116 ? 11.758 -25.578 -6.355 1 96.38 116 PHE B N 1
ATOM 2879 C CA . PHE B 1 116 ? 12.016 -24.188 -6.047 1 96.38 116 PHE B CA 1
ATOM 2880 C C . PHE B 1 116 ? 13.195 -23.656 -6.852 1 96.38 116 PHE B C 1
ATOM 2882 O O . PHE B 1 116 ? 14.281 -24.25 -6.828 1 96.38 116 PHE B O 1
ATOM 2889 N N . ASP B 1 117 ? 13.008 -22.609 -7.551 1 97.44 117 ASP B N 1
ATOM 2890 C CA . ASP B 1 117 ? 14.039 -21.953 -8.352 1 97.44 117 ASP B CA 1
ATOM 2891 C C . ASP B 1 117 ? 14.617 -20.75 -7.621 1 97.44 117 ASP B C 1
ATOM 2893 O O . ASP B 1 117 ? 14.156 -19.609 -7.809 1 97.44 117 ASP B O 1
ATOM 2897 N N . ARG B 1 118 ? 15.633 -21.016 -6.922 1 96.62 118 ARG B N 1
ATOM 2898 C CA . ARG B 1 118 ? 16.266 -19.984 -6.125 1 96.62 118 ARG B CA 1
ATOM 2899 C C . ARG B 1 118 ? 16.781 -18.844 -7.004 1 96.62 118 ARG B C 1
ATOM 2901 O O . ARG B 1 118 ? 16.688 -17.672 -6.629 1 96.62 118 ARG B O 1
ATOM 2908 N N . GLU B 1 119 ? 17.281 -19.156 -8.086 1 97.56 119 GLU B N 1
ATOM 2909 C CA . GLU B 1 119 ? 17.797 -18.125 -8.992 1 97.56 119 GLU B CA 1
ATOM 2910 C C . GLU B 1 119 ? 16.703 -17.188 -9.453 1 97.56 119 GLU B C 1
ATOM 2912 O O . GLU B 1 119 ? 16.891 -15.969 -9.477 1 97.56 119 GLU B O 1
ATOM 2917 N N . LEU B 1 120 ? 15.562 -17.766 -9.852 1 97.19 120 LEU B N 1
ATOM 2918 C CA . LEU B 1 120 ? 14.438 -16.922 -10.234 1 97.19 120 LEU B CA 1
ATOM 2919 C C . LEU B 1 120 ? 14.023 -16 -9.086 1 97.19 120 LEU B C 1
ATOM 2921 O O . LEU B 1 120 ? 13.781 -14.812 -9.297 1 97.19 120 LEU B O 1
ATOM 2925 N N . CYS B 1 121 ? 13.922 -16.594 -7.875 1 96.94 121 CYS B N 1
ATOM 2926 C CA . CYS B 1 121 ? 13.555 -15.797 -6.707 1 96.94 121 CYS B CA 1
ATOM 2927 C C . CYS B 1 121 ? 14.508 -14.609 -6.535 1 96.94 121 CYS B C 1
ATOM 2929 O O . CYS B 1 121 ? 14.062 -13.469 -6.398 1 96.94 121 CYS B O 1
ATOM 2931 N N . LEU B 1 122 ? 15.805 -14.883 -6.664 1 96.69 122 LEU B N 1
ATOM 2932 C CA . LEU B 1 122 ? 16.812 -13.836 -6.461 1 96.69 122 LEU B CA 1
ATOM 2933 C C . LEU B 1 122 ? 16.766 -12.812 -7.59 1 96.69 122 LEU B C 1
ATOM 2935 O O . LEU B 1 122 ? 16.938 -11.617 -7.352 1 96.69 122 LEU B O 1
ATOM 2939 N N . GLU B 1 123 ? 16.547 -13.203 -8.75 1 97.62 123 GLU B N 1
ATOM 2940 C CA . GLU B 1 123 ? 16.422 -12.305 -9.891 1 97.62 123 GLU B CA 1
ATOM 2941 C C . GLU B 1 123 ? 15.25 -11.344 -9.711 1 97.62 123 GLU B C 1
ATOM 2943 O O . GLU B 1 123 ? 15.375 -10.148 -9.992 1 97.62 123 GLU B O 1
ATOM 2948 N N . LEU B 1 124 ? 14.102 -11.938 -9.273 1 97 124 LEU B N 1
ATOM 2949 C CA . LEU B 1 124 ? 12.922 -11.109 -9.055 1 97 124 LEU B CA 1
ATOM 2950 C C . LEU B 1 124 ? 13.172 -10.102 -7.938 1 97 124 LEU B C 1
ATOM 2952 O O . LEU B 1 124 ? 12.789 -8.93 -8.055 1 97 124 LEU B O 1
ATOM 2956 N N . LEU B 1 125 ? 13.805 -10.539 -6.922 1 94 125 LEU B N 1
ATOM 2957 C CA . LEU B 1 125 ? 14.117 -9.641 -5.816 1 94 125 LEU B CA 1
ATOM 2958 C C . LEU B 1 125 ? 15.031 -8.508 -6.281 1 94 125 LEU B C 1
ATOM 2960 O O . LEU B 1 125 ? 14.828 -7.348 -5.902 1 94 125 LEU B O 1
ATOM 2964 N N . ASP B 1 126 ? 15.977 -8.859 -6.992 1 95.31 126 ASP B N 1
ATOM 2965 C CA . ASP B 1 126 ? 16.875 -7.844 -7.535 1 95.31 126 ASP B CA 1
ATOM 2966 C C . ASP B 1 126 ? 16.125 -6.871 -8.438 1 95.31 126 ASP B C 1
ATOM 2968 O O . ASP B 1 126 ? 16.266 -5.656 -8.312 1 95.31 126 ASP B O 1
ATOM 2972 N N . GLN B 1 127 ? 15.312 -7.391 -9.344 1 94.38 127 GLN B N 1
ATOM 2973 C CA . GLN B 1 127 ? 14.508 -6.578 -10.25 1 94.38 127 GLN B CA 1
ATOM 2974 C C . GLN B 1 127 ? 13.617 -5.605 -9.484 1 94.38 127 GLN B C 1
ATOM 2976 O O . GLN B 1 127 ? 13.398 -4.477 -9.93 1 94.38 127 GLN B O 1
ATOM 2981 N N . TRP B 1 128 ? 13.141 -6.082 -8.32 1 91.69 128 TRP B N 1
ATOM 2982 C CA . TRP B 1 128 ? 12.203 -5.273 -7.547 1 91.69 128 TRP B CA 1
ATOM 2983 C C . TRP B 1 128 ? 12.93 -4.484 -6.461 1 91.69 128 TRP B C 1
ATOM 2985 O O . TRP B 1 128 ? 12.289 -3.934 -5.559 1 91.69 128 TRP B O 1
ATOM 2995 N N . SER B 1 129 ? 14.227 -4.512 -6.492 1 87.12 129 SER B N 1
ATOM 2996 C CA . SER B 1 129 ? 15.094 -3.74 -5.613 1 87.12 129 SER B CA 1
ATOM 2997 C C . SER B 1 129 ? 14.852 -4.086 -4.148 1 87.12 129 SER B C 1
ATOM 2999 O O . SER B 1 129 ? 14.75 -3.191 -3.305 1 87.12 129 SER B O 1
ATOM 3001 N N . ILE B 1 130 ? 14.758 -5.363 -3.936 1 87.75 130 ILE B N 1
ATOM 3002 C CA . ILE B 1 130 ? 14.609 -5.859 -2.57 1 87.75 130 ILE B CA 1
ATOM 3003 C C . ILE B 1 130 ? 15.938 -6.453 -2.092 1 87.75 130 ILE B C 1
ATOM 3005 O O . ILE B 1 130 ? 16.406 -7.449 -2.645 1 87.75 130 ILE B O 1
ATOM 3009 N N . ASN B 1 131 ? 16.375 -5.895 -1.109 1 85.69 131 ASN B N 1
ATOM 3010 C CA . ASN B 1 131 ? 17.656 -6.328 -0.546 1 85.69 131 ASN B CA 1
ATOM 3011 C C . ASN B 1 131 ? 17.469 -7.508 0.404 1 85.69 131 ASN B C 1
ATOM 3013 O O . ASN B 1 131 ? 16.812 -7.391 1.432 1 85.69 131 ASN B O 1
ATOM 3017 N N . LEU B 1 132 ? 18.125 -8.539 0.146 1 84.5 132 LEU B N 1
ATOM 3018 C CA . LEU B 1 132 ? 18 -9.789 0.886 1 84.5 132 LEU B CA 1
ATOM 3019 C C . LEU B 1 132 ? 18.531 -9.633 2.307 1 84.5 132 LEU B C 1
ATOM 3021 O O . LEU B 1 132 ? 18.188 -10.422 3.191 1 84.5 132 LEU B O 1
ATOM 3025 N N . LYS B 1 133 ? 19.375 -8.688 2.492 1 81.62 133 LYS B N 1
ATOM 3026 C CA . LYS B 1 133 ? 20 -8.523 3.795 1 81.62 133 LYS B CA 1
ATOM 3027 C C . LYS B 1 133 ? 19.062 -7.824 4.777 1 81.62 133 LYS B C 1
ATOM 3029 O O . LYS B 1 133 ? 19.312 -7.82 5.984 1 81.62 133 LYS B O 1
ATOM 3034 N N . ARG B 1 134 ? 17.938 -7.359 4.297 1 77 134 ARG B N 1
ATOM 3035 C CA . ARG B 1 134 ? 17.016 -6.633 5.164 1 77 134 ARG B CA 1
ATOM 3036 C C . ARG B 1 134 ? 16.125 -7.598 5.945 1 77 134 ARG B C 1
ATOM 3038 O O . ARG B 1 134 ? 15.695 -8.617 5.414 1 77 134 ARG B O 1
ATOM 3045 N N . LYS B 1 135 ? 15.93 -7.195 7.223 1 74.19 135 LYS B N 1
ATOM 3046 C CA . LYS B 1 135 ? 14.977 -7.949 8.031 1 74.19 135 LYS B CA 1
ATOM 3047 C C . LYS B 1 135 ? 13.547 -7.727 7.551 1 74.19 135 LYS B C 1
ATOM 3049 O O . LYS B 1 135 ? 13.18 -6.609 7.184 1 74.19 135 LYS B O 1
ATOM 3054 N N . PRO B 1 136 ? 12.742 -8.836 7.484 1 71.88 136 PRO B N 1
ATOM 305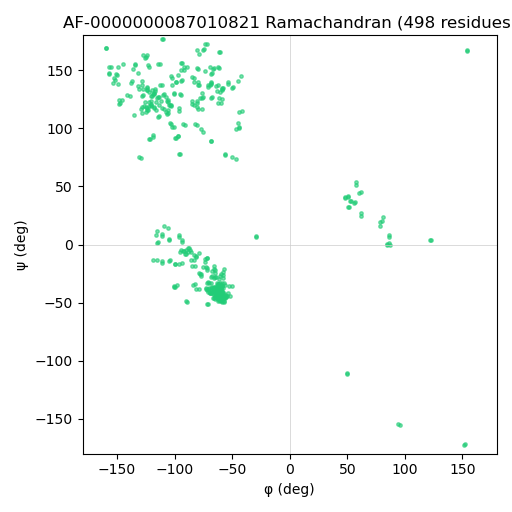5 C CA . PRO B 1 136 ? 11.367 -8.734 6.988 1 71.88 136 PRO B CA 1
ATOM 3056 C C . PRO B 1 136 ? 10.57 -7.617 7.664 1 71.88 136 PRO B C 1
ATOM 3058 O O . PRO B 1 136 ? 9.766 -6.949 7.012 1 71.88 136 PRO B O 1
ATOM 3061 N N . LYS B 1 137 ? 10.797 -7.359 9 1 69.88 137 LYS B N 1
ATOM 3062 C CA . LYS B 1 137 ? 10.07 -6.332 9.742 1 69.88 137 LYS B CA 1
ATOM 3063 C C . LYS B 1 137 ? 10.398 -4.938 9.211 1 69.88 137 LYS B C 1
ATOM 3065 O O . LYS B 1 137 ? 9.672 -3.98 9.477 1 69.88 137 LYS B O 1
ATOM 3070 N N . LYS B 1 138 ? 11.555 -4.812 8.453 1 73.5 138 LYS B N 1
ATOM 3071 C CA . LYS B 1 138 ? 12 -3.516 7.953 1 73.5 138 LYS B CA 1
ATOM 3072 C C . LYS B 1 138 ? 11.516 -3.279 6.523 1 73.5 138 LYS B C 1
ATOM 3074 O O . LYS B 1 138 ? 11.727 -2.205 5.961 1 73.5 138 LYS B O 1
ATOM 3079 N N . LEU B 1 139 ? 10.961 -4.203 5.973 1 79.31 139 LEU B N 1
ATOM 3080 C CA . LEU B 1 139 ? 10.422 -4.07 4.621 1 79.31 139 LEU B CA 1
ATOM 3081 C C . LEU B 1 139 ? 9.086 -3.344 4.637 1 79.31 139 LEU B C 1
ATOM 3083 O O . LEU B 1 139 ? 8.281 -3.527 5.559 1 79.31 139 LEU B O 1
ATOM 3087 N N . SER B 1 140 ? 8.953 -2.463 3.695 1 77.44 140 SER B N 1
ATOM 3088 C CA . SER B 1 140 ? 7.629 -1.895 3.486 1 77.44 140 SER B CA 1
ATOM 3089 C C . SER B 1 140 ? 6.617 -2.973 3.113 1 77.44 140 SER B C 1
ATOM 3091 O O . SER B 1 140 ? 6.996 -4.102 2.793 1 77.44 140 SER B O 1
ATOM 3093 N N . ARG B 1 141 ? 5.34 -2.658 3.182 1 78.31 141 ARG B N 1
ATOM 3094 C CA . ARG B 1 141 ? 4.281 -3.59 2.803 1 78.31 141 ARG B CA 1
ATOM 3095 C C . ARG B 1 141 ? 4.453 -4.055 1.361 1 78.31 141 ARG B C 1
ATOM 3097 O O . ARG B 1 141 ? 4.305 -5.242 1.065 1 78.31 141 ARG B O 1
ATOM 3104 N N . GLY B 1 142 ? 4.738 -3.098 0.466 1 84.19 142 GLY B N 1
ATOM 3105 C CA . GLY B 1 142 ? 4.949 -3.445 -0.93 1 84.19 142 GLY B CA 1
ATOM 3106 C C . GLY B 1 142 ? 6.129 -4.371 -1.144 1 84.19 142 GLY B C 1
ATOM 3107 O O . GLY B 1 142 ? 6.07 -5.277 -1.979 1 84.19 142 GLY B O 1
ATOM 3108 N N . GLN B 1 143 ? 7.141 -4.137 -0.364 1 85.25 143 GLN B N 1
ATOM 3109 C CA . GLN B 1 143 ? 8.328 -4.977 -0.468 1 85.25 143 GLN B CA 1
ATOM 3110 C C . GLN B 1 143 ? 8.07 -6.379 0.074 1 85.25 143 GLN B C 1
ATOM 3112 O O . GLN B 1 143 ? 8.539 -7.367 -0.488 1 85.25 143 GLN B O 1
ATOM 3117 N N . LYS B 1 144 ? 7.379 -6.445 1.153 1 86.12 144 LYS B N 1
ATOM 3118 C CA . LYS B 1 144 ? 6.988 -7.738 1.704 1 86.12 144 LYS B CA 1
ATOM 3119 C C . LYS B 1 144 ? 6.129 -8.523 0.713 1 86.12 144 LYS B C 1
ATOM 3121 O O . LYS B 1 144 ? 6.359 -9.711 0.485 1 86.12 144 LYS B O 1
ATOM 3126 N N . SER B 1 145 ? 5.121 -7.824 0.151 1 89.5 145 SER B N 1
ATOM 3127 C CA . SER B 1 145 ? 4.262 -8.422 -0.866 1 89.5 145 SER B CA 1
ATOM 3128 C C . SER B 1 145 ? 5.086 -8.969 -2.027 1 89.5 145 SER B C 1
ATOM 3130 O O . SER B 1 145 ? 4.863 -10.102 -2.477 1 89.5 145 SER B O 1
ATOM 3132 N N . ALA B 1 146 ? 6.059 -8.172 -2.451 1 91.75 146 ALA B N 1
ATOM 3133 C CA . ALA B 1 146 ? 6.918 -8.57 -3.564 1 91.75 146 ALA B CA 1
ATOM 3134 C C . ALA B 1 146 ? 7.777 -9.773 -3.193 1 91.75 146 ALA B C 1
ATOM 3136 O O . ALA B 1 146 ? 8.008 -10.656 -4.023 1 91.75 146 ALA B O 1
ATOM 3137 N N . PHE B 1 147 ? 8.234 -9.805 -1.966 1 91.56 147 PHE B N 1
ATOM 3138 C CA . PHE B 1 147 ? 9.031 -10.93 -1.49 1 91.56 147 PHE B CA 1
ATOM 3139 C C . PHE B 1 147 ? 8.219 -12.219 -1.515 1 91.56 147 PHE B C 1
ATOM 3141 O O . PHE B 1 147 ? 8.656 -13.227 -2.086 1 91.56 147 PHE B O 1
ATOM 3148 N N . PHE B 1 148 ? 7.047 -12.188 -1.051 1 92.56 148 PHE B N 1
ATOM 3149 C CA . PHE B 1 148 ? 6.199 -13.375 -1.018 1 92.56 148 PHE B CA 1
ATOM 3150 C C . PHE B 1 148 ? 5.809 -13.797 -2.428 1 92.56 148 PHE B C 1
ATOM 3152 O O . PHE B 1 148 ? 5.75 -14.992 -2.729 1 92.56 148 PHE B O 1
ATOM 3159 N N . ALA B 1 149 ? 5.512 -12.797 -3.244 1 95 149 ALA B N 1
ATOM 3160 C CA . ALA B 1 149 ? 5.203 -13.102 -4.637 1 95 149 ALA B CA 1
ATOM 3161 C C . ALA B 1 149 ? 6.367 -13.828 -5.312 1 95 149 ALA B C 1
ATOM 3163 O O . ALA B 1 149 ? 6.16 -14.766 -6.078 1 95 149 ALA B O 1
ATOM 3164 N N . SER B 1 150 ? 7.602 -13.383 -5 1 95.62 150 SER B N 1
ATOM 3165 C CA . SER B 1 150 ? 8.773 -14.023 -5.586 1 95.62 150 SER B CA 1
ATOM 3166 C C . SER B 1 150 ? 8.922 -15.461 -5.113 1 95.62 150 SER B C 1
ATOM 3168 O O . SER B 1 150 ? 9.289 -16.344 -5.895 1 95.62 150 SER B O 1
ATOM 3170 N N . LEU B 1 151 ? 8.641 -15.727 -3.859 1 94.81 151 LEU B N 1
ATOM 3171 C CA . LEU B 1 151 ? 8.656 -17.094 -3.33 1 94.81 151 LEU B CA 1
ATOM 3172 C C . LEU B 1 151 ? 7.633 -17.969 -4.047 1 94.81 151 LEU B C 1
ATOM 3174 O O . LEU B 1 151 ? 7.941 -19.094 -4.441 1 94.81 151 LEU B O 1
ATOM 3178 N N . GLY B 1 152 ? 6.41 -17.406 -4.188 1 96.19 152 GLY B N 1
ATOM 3179 C CA . GLY B 1 152 ? 5.359 -18.141 -4.875 1 96.19 152 GLY B CA 1
ATOM 3180 C C . GLY B 1 152 ? 5.715 -18.484 -6.309 1 96.19 152 GLY B C 1
ATOM 3181 O O . GLY B 1 152 ? 5.508 -19.625 -6.746 1 96.19 152 GLY B O 1
ATOM 3182 N N . LEU B 1 153 ? 6.27 -17.5 -7.039 1 97.25 153 LEU B N 1
ATOM 3183 C CA . LEU B 1 153 ? 6.664 -17.719 -8.422 1 97.25 153 LEU B CA 1
ATOM 3184 C C . LEU B 1 153 ? 7.773 -18.75 -8.516 1 97.25 153 LEU B C 1
ATOM 3186 O O . LEU B 1 153 ? 7.695 -19.672 -9.336 1 97.25 153 LEU B O 1
ATOM 3190 N N . ALA B 1 154 ? 8.711 -18.625 -7.602 1 97.19 154 ALA B N 1
ATOM 3191 C CA . ALA B 1 154 ? 9.891 -19.484 -7.656 1 97.19 154 ALA B CA 1
ATOM 3192 C C . ALA B 1 154 ? 9.555 -20.906 -7.191 1 97.19 154 ALA B C 1
ATOM 3194 O O . ALA B 1 154 ? 10.305 -21.844 -7.465 1 97.19 154 ALA B O 1
ATOM 3195 N N . SER B 1 155 ? 8.492 -21.078 -6.492 1 96.31 155 SER B N 1
ATOM 3196 C CA . SER B 1 155 ? 8.164 -22.375 -5.926 1 96.31 155 SER B CA 1
ATOM 3197 C C . SER B 1 155 ? 7.887 -23.406 -7.02 1 96.31 155 SER B C 1
ATOM 3199 O O . SER B 1 155 ? 8.234 -24.578 -6.875 1 96.31 155 SER B O 1
ATOM 3201 N N . ARG B 1 156 ? 7.164 -22.891 -8.086 1 96.56 156 ARG B N 1
ATOM 3202 C CA . ARG B 1 156 ? 6.75 -23.719 -9.211 1 96.56 156 ARG B CA 1
ATOM 3203 C C . ARG B 1 156 ? 6.051 -24.984 -8.727 1 96.56 156 ARG B C 1
ATOM 3205 O O . ARG B 1 156 ? 6.242 -26.062 -9.297 1 96.56 156 ARG B O 1
ATOM 3212 N N . CYS B 1 157 ? 5.395 -24.844 -7.645 1 96.38 157 CYS B N 1
ATOM 3213 C CA . CYS B 1 157 ? 4.562 -25.938 -7.156 1 96.38 157 CYS B CA 1
ATOM 3214 C C . CYS B 1 157 ? 3.461 -26.281 -8.156 1 96.38 157 CYS B C 1
ATOM 3216 O O . CYS B 1 157 ? 2.99 -25.406 -8.883 1 96.38 157 CYS B O 1
ATOM 3218 N N . ALA B 1 158 ? 3.037 -27.562 -8.133 1 96.38 158 ALA B N 1
ATOM 3219 C CA . ALA B 1 158 ? 1.994 -28.047 -9.039 1 96.38 158 ALA B CA 1
ATOM 3220 C C . ALA B 1 158 ? 0.717 -27.219 -8.875 1 96.38 158 ALA B C 1
ATOM 3222 O O . ALA B 1 158 ? -0.025 -27.031 -9.844 1 96.38 158 ALA B O 1
ATOM 3223 N N . LEU B 1 159 ? 0.487 -26.766 -7.648 1 96.88 159 LEU B N 1
ATOM 3224 C CA . LEU B 1 159 ? -0.532 -25.766 -7.336 1 96.88 159 LEU B CA 1
ATOM 3225 C C . LEU B 1 159 ? 0.076 -24.578 -6.594 1 96.88 159 LEU B C 1
ATOM 3227 O O . LEU B 1 159 ? 0.634 -24.75 -5.504 1 96.88 159 LEU B O 1
ATOM 3231 N N . THR B 1 160 ? 0.053 -23.438 -7.273 1 97.06 160 THR B N 1
ATOM 3232 C CA . THR B 1 160 ? 0.501 -22.203 -6.641 1 97.06 160 THR B CA 1
ATOM 3233 C C . THR B 1 160 ? -0.664 -21.234 -6.461 1 97.06 160 THR B C 1
ATOM 3235 O O . THR B 1 160 ? -1.333 -20.875 -7.434 1 97.06 160 THR B O 1
ATOM 3238 N N . ILE B 1 161 ? -0.914 -20.875 -5.188 1 97.19 161 ILE B N 1
ATOM 3239 C CA . ILE B 1 161 ? -2.02 -19.984 -4.855 1 97.19 161 ILE B CA 1
ATOM 3240 C C . ILE B 1 161 ? -1.477 -18.625 -4.422 1 97.19 161 ILE B C 1
ATOM 3242 O O . ILE B 1 161 ? -0.706 -18.547 -3.465 1 97.19 161 ILE B O 1
ATOM 3246 N N . PHE B 1 162 ? -1.813 -17.625 -5.215 1 97 162 PHE B N 1
ATOM 3247 C CA . PHE B 1 162 ? -1.529 -16.234 -4.859 1 97 162 PHE B CA 1
ATOM 3248 C C . PHE B 1 162 ? -2.777 -15.547 -4.32 1 97 162 PHE B C 1
ATOM 3250 O O . PHE B 1 162 ? -3.668 -15.172 -5.086 1 97 162 PHE B O 1
ATOM 3257 N N . ASP B 1 163 ? -2.863 -15.414 -3.025 1 94.75 163 ASP B N 1
ATOM 3258 C CA . ASP B 1 163 ? -4.035 -14.82 -2.393 1 94.75 163 ASP B CA 1
ATOM 3259 C C . ASP B 1 163 ? -3.801 -13.344 -2.086 1 94.75 163 ASP B C 1
ATOM 3261 O O . ASP B 1 163 ? -3.234 -13 -1.045 1 94.75 163 ASP B O 1
ATOM 3265 N N . GLU B 1 164 ? -4.195 -12.484 -3.008 1 92 164 GLU B N 1
ATOM 3266 C CA . GLU B 1 164 ? -4.09 -11.031 -2.918 1 92 164 GLU B CA 1
ATOM 3267 C C . GLU B 1 164 ? -2.664 -10.602 -2.59 1 92 164 GLU B C 1
ATOM 3269 O O . GLU B 1 164 ? -2.453 -9.648 -1.833 1 92 164 GLU B O 1
ATOM 3274 N N . VAL B 1 165 ? -1.72 -11.281 -3.125 1 92.25 165 VAL B N 1
ATOM 3275 C CA . VAL B 1 165 ? -0.32 -11.102 -2.754 1 92.25 165 VAL B CA 1
ATOM 3276 C C . VAL B 1 165 ? 0.193 -9.766 -3.305 1 92.25 165 VAL B C 1
ATOM 3278 O O . VAL B 1 165 ? 1.153 -9.203 -2.781 1 92.25 165 VAL B O 1
ATOM 3281 N N . HIS B 1 166 ? -0.49 -9.25 -4.352 1 91.06 166 HIS B N 1
ATOM 3282 C CA . HIS B 1 166 ? -0.022 -8.062 -5.062 1 91.06 166 HIS B CA 1
ATOM 3283 C C . HIS B 1 166 ? -0.548 -6.789 -4.414 1 91.06 166 HIS B C 1
ATOM 3285 O O . HIS B 1 166 ? -0.187 -5.684 -4.824 1 91.06 166 HIS B O 1
ATOM 3291 N N . ILE B 1 167 ? -1.417 -6.879 -3.428 1 83.94 167 ILE B N 1
ATOM 3292 C CA . ILE B 1 167 ? -2.221 -5.781 -2.9 1 83.94 167 ILE B CA 1
ATOM 3293 C C . ILE B 1 167 ? -1.306 -4.664 -2.404 1 83.94 167 ILE B C 1
ATOM 3295 O O . ILE B 1 167 ? -1.622 -3.482 -2.553 1 83.94 167 ILE B O 1
ATOM 3299 N N . GLY B 1 168 ? -0.206 -4.969 -1.851 1 82.69 168 GLY B N 1
ATOM 3300 C CA . GLY B 1 168 ? 0.684 -3.973 -1.279 1 82.69 168 GLY B CA 1
ATOM 3301 C C . GLY B 1 168 ? 1.634 -3.369 -2.297 1 82.69 168 GLY B C 1
ATOM 3302 O O . GLY B 1 168 ? 2.309 -2.379 -2.012 1 82.69 168 GLY B O 1
ATOM 3303 N N . MET B 1 169 ? 1.644 -3.887 -3.49 1 88.38 169 MET B N 1
ATOM 3304 C CA . MET B 1 169 ? 2.602 -3.475 -4.512 1 88.38 169 MET B CA 1
ATOM 3305 C C . MET B 1 169 ? 2.129 -2.211 -5.223 1 88.38 169 MET B C 1
ATOM 3307 O O . MET B 1 169 ? 0.93 -2.027 -5.441 1 88.38 169 MET B O 1
ATOM 3311 N N . ASP B 1 170 ? 3.088 -1.35 -5.559 1 85.62 170 ASP B N 1
ATOM 3312 C CA . ASP B 1 170 ? 2.734 -0.247 -6.445 1 85.62 170 ASP B CA 1
ATOM 3313 C C . ASP B 1 170 ? 2.49 -0.746 -7.867 1 85.62 170 ASP B C 1
ATOM 3315 O O . ASP B 1 170 ? 2.676 -1.931 -8.156 1 85.62 170 ASP B O 1
ATOM 3319 N N . ALA B 1 171 ? 2.018 0.12 -8.727 1 85.06 171 ALA B N 1
ATOM 3320 C CA . ALA B 1 171 ? 1.549 -0.252 -10.062 1 85.06 171 ALA B CA 1
ATOM 3321 C C . ALA B 1 171 ? 2.666 -0.898 -10.875 1 85.06 171 ALA B C 1
ATOM 3323 O O . ALA B 1 171 ? 2.436 -1.877 -11.586 1 85.06 171 ALA B O 1
ATOM 3324 N N . VAL B 1 172 ? 3.875 -0.433 -10.711 1 87 172 VAL B N 1
ATOM 3325 C CA . VAL B 1 172 ? 5 -0.905 -11.516 1 87 172 VAL B CA 1
ATOM 3326 C C . VAL B 1 172 ? 5.371 -2.326 -11.094 1 87 172 VAL B C 1
ATOM 3328 O O . VAL B 1 172 ? 5.434 -3.23 -11.938 1 87 172 VAL B O 1
ATOM 3331 N N . VAL B 1 173 ? 5.559 -2.527 -9.828 1 91.44 173 VAL B N 1
ATOM 3332 C CA . VAL B 1 173 ? 5.949 -3.836 -9.312 1 91.44 173 VAL B CA 1
ATOM 3333 C C . VAL B 1 173 ? 4.82 -4.84 -9.539 1 91.44 173 VAL B C 1
ATOM 3335 O O . VAL B 1 173 ? 5.074 -6 -9.875 1 91.44 173 VAL B O 1
ATOM 3338 N N . ARG B 1 174 ? 3.594 -4.355 -9.391 1 92.88 174 ARG B N 1
ATOM 3339 C CA . ARG B 1 174 ? 2.436 -5.211 -9.617 1 92.88 174 ARG B CA 1
ATOM 3340 C C . ARG B 1 174 ? 2.398 -5.715 -11.055 1 92.88 174 ARG B C 1
ATOM 3342 O O . ARG B 1 174 ? 2.199 -6.91 -11.297 1 92.88 174 ARG B O 1
ATOM 3349 N N . GLN B 1 175 ? 2.6 -4.82 -12.039 1 92.88 175 GLN B N 1
ATOM 3350 C CA . GLN B 1 175 ? 2.631 -5.219 -13.438 1 92.88 175 GLN B CA 1
ATOM 3351 C C . GLN B 1 175 ? 3.787 -6.176 -13.719 1 92.88 175 GLN B C 1
ATOM 3353 O O . GLN B 1 175 ? 3.631 -7.152 -14.453 1 92.88 175 GLN B O 1
ATOM 3358 N N . GLU B 1 176 ? 4.91 -5.871 -13.133 1 95.5 176 GLU B N 1
ATOM 3359 C CA . GLU B 1 176 ? 6.066 -6.75 -13.305 1 95.5 176 GLU B CA 1
ATOM 3360 C C . GLU B 1 176 ? 5.793 -8.141 -12.727 1 95.5 176 GLU B C 1
ATOM 3362 O O . GLU B 1 176 ? 6.254 -9.141 -13.273 1 95.5 176 GLU B O 1
ATOM 3367 N N . PHE B 1 177 ? 5.098 -8.172 -11.68 1 96.44 177 PHE B N 1
ATOM 3368 C CA . PHE B 1 177 ? 4.695 -9.445 -11.094 1 96.44 177 PHE B CA 1
ATOM 3369 C C . PHE B 1 177 ? 3.807 -10.227 -12.055 1 96.44 177 PHE B C 1
ATOM 3371 O O . PHE B 1 177 ? 4.047 -11.414 -12.305 1 96.44 177 PHE B O 1
ATOM 3378 N N . TYR B 1 178 ? 2.771 -9.547 -12.633 1 97.12 178 TYR B N 1
ATOM 3379 C CA . TYR B 1 178 ? 1.885 -10.203 -13.578 1 97.12 178 TYR B CA 1
ATOM 3380 C C . TYR B 1 178 ? 2.662 -10.727 -14.781 1 97.12 178 TYR B C 1
ATOM 3382 O O . TYR B 1 178 ? 2.457 -11.859 -15.227 1 97.12 178 TYR B O 1
ATOM 3390 N N . ASP B 1 179 ? 3.592 -9.914 -15.258 1 97.19 179 ASP B N 1
ATOM 3391 C CA . ASP B 1 179 ? 4.41 -10.297 -16.406 1 97.19 179 ASP B CA 1
ATOM 3392 C C . ASP B 1 179 ? 5.281 -11.508 -16.062 1 97.19 179 ASP B C 1
ATOM 3394 O O . ASP B 1 179 ? 5.383 -12.445 -16.859 1 97.19 179 ASP B O 1
ATOM 3398 N N . ALA B 1 180 ? 5.879 -11.469 -14.914 1 97.75 180 ALA B N 1
ATOM 3399 C CA . ALA B 1 180 ? 6.734 -12.57 -14.477 1 97.75 180 ALA B CA 1
ATOM 3400 C C . ALA B 1 180 ? 5.93 -13.852 -14.297 1 97.75 180 ALA B C 1
ATOM 3402 O O . ALA B 1 180 ? 6.395 -14.938 -14.648 1 97.75 180 ALA B O 1
ATOM 3403 N N . LEU B 1 181 ? 4.777 -13.711 -13.719 1 97.88 181 LEU B N 1
ATOM 3404 C CA . LEU B 1 181 ? 3.889 -14.852 -13.523 1 97.88 181 LEU B CA 1
ATOM 3405 C C . LEU B 1 181 ? 3.535 -15.508 -14.859 1 97.88 181 LEU B C 1
ATOM 3407 O O . LEU B 1 181 ? 3.664 -16.719 -15.016 1 97.88 181 LEU B O 1
ATOM 3411 N N . LEU B 1 182 ? 3.139 -14.75 -15.844 1 97.38 182 LEU B N 1
ATOM 3412 C CA . LEU B 1 182 ? 2.752 -15.266 -17.156 1 97.38 182 LEU B CA 1
ATOM 3413 C C . LEU B 1 182 ? 3.943 -15.906 -17.859 1 97.38 182 LEU B C 1
ATOM 3415 O O . LEU B 1 182 ? 3.828 -17 -18.406 1 97.38 182 LEU B O 1
ATOM 3419 N N . ALA B 1 183 ? 5.094 -15.172 -17.766 1 96.88 183 ALA B N 1
ATOM 3420 C CA . ALA B 1 183 ? 6.297 -15.695 -18.406 1 96.88 183 ALA B CA 1
ATOM 3421 C C . ALA B 1 183 ? 6.707 -17.031 -17.812 1 96.88 183 ALA B C 1
ATOM 3423 O O . ALA B 1 183 ? 7.043 -17.969 -18.531 1 96.88 183 ALA B O 1
ATOM 3424 N N . ASP B 1 184 ? 6.648 -17.141 -16.5 1 96.88 184 ASP B N 1
ATOM 3425 C CA . ASP B 1 184 ? 7.051 -18.375 -15.836 1 96.88 184 ASP B CA 1
ATOM 3426 C C . ASP B 1 184 ? 6.023 -19.484 -16.062 1 96.88 184 ASP B C 1
ATOM 3428 O O . ASP B 1 184 ? 6.391 -20.656 -16.203 1 96.88 184 ASP B O 1
ATOM 3432 N N . TYR B 1 185 ? 4.77 -19.047 -16.062 1 96.44 185 TYR B N 1
ATOM 3433 C CA . TYR B 1 185 ? 3.686 -19.984 -16.328 1 96.44 185 TYR B CA 1
ATOM 3434 C C . TYR B 1 185 ? 3.832 -20.609 -17.703 1 96.44 185 TYR B C 1
ATOM 3436 O O . TYR B 1 185 ? 3.617 -21.812 -17.875 1 96.44 185 TYR B O 1
ATOM 3444 N N . VAL B 1 186 ? 4.234 -19.953 -18.719 1 95.25 186 VAL B N 1
ATOM 3445 C CA . VAL B 1 186 ? 4.402 -20.438 -20.078 1 95.25 186 VAL B CA 1
ATOM 3446 C C . VAL B 1 186 ? 5.551 -21.453 -20.141 1 95.25 186 VAL B C 1
ATOM 3448 O O . VAL B 1 186 ? 5.441 -22.484 -20.781 1 95.25 186 VAL B O 1
ATOM 3451 N N . LYS B 1 187 ? 6.578 -21.188 -19.359 1 95.25 187 LYS B N 1
ATOM 3452 C CA . LYS B 1 187 ? 7.758 -22.047 -19.359 1 95.25 187 LYS B CA 1
ATOM 3453 C C . LYS B 1 187 ? 7.562 -23.25 -18.438 1 95.25 187 LYS B C 1
ATOM 3455 O O . LYS B 1 187 ? 8.102 -24.328 -18.688 1 95.25 187 LYS B O 1
ATOM 3460 N N . HIS B 1 188 ? 6.855 -22.969 -17.391 1 94.44 188 HIS B N 1
ATOM 3461 C CA . HIS B 1 188 ? 6.602 -23.969 -16.359 1 94.44 188 HIS B CA 1
ATOM 3462 C C . HIS B 1 188 ? 5.117 -24.062 -16.031 1 94.44 188 HIS B C 1
ATOM 3464 O O . HIS B 1 188 ? 4.691 -23.672 -14.953 1 94.44 188 HIS B O 1
ATOM 3470 N N . PRO B 1 189 ? 4.398 -24.703 -17 1 94.12 189 PRO B N 1
ATOM 3471 C CA . PRO B 1 189 ? 2.953 -24.781 -16.781 1 94.12 189 PRO B CA 1
ATOM 3472 C C . PRO B 1 189 ? 2.588 -25.484 -15.477 1 94.12 189 PRO B C 1
ATOM 3474 O O . PRO B 1 189 ? 3.248 -26.453 -15.078 1 94.12 189 PRO B O 1
ATOM 3477 N N . ARG B 1 190 ? 1.719 -24.969 -14.742 1 95.94 190 ARG B N 1
ATOM 3478 C CA . ARG B 1 190 ? 1.19 -25.484 -13.477 1 95.94 190 ARG B CA 1
ATOM 3479 C C . ARG B 1 190 ? -0.172 -24.859 -13.164 1 95.94 190 ARG B C 1
ATOM 3481 O O . ARG B 1 190 ? -0.645 -23.984 -13.891 1 95.94 190 ARG B O 1
ATOM 3488 N N . THR B 1 191 ? -0.807 -25.438 -12.164 1 97.75 191 THR B N 1
ATOM 3489 C CA . THR B 1 191 ? -2.09 -24.891 -11.734 1 97.75 191 THR B CA 1
ATOM 3490 C C . THR B 1 191 ? -1.886 -23.672 -10.836 1 97.75 191 THR B C 1
ATOM 3492 O O . THR B 1 191 ? -1.15 -23.734 -9.852 1 97.75 191 THR B O 1
ATOM 3495 N N . ILE B 1 192 ? -2.469 -22.547 -11.289 1 98.19 192 ILE B N 1
ATOM 3496 C CA . ILE B 1 192 ? -2.32 -21.312 -10.523 1 98.19 192 ILE B CA 1
ATOM 3497 C C . ILE B 1 192 ? -3.697 -20.766 -10.141 1 98.19 192 ILE B C 1
ATOM 3499 O O . ILE B 1 192 ? -4.621 -20.766 -10.961 1 98.19 192 ILE B O 1
ATOM 3503 N N . ILE B 1 193 ? -3.857 -20.422 -8.867 1 98.31 193 ILE B N 1
ATOM 3504 C CA . ILE B 1 193 ? -5.008 -19.672 -8.383 1 98.31 193 ILE B CA 1
ATOM 3505 C C . ILE B 1 193 ? -4.562 -18.281 -7.941 1 98.31 193 ILE B C 1
ATOM 3507 O O . ILE B 1 193 ? -3.625 -18.141 -7.148 1 98.31 193 ILE B O 1
ATOM 3511 N N . ILE B 1 194 ? -5.145 -17.266 -8.508 1 97.75 194 ILE B N 1
ATOM 3512 C CA . ILE B 1 194 ? -4.816 -15.898 -8.125 1 97.75 194 ILE B CA 1
ATOM 3513 C C . ILE B 1 194 ? -6.086 -15.164 -7.711 1 97.75 194 ILE B C 1
ATOM 3515 O O . ILE B 1 194 ? -7.066 -15.125 -8.461 1 97.75 194 ILE B O 1
ATOM 3519 N N . SER B 1 195 ? -6.117 -14.742 -6.469 1 95.12 195 SER B N 1
ATOM 3520 C CA . SER B 1 195 ? -7.25 -13.945 -6 1 95.12 195 SER B CA 1
ATOM 3521 C C . SER B 1 195 ? -6.922 -12.461 -6.016 1 95.12 195 SER B C 1
ATOM 3523 O O . SER B 1 195 ? -5.785 -12.062 -5.762 1 95.12 195 SER B O 1
ATOM 3525 N N . SER B 1 196 ? -7.84 -11.656 -6.402 1 88.25 196 SER B N 1
ATOM 3526 C CA . SER B 1 196 ? -7.703 -10.203 -6.43 1 88.25 196 SER B CA 1
ATOM 3527 C C . SER B 1 196 ? -9.07 -9.523 -6.371 1 88.25 196 SER B C 1
ATOM 3529 O O . SER B 1 196 ? -10.055 -10.055 -6.887 1 88.25 196 SER B O 1
ATOM 3531 N N . HIS B 1 197 ? -9.109 -8.406 -5.773 1 80.94 197 HIS B N 1
ATOM 3532 C CA . HIS B 1 197 ? -10.281 -7.551 -5.898 1 80.94 197 HIS B CA 1
ATOM 3533 C C . HIS B 1 197 ? -10.141 -6.582 -7.062 1 80.94 197 HIS B C 1
ATOM 3535 O O . HIS B 1 197 ? -11.102 -5.906 -7.438 1 80.94 197 HIS B O 1
ATOM 3541 N N . LEU B 1 198 ? -8.977 -6.531 -7.668 1 83.06 198 LEU B N 1
ATOM 3542 C CA . LEU B 1 198 ? -8.742 -5.77 -8.891 1 83.06 198 LEU B CA 1
ATOM 3543 C C . LEU B 1 198 ? -8.867 -6.656 -10.125 1 83.06 198 LEU B C 1
ATOM 3545 O O . LEU B 1 198 ? -7.867 -6.969 -10.773 1 83.06 198 LEU B O 1
ATOM 3549 N N . VAL B 1 199 ? -10.039 -6.938 -10.508 1 88.94 199 VAL B N 1
ATOM 3550 C CA . VAL B 1 199 ? -10.367 -7.941 -11.516 1 88.94 199 VAL B CA 1
ATOM 3551 C C . VAL B 1 199 ? -9.797 -7.516 -12.867 1 88.94 199 VAL B C 1
ATOM 3553 O O . VAL B 1 199 ? -9.234 -8.336 -13.594 1 88.94 199 VAL B O 1
ATOM 3556 N N . ASN B 1 200 ? -9.867 -6.223 -13.133 1 88.38 200 ASN B N 1
ATOM 3557 C CA . ASN B 1 200 ? -9.445 -5.711 -14.43 1 88.38 200 ASN B CA 1
ATOM 3558 C C . ASN B 1 200 ? -7.957 -5.941 -14.664 1 88.38 200 ASN B C 1
ATOM 3560 O O . ASN B 1 200 ? -7.523 -6.113 -15.812 1 88.38 200 ASN B O 1
ATOM 3564 N N . GLU B 1 201 ? -7.211 -6.004 -13.695 1 90 201 GLU B N 1
ATOM 3565 C CA . GLU B 1 201 ? -5.762 -6.117 -13.828 1 90 201 GLU B CA 1
ATOM 3566 C C . GLU B 1 201 ? -5.352 -7.539 -14.203 1 90 201 GLU B C 1
ATOM 3568 O O . GLU B 1 201 ? -4.312 -7.746 -14.836 1 90 201 GLU B O 1
ATOM 3573 N N . ILE B 1 202 ? -6.195 -8.516 -13.805 1 93.31 202 ILE B N 1
ATOM 3574 C CA . ILE B 1 202 ? -5.75 -9.891 -14 1 93.31 202 ILE B CA 1
ATOM 3575 C C . ILE B 1 202 ? -6.645 -10.586 -15.023 1 93.31 202 ILE B C 1
ATOM 3577 O O . ILE B 1 202 ? -6.43 -11.75 -15.359 1 93.31 202 ILE B O 1
ATOM 3581 N N . GLU B 1 203 ? -7.574 -9.859 -15.555 1 94.06 203 GLU B N 1
ATOM 3582 C CA . GLU B 1 203 ? -8.578 -10.461 -16.438 1 94.06 203 GLU B CA 1
ATOM 3583 C C . GLU B 1 203 ? -7.934 -11.125 -17.641 1 94.06 203 GLU B C 1
ATOM 3585 O O . GLU B 1 203 ? -8.391 -12.172 -18.094 1 94.06 203 GLU B O 1
ATOM 3590 N N . ASN B 1 204 ? -6.828 -10.586 -18.125 1 92.62 204 ASN B N 1
ATOM 3591 C CA . ASN B 1 204 ? -6.23 -11.094 -19.344 1 92.62 204 ASN B CA 1
ATOM 3592 C C . ASN B 1 204 ? -5.34 -12.305 -19.078 1 92.62 204 ASN B C 1
ATOM 3594 O O . ASN B 1 204 ? -4.945 -13.008 -20.016 1 92.62 204 ASN B O 1
ATOM 3598 N N . MET B 1 205 ? -5.09 -12.594 -17.828 1 95.31 205 MET B N 1
ATOM 3599 C CA . MET B 1 205 ? -4.184 -13.703 -17.547 1 95.31 205 MET B CA 1
ATOM 3600 C C . MET B 1 205 ? -4.953 -14.922 -17.062 1 95.31 205 MET B C 1
ATOM 3602 O O . MET B 1 205 ? -4.414 -16.031 -17.031 1 95.31 205 MET B O 1
ATOM 3606 N N . ILE B 1 206 ? -6.176 -14.742 -16.703 1 96.31 206 ILE B N 1
ATOM 3607 C CA . ILE B 1 206 ? -6.902 -15.867 -16.141 1 96.31 206 ILE B CA 1
ATOM 3608 C C . ILE B 1 206 ? -7.676 -16.594 -17.234 1 96.31 206 ILE B C 1
ATOM 3610 O O . ILE B 1 206 ? -8.18 -15.969 -18.156 1 96.31 206 ILE B O 1
ATOM 3614 N N . GLU B 1 207 ? -7.699 -17.875 -17.141 1 97.56 207 GLU B N 1
ATOM 3615 C CA . GLU B 1 207 ? -8.414 -18.75 -18.062 1 97.56 207 GLU B CA 1
ATOM 3616 C C . GLU B 1 207 ? -9.758 -19.188 -17.484 1 97.56 207 GLU B C 1
ATOM 3618 O O . GLU B 1 207 ? -10.734 -19.375 -18.219 1 97.56 207 GLU B O 1
ATOM 3623 N N . ASN B 1 208 ? -9.828 -19.406 -16.234 1 97.81 208 ASN B N 1
ATOM 3624 C CA . ASN B 1 208 ? -11.031 -19.781 -15.492 1 97.81 208 ASN B CA 1
ATOM 3625 C C . ASN B 1 208 ? -11.297 -18.812 -14.336 1 97.81 208 ASN B C 1
ATOM 3627 O O . ASN B 1 208 ? -10.398 -18.094 -13.898 1 97.81 208 ASN B O 1
ATOM 3631 N N . VAL B 1 209 ? -12.555 -18.875 -13.906 1 97.5 209 VAL B N 1
ATOM 3632 C CA . VAL B 1 209 ? -12.961 -17.953 -12.844 1 97.5 209 VAL B CA 1
ATOM 3633 C C . VAL B 1 209 ? -13.82 -18.688 -11.82 1 97.5 209 VAL B C 1
ATOM 3635 O O . VAL B 1 209 ? -14.648 -19.531 -12.195 1 97.5 209 VAL B O 1
ATOM 3638 N N . VAL B 1 210 ? -13.609 -18.422 -10.602 1 97.69 210 VAL B N 1
ATOM 3639 C CA . VAL B 1 210 ? -14.492 -18.766 -9.492 1 97.69 210 VAL B CA 1
ATOM 3640 C C . VAL B 1 210 ? -14.867 -17.484 -8.719 1 97.69 210 VAL B C 1
ATOM 3642 O O . VAL B 1 210 ? -13.992 -16.812 -8.18 1 97.69 210 VAL B O 1
ATOM 3645 N N . ILE B 1 211 ? -16.094 -17.156 -8.734 1 96.31 211 ILE B N 1
ATOM 3646 C CA . ILE B 1 211 ? -16.578 -15.969 -8.047 1 96.31 211 ILE B CA 1
ATOM 3647 C C . ILE B 1 211 ? -17.266 -16.359 -6.746 1 96.31 211 ILE B C 1
ATOM 3649 O O . ILE B 1 211 ? -18.234 -17.125 -6.754 1 96.31 211 ILE B O 1
ATOM 3653 N N . LEU B 1 212 ? -16.734 -15.867 -5.668 1 95.56 212 LEU B N 1
ATOM 3654 C CA . LEU B 1 212 ? -17.312 -16.109 -4.352 1 95.56 212 LEU B CA 1
ATOM 3655 C C . LEU B 1 212 ? -18.094 -14.883 -3.867 1 95.56 212 LEU B C 1
ATOM 3657 O O . LEU B 1 212 ? -17.688 -13.75 -4.125 1 95.56 212 LEU B O 1
ATOM 3661 N N . ASP B 1 213 ? -19.141 -15.148 -3.209 1 93.19 213 ASP B N 1
ATOM 3662 C CA . ASP B 1 213 ? -19.922 -14.148 -2.498 1 93.19 213 ASP B CA 1
ATOM 3663 C C . ASP B 1 213 ? -20.516 -14.727 -1.216 1 93.19 213 ASP B C 1
ATOM 3665 O O . ASP B 1 213 ? -21.234 -15.727 -1.255 1 93.19 213 ASP B O 1
ATOM 3669 N N . ARG B 1 214 ? -20.219 -14.078 -0.162 1 90.19 214 ARG B N 1
ATOM 3670 C CA . ARG B 1 214 ? -20.75 -14.477 1.144 1 90.19 214 ARG B CA 1
ATOM 3671 C C . ARG B 1 214 ? -20.516 -15.961 1.394 1 90.19 214 ARG B C 1
ATOM 3673 O O . ARG B 1 214 ? -21.438 -16.672 1.803 1 90.19 214 ARG B O 1
ATOM 3680 N N . GLY B 1 215 ? -19.312 -16.391 0.991 1 94.19 215 GLY B N 1
ATOM 3681 C CA . GLY B 1 215 ? -18.891 -17.734 1.315 1 94.19 215 GLY B CA 1
ATOM 3682 C C . GLY B 1 215 ? -19.391 -18.766 0.319 1 94.19 215 GLY B C 1
ATOM 3683 O O . GLY B 1 215 ? -19.125 -19.969 0.473 1 94.19 215 GLY B O 1
ATOM 3684 N N . ALA B 1 216 ? -20.094 -18.391 -0.636 1 96 216 ALA B N 1
ATOM 3685 C CA . ALA B 1 216 ? -20.656 -19.312 -1.612 1 96 216 ALA B CA 1
ATOM 3686 C C . ALA B 1 216 ? -20.203 -18.969 -3.027 1 96 216 ALA B C 1
ATOM 3688 O O . ALA B 1 216 ? -19.891 -17.812 -3.32 1 96 216 ALA B O 1
ATOM 3689 N N . VAL B 1 217 ? -20.156 -19.953 -3.883 1 97.62 217 VAL B N 1
ATOM 3690 C CA . VAL B 1 217 ? -19.828 -19.75 -5.289 1 97.62 217 VAL B CA 1
ATOM 3691 C C . VAL B 1 217 ? -21.031 -19.156 -6.016 1 97.62 217 VAL B C 1
ATOM 3693 O O . VAL B 1 217 ? -22.125 -19.734 -5.969 1 97.62 217 VAL B O 1
ATOM 3696 N N . LYS B 1 218 ? -20.844 -18.094 -6.66 1 96.62 218 LYS B N 1
ATOM 3697 C CA . LYS B 1 218 ? -21.922 -17.453 -7.426 1 96.62 218 LYS B CA 1
ATOM 3698 C C . LYS B 1 218 ? -21.797 -17.781 -8.914 1 96.62 218 LYS B C 1
ATOM 3700 O O . LYS B 1 218 ? -22.797 -17.859 -9.617 1 96.62 218 LYS B O 1
ATOM 3705 N N . GLU B 1 219 ? -20.609 -17.859 -9.352 1 95.94 219 GLU B N 1
ATOM 3706 C CA . GLU B 1 219 ? -20.312 -18.188 -10.742 1 95.94 219 GLU B CA 1
ATOM 3707 C C . GLU B 1 219 ? -18.953 -18.859 -10.867 1 95.94 219 GLU B C 1
ATOM 3709 O O . GLU B 1 219 ? -18.016 -18.547 -10.117 1 95.94 219 GLU B O 1
ATOM 3714 N N . THR B 1 220 ? -18.891 -19.781 -11.758 1 96.62 220 THR B N 1
ATOM 3715 C CA . THR B 1 220 ? -17.625 -20.438 -12.062 1 96.62 220 THR B CA 1
ATOM 3716 C C . THR B 1 220 ? -17.594 -20.906 -13.508 1 96.62 220 THR B C 1
ATOM 3718 O O . THR B 1 220 ? -18.625 -21.281 -14.07 1 96.62 220 THR B O 1
ATOM 3721 N N . GLY B 1 221 ? -16.438 -20.891 -14.125 1 95.75 221 GLY B N 1
ATOM 3722 C CA . GLY B 1 221 ? -16.266 -21.359 -15.492 1 95.75 221 GLY B CA 1
ATOM 3723 C C . GLY B 1 221 ? -15.141 -20.672 -16.234 1 95.75 221 GLY B C 1
ATOM 3724 O O . GLY B 1 221 ? -14.32 -19.969 -15.617 1 95.75 221 GLY B O 1
ATOM 3725 N N . ASN B 1 222 ? -15.086 -20.984 -17.516 1 97.5 222 ASN B N 1
ATOM 3726 C CA . ASN B 1 222 ? -14.117 -20.344 -18.391 1 97.5 222 ASN B CA 1
ATOM 3727 C C . ASN B 1 222 ? -14.352 -18.844 -18.469 1 97.5 222 ASN B C 1
ATOM 3729 O O . ASN B 1 222 ? -15.484 -18.391 -18.609 1 97.5 222 ASN B O 1
ATOM 3733 N N . ALA B 1 223 ? -13.242 -18.109 -18.422 1 96.88 223 ALA B N 1
ATOM 3734 C CA . ALA B 1 223 ? -13.336 -16.656 -18.359 1 96.88 223 ALA B CA 1
ATOM 3735 C C . ALA B 1 223 ? -14.023 -16.109 -19.609 1 96.88 223 ALA B C 1
ATOM 3737 O O . ALA B 1 223 ? -14.93 -15.273 -19.516 1 96.88 223 ALA B O 1
ATOM 3738 N N . ASP B 1 224 ? -13.664 -16.562 -20.766 1 95.31 224 ASP B N 1
ATOM 3739 C CA . ASP B 1 224 ? -14.227 -16.062 -22.016 1 95.31 224 ASP B CA 1
ATOM 3740 C C . ASP B 1 224 ? -15.711 -16.422 -22.125 1 95.31 224 ASP B C 1
ATOM 3742 O O . ASP B 1 224 ? -16.516 -15.609 -22.594 1 95.31 224 ASP B O 1
ATOM 3746 N N . HIS B 1 225 ? -16 -17.594 -21.703 1 95.81 225 HIS B N 1
ATOM 3747 C CA . HIS B 1 225 ? -17.391 -18.016 -21.734 1 95.81 225 HIS B CA 1
ATOM 3748 C C . HIS B 1 225 ? -18.25 -17.172 -20.812 1 95.81 225 HIS B C 1
ATOM 3750 O O . HIS B 1 225 ? -19.359 -16.781 -21.172 1 95.81 225 HIS B O 1
ATOM 3756 N N . LEU B 1 226 ? -17.734 -16.875 -19.656 1 94.94 226 LEU B N 1
ATOM 3757 C CA . LEU B 1 226 ? -18.484 -16.062 -18.703 1 94.94 226 LEU B CA 1
ATOM 3758 C C . LEU B 1 226 ? -18.656 -14.633 -19.234 1 94.94 226 LEU B C 1
ATOM 3760 O O . LEU B 1 226 ? -19.734 -14.039 -19.078 1 94.94 226 LEU B O 1
ATOM 3764 N N . ARG B 1 227 ? -17.578 -14.102 -19.797 1 94.69 227 ARG B N 1
ATOM 3765 C CA . ARG B 1 227 ? -17.703 -12.773 -20.391 1 94.69 227 ARG B CA 1
ATOM 3766 C C . ARG B 1 227 ? -18.766 -12.758 -21.469 1 94.69 227 ARG B C 1
ATOM 3768 O O . ARG B 1 227 ? -19.578 -11.828 -21.531 1 94.69 227 ARG B O 1
ATOM 3775 N N . ALA B 1 228 ? -18.797 -13.773 -22.297 1 94.19 228 ALA B N 1
ATOM 3776 C CA . ALA B 1 228 ? -19.797 -13.883 -23.359 1 94.19 228 ALA B CA 1
ATOM 3777 C C . ALA B 1 228 ? -21.203 -13.984 -22.781 1 94.19 228 ALA B C 1
ATOM 3779 O O . ALA B 1 228 ? -22.141 -13.352 -23.281 1 94.19 228 ALA B O 1
ATOM 3780 N N . LYS B 1 229 ? -21.281 -14.75 -21.75 1 93.5 229 LYS B N 1
ATOM 3781 C CA . LYS B 1 229 ? -22.578 -14.984 -21.109 1 93.5 229 LYS B CA 1
ATOM 3782 C C . LYS B 1 229 ? -23.172 -13.68 -20.594 1 93.5 229 LYS B C 1
ATOM 3784 O O . LYS B 1 229 ? -24.391 -13.492 -20.609 1 93.5 229 LYS B O 1
ATOM 3789 N N . TYR B 1 230 ? -22.344 -12.789 -20.172 1 92.69 230 TYR B N 1
ATOM 3790 C CA . TYR B 1 230 ? -22.828 -11.578 -19.531 1 92.69 230 TYR B CA 1
ATOM 3791 C C . TYR B 1 230 ? -22.719 -10.375 -20.453 1 92.69 230 TYR B C 1
ATOM 3793 O O . TYR B 1 230 ? -22.906 -9.234 -20.031 1 92.69 230 TYR B O 1
ATOM 3801 N N . SER B 1 231 ? -22.297 -10.641 -21.656 1 91.38 231 SER B N 1
ATOM 3802 C CA . SER B 1 231 ? -22.188 -9.586 -22.656 1 91.38 231 SER B CA 1
ATOM 3803 C C . SER B 1 231 ? -23.547 -9.273 -23.266 1 91.38 231 SER B C 1
ATOM 3805 O O . SER B 1 231 ? -24.469 -10.094 -23.219 1 91.38 231 SER B O 1
ATOM 3807 N N . ASN B 1 232 ? -23.594 -8.008 -23.656 1 87.69 232 ASN B N 1
ATOM 3808 C CA . ASN B 1 232 ? -24.75 -7.605 -24.438 1 87.69 232 ASN B CA 1
ATOM 3809 C C . ASN B 1 232 ? -24.391 -7.32 -25.891 1 87.69 232 ASN B C 1
ATOM 3811 O O . ASN B 1 232 ? -23.234 -7.496 -26.297 1 87.69 232 ASN B O 1
ATOM 3815 N N . GLU B 1 233 ? -25.438 -6.996 -26.734 1 85.56 233 GLU B N 1
ATOM 3816 C CA . GLU B 1 233 ? -25.281 -6.84 -28.188 1 85.56 233 GLU B CA 1
ATOM 3817 C C . GLU B 1 233 ? -24.234 -5.781 -28.516 1 85.56 233 GLU B C 1
ATOM 3819 O O . GLU B 1 233 ? -23.531 -5.883 -29.531 1 85.56 233 GLU B O 1
ATOM 3824 N N . ASN B 1 234 ? -23.953 -4.922 -27.641 1 85.06 234 ASN B N 1
ATOM 3825 C CA . ASN B 1 234 ? -23.141 -3.768 -28.016 1 85.06 234 ASN B CA 1
ATOM 3826 C C . ASN B 1 234 ? -21.828 -3.729 -27.234 1 85.06 234 ASN B C 1
ATOM 3828 O O . ASN B 1 234 ? -20.938 -2.936 -27.562 1 85.06 234 ASN B O 1
ATOM 3832 N N . THR B 1 235 ? -21.781 -4.551 -26.188 1 85.69 235 THR B N 1
ATOM 3833 C CA . THR B 1 235 ? -20.594 -4.387 -25.359 1 85.69 235 THR B CA 1
ATOM 3834 C C . THR B 1 235 ? -20.172 -5.719 -24.75 1 85.69 235 THR B C 1
ATOM 3836 O O . THR B 1 235 ? -21 -6.43 -24.172 1 85.69 235 THR B O 1
ATOM 3839 N N . LEU B 1 236 ? -18.938 -6.094 -25.062 1 88.19 236 LEU B N 1
ATOM 3840 C CA . LEU B 1 236 ? -18.375 -7.273 -24.422 1 88.19 236 LEU B CA 1
ATOM 3841 C C . LEU B 1 236 ? -18.141 -7.02 -22.938 1 88.19 236 LEU B C 1
ATOM 3843 O O . LEU B 1 236 ? -17.5 -6.023 -22.562 1 88.19 236 LEU B O 1
ATOM 3847 N N . ALA B 1 237 ? -18.688 -7.887 -22.141 1 92.56 237 ALA B N 1
ATOM 3848 C CA . ALA B 1 237 ? -18.578 -7.734 -20.688 1 92.56 237 ALA B CA 1
ATOM 3849 C C . ALA B 1 237 ? -17.141 -8.008 -20.219 1 92.56 237 ALA B C 1
ATOM 3851 O O . ALA B 1 237 ? -16.484 -8.914 -20.734 1 92.56 237 ALA B O 1
ATOM 3852 N N . SER B 1 238 ? -16.688 -7.148 -19.344 1 92.56 238 SER B N 1
ATOM 3853 C CA . SER B 1 238 ? -15.469 -7.445 -18.609 1 92.56 238 SER B CA 1
ATOM 3854 C C . SER B 1 238 ? -15.727 -8.422 -17.453 1 92.56 238 SER B C 1
ATOM 3856 O O . SER B 1 238 ? -16.875 -8.695 -17.125 1 92.56 238 SER B O 1
ATOM 3858 N N . LEU B 1 239 ? -14.703 -9.016 -16.922 1 93.31 239 LEU B N 1
ATOM 3859 C CA . LEU B 1 239 ? -14.898 -9.898 -15.773 1 93.31 239 LEU B CA 1
ATOM 3860 C C . LEU B 1 239 ? -15.391 -9.125 -14.555 1 93.31 239 LEU B C 1
ATOM 3862 O O . LEU B 1 239 ? -16.031 -9.688 -13.672 1 93.31 239 LEU B O 1
ATOM 3866 N N . THR B 1 240 ? -15.07 -7.844 -14.562 1 90.94 240 THR B N 1
ATOM 3867 C CA . THR B 1 240 ? -15.672 -6.996 -13.539 1 90.94 240 THR B CA 1
ATOM 3868 C C . THR B 1 240 ? -17.188 -6.953 -13.695 1 90.94 240 THR B C 1
ATOM 3870 O O . THR B 1 240 ? -17.922 -7.02 -12.703 1 90.94 240 THR B O 1
ATOM 3873 N N . ASP B 1 241 ? -17.609 -6.797 -14.906 1 91.31 241 ASP B N 1
ATOM 3874 C CA . ASP B 1 241 ? -19.047 -6.836 -15.172 1 91.31 241 ASP B CA 1
ATOM 3875 C C . ASP B 1 241 ? -19.656 -8.156 -14.711 1 91.31 241 ASP B C 1
ATOM 3877 O O . ASP B 1 241 ? -20.734 -8.18 -14.125 1 91.31 241 ASP B O 1
ATOM 3881 N N . VAL B 1 242 ? -18.953 -9.234 -14.992 1 92.56 242 VAL B N 1
ATOM 3882 C CA . VAL B 1 242 ? -19.422 -10.555 -14.594 1 92.56 242 VAL B CA 1
ATOM 3883 C C . VAL B 1 242 ? -19.531 -10.641 -13.07 1 92.56 242 VAL B C 1
ATOM 3885 O O . VAL B 1 242 ? -20.516 -11.133 -12.539 1 92.56 242 VAL B O 1
ATOM 3888 N N . LEU B 1 243 ? -18.5 -10.156 -12.398 1 91.62 243 LEU B N 1
ATOM 3889 C CA . LEU B 1 243 ? -18.484 -10.156 -10.938 1 91.62 243 LEU B CA 1
ATOM 3890 C C . LEU B 1 243 ? -19.672 -9.383 -10.375 1 91.62 243 LEU B C 1
ATOM 3892 O O . LEU B 1 243 ? -20.344 -9.859 -9.461 1 91.62 243 LEU B O 1
ATOM 3896 N N . ILE B 1 244 ? -19.922 -8.234 -10.938 1 89.56 244 ILE B N 1
ATOM 3897 C CA . ILE B 1 244 ? -21.016 -7.387 -10.484 1 89.56 244 ILE B CA 1
ATOM 3898 C C . ILE B 1 244 ? -22.359 -8.086 -10.742 1 89.56 244 ILE B C 1
ATOM 3900 O O . ILE B 1 244 ? -23.219 -8.125 -9.859 1 89.56 244 ILE B O 1
ATOM 3904 N N . ALA B 1 245 ? -22.453 -8.609 -11.883 1 90.56 245 ALA B N 1
ATOM 3905 C CA . ALA B 1 245 ? -23.688 -9.289 -12.25 1 90.56 245 ALA B CA 1
ATOM 3906 C C . ALA B 1 245 ? -23.922 -10.516 -11.375 1 90.56 245 ALA B C 1
ATOM 3908 O O . ALA B 1 245 ? -25.047 -10.75 -10.906 1 90.56 245 ALA B O 1
ATOM 3909 N N . ALA B 1 246 ? -22.875 -11.219 -11.133 1 90.75 246 ALA B N 1
ATOM 3910 C CA . ALA B 1 246 ? -22.984 -12.477 -10.398 1 90.75 246 ALA B CA 1
ATOM 3911 C C . ALA B 1 246 ? -23.281 -12.219 -8.922 1 90.75 246 ALA B C 1
ATOM 3913 O O . ALA B 1 246 ? -23.984 -13 -8.281 1 90.75 246 ALA B O 1
ATOM 3914 N N . THR B 1 247 ? -22.75 -11.141 -8.422 1 88.75 247 THR B N 1
ATOM 3915 C CA . THR B 1 247 ? -22.891 -10.883 -6.992 1 88.75 247 THR B CA 1
ATOM 3916 C C . THR B 1 247 ? -24.016 -9.883 -6.727 1 88.75 247 THR B C 1
ATOM 3918 O O . THR B 1 247 ? -24.469 -9.734 -5.59 1 88.75 247 THR B O 1
ATOM 3921 N N . ARG B 1 248 ? -24.531 -9.102 -7.652 1 75.94 248 ARG B N 1
ATOM 3922 C CA . ARG B 1 248 ? -25.547 -8.055 -7.582 1 75.94 248 ARG B CA 1
ATOM 3923 C C . ARG B 1 248 ? -25.094 -6.914 -6.676 1 75.94 248 ARG B C 1
ATOM 3925 O O . ARG B 1 248 ? -25.906 -6.32 -5.961 1 75.94 248 ARG B O 1
ATOM 3932 N N . ARG B 1 249 ? -23.875 -6.828 -6.648 1 70.81 249 ARG B N 1
ATOM 3933 C CA . ARG B 1 249 ? -23.297 -5.762 -5.84 1 70.81 249 ARG B CA 1
ATOM 3934 C C . ARG B 1 249 ? -22.312 -4.93 -6.656 1 70.81 249 ARG B C 1
ATOM 3936 O O . ARG B 1 249 ? -21.594 -5.461 -7.508 1 70.81 249 ARG B O 1
ATOM 3943 N N . ASN B 1 250 ? -22.531 -3.619 -6.453 1 57.62 250 ASN B N 1
ATOM 3944 C CA . ASN B 1 250 ? -21.625 -2.754 -7.203 1 57.62 250 ASN B CA 1
ATOM 3945 C C . ASN B 1 250 ? -20.172 -2.969 -6.785 1 57.62 250 ASN B C 1
ATOM 3947 O O . ASN B 1 250 ? -19.891 -3.26 -5.621 1 57.62 250 ASN B O 1
ATOM 3951 N N . SER B 1 251 ? -19.234 -3.342 -7.727 1 48.25 251 SER B N 1
ATOM 3952 C CA . SER B 1 251 ? -17.812 -3.551 -7.469 1 48.25 251 SER B CA 1
ATOM 3953 C C . SER B 1 251 ? -17.047 -2.232 -7.496 1 48.25 251 SER B C 1
ATOM 3955 O O . SER B 1 251 ? -17.438 -1.296 -8.195 1 48.25 251 SER B O 1
#

InterPro domains:
  IPR003439 ABC transporter-like, ATP-binding domain [PF00005] (24-164)
  IPR003439 ABC transporter-like, ATP-binding domain [PS50893] (9-239)
  IPR027417 P-loop containing nucleoside triphosphate hydrolase [G3DSA:3.40.50.300] (8-247)
  IPR027417 P-loop containing nucleoside triphosphate hydrolase [SSF52540] (12-233)

Organism: NCBI:txid2722751

Nearest PDB structures (foldseek):
  2r6g-assembly1_A  TM=8.489E-01  e=7.239E-15  Escherichia coli K-12
  8hpn-assembly1_D  TM=7.965E-01  e=5.281E-16  Mycolicibacterium smegmatis MC2 155
  3pux-assembly1_B  TM=8.305E-01  e=4.396E-15  Escherichia coli K-12
  8hps-assembly1_D  TM=8.160E-01  e=1.622E-15  Mycolicibacterium smegmatis MC2 155
  3rlf-assembly1_B  TM=8.148E-01  e=2.670E-15  Escherichia coli K-12

Radius of gyration: 23.44 Å; Cα contacts (8 Å, |Δi|>4): 1072; chains: 2; bounding box: 48×70×54 Å

Foldseek 3Di:
DPFFWAKKKWFAQKWDADVPATQAGGATDIQDWLFEEEEEEDPSLNLVVVLCQQLLNDDIPGWMWMAGPNDIDGDRVVVPLVLNLQEAEFELPPNPLDQDQLVVVLVVLVVSQVQQASVQLVVQCVVVVHDSRDGLVPDQSQSNLSNRLSRQLRSLGLEGEYHQSRVRHDPVSSLVSLVSNQVSCVVRGHGYYYYDNPQVSCLVRGQKYFYGGSNYTQDIDGSQVLQVVQDDPPDRRGVQSSNCVSHVHND/DPQFWAKKKWFAQKWDDDVVATQAGGATAIQDWLFEEEEEEDPSLNLVVVLCQQLLNDDIPGWMWMAGPNDIDGDRVVVPLVLNLQEAEFELPPNPLDQDQLVVVLVVLVVRQVQQASVQLVVQCVVVVHDSRDRLVPDASQSNLSNSLSRQLRSLGLEGEYHQSRVRHDPVSSLVSLVSNQVSCVVRGHGYYYYDNPQVSCLVRGQKYFYGGSNYTQDIDGSQVLQVVQDDPVDRRGVQSSNCVSHVDND

Solvent-accessible surface area (backbone atoms only — not comparable to full-atom values): 25702 Å² total; per-residue (Å²): 124,82,72,63,51,33,28,27,39,36,34,43,47,23,25,35,56,63,84,90,42,62,38,29,49,49,28,57,49,75,47,61,52,50,34,33,30,31,42,32,43,60,74,77,12,25,69,65,60,52,52,32,40,75,61,33,74,42,82,66,47,67,37,48,36,38,36,42,79,92,39,77,40,69,58,62,40,71,77,30,67,73,57,42,41,30,46,42,75,24,31,56,81,72,46,69,73,49,100,51,44,47,60,57,52,51,48,48,44,49,74,54,18,90,57,36,34,64,65,56,26,52,50,46,31,54,75,68,69,49,65,64,86,48,49,53,88,75,45,43,62,23,53,47,19,50,50,40,45,28,50,48,62,20,28,61,24,20,29,28,33,35,42,38,23,54,62,48,34,40,64,49,60,36,51,51,48,55,51,49,51,52,56,46,36,72,77,51,57,24,11,33,38,41,30,41,75,59,43,78,80,47,53,87,69,34,52,28,34,38,31,33,47,78,10,23,65,61,44,72,46,47,38,67,60,47,20,57,69,61,31,55,100,86,45,80,34,45,66,52,52,40,50,22,64,55,63,75,39,86,102,124,83,73,61,50,32,27,27,39,37,35,43,46,24,25,34,56,62,83,91,43,63,37,28,49,50,28,58,51,74,45,60,52,50,33,34,30,32,41,32,43,60,76,77,13,26,66,64,60,52,51,32,41,74,58,34,74,42,83,66,46,66,38,50,35,38,37,40,79,91,38,76,39,69,57,62,40,72,79,31,68,75,58,43,40,31,47,41,75,24,31,56,80,72,46,69,72,50,102,50,43,48,60,58,52,51,49,49,45,50,73,54,18,89,57,36,34,64,66,57,27,50,51,48,31,55,76,67,70,48,63,64,86,46,50,51,90,73,44,43,64,24,53,46,19,51,51,40,45,27,51,46,63,20,28,60,22,19,31,30,33,34,43,38,22,54,62,48,34,38,64,49,60,34,50,50,48,53,51,49,50,53,56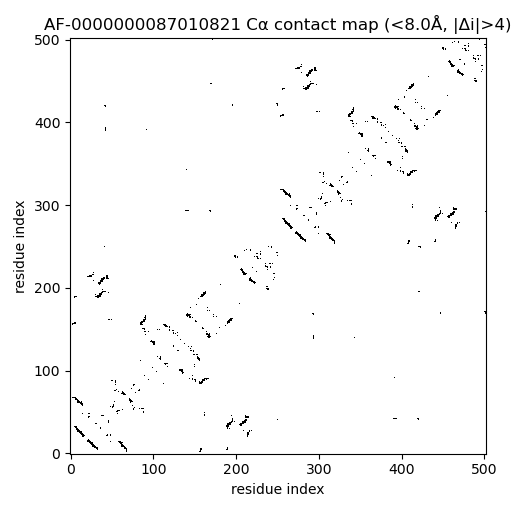,45,36,72,78,52,55,25,11,32,39,41,30,43,76,59,44,78,79,47,52,86,67,33,50,27,35,39,30,32,45,78,10,22,66,61,45,71,46,48,38,68,59,46,20,57,69,61,32,55,101,87,43,82,34,44,64,52,52,39,50,22,64,56,64,74,40,87,102

pLDDT: mean 89.63, std 10.39, range [38.09, 98.44]